Protein AF-A0AAX2H8S7-F1 (afdb_monomer_lite)

Sequence (474 aa):
MVSADFVQNLIKINKVDAIPNLSKQLLFVTAYKLLAALYNGSPENNKPAGAFAMKRKNIKGISCADDEKLSMCTARYLSIGALNIIALALLSSSAVAGVGEDVAAEMKRYYMATVDSCDGGKLPAYYCSGLMIRGTSTNPKYYTWNPSPDSKISGGVSFEYLRADTKFKDPGVSKIKGFVFQPYSYLKPGMKRTPQVLCSFPIDSWTNNRNDLGCGDHSETVSLETACELKNVHTAEQWVADYLQVGANHKEQCGFRHVSARNGADGVAQFYASVRARSLLMNESTQLKKDTFETQNELRLATWPDDSTSLPIMAFFYVEDPHFGSGLKFAQHDQQDWVVKTGHSYVPIIKIIYPPTINDHAAFVFNPADQVVCPKYFDASTWSEKDGKWSLVVIPSACGRTIGTFDSQAASKELMDLHGQDSQFKALPSGDSLPVQISCLASNYRGKSRWYLEPWRSARGLTEAQVLAAGCNP

pLDDT: mean 81.54, std 22.14, range [25.16, 98.69]

Radius of gyration: 30.26 Å; chains: 1; bounding box: 73×72×84 Å

Secondary structure (DSSP, 8-state):
---HHHHHHHHHHHT-TTS-HHHHHHHHHHHHHHHHHHHTT------------------------TTS-HHHHHHHHHHHHHHHHHHHHHH-------HHHHHHHHHHHHHH---SEEGGGTEEGGGTSSEEEEE----TTS-TTSPPHHHHHHTEEEEEEE-TTS--SSSSTT--EEEEEPPGGGPPTT------EEEEESS---GGGBSGGGTS-BTT-SS----GGGGT--SHHHHHHHHHHTTT-TTTPPPB---SGGGHHHHHHHHHHHHHHHHHHHHH-HHHHHHHHHS--EEEEEP--TT-TT--EEEEEE-EETTTEE-HHHHHHHHHHHHHHH------EEEEE--SSTTS--EEEE-GGG-SS-S-SEEEEEEEEETTEEEEEEEE-HHHHH-SS--HHHHHHHHHHHHTTSHHHHTS---S-HHHHHHHHHHH-TT-S-EEE-TT---TT--HHHHHHTTT--

Foldseek 3Di:
DPDPVVVVVLVVVLVDPPDPPVRNVVVVVVVVVVVVVVVVPDPDDDDDDDDPDDDDDDPPDDDDDPDDDPVVVVVVVVVVVVVVVVVVVVVPPPPVQDLLSVLQVLQVVQQADPDLAPPVLFGASLQRHWKWWDFFDDDPPAAQPAQDPLLVVLQWDKTFTHHLLQAAQDRPPPGFWHFIFHRNNPFDPLQPDDFWFQWWASFQQPLSQAHDSSQWAGVPDPDTLHACVVVVNQALVSQLVQCVVVVVDSRNRHIHGLLGSVNTNSVSRSSSRSRVNLSVLLVPDPVSVVNSRHTTIIIITGHDDGLRLNHRTQAIEGEADPVPGTCLVVSQVSQVCNCVRNVDAGRFYWYWRGANDSVGHIGTDGDLASHQDDSAQFPDWDWDDDPNAIWIKTFGDPSNLDHPHHQLVVNLVRCCVVPVPPPNCVVAPFAPQRSVLSVLCSVPPSVDRIDIGRRNDYCPPPDNVRCVVVVSHD

Structure (mmCIF, N/CA/C/O backbone):
data_AF-A0AAX2H8S7-F1
#
_entry.id   AF-A0AAX2H8S7-F1
#
loop_
_atom_site.group_PDB
_atom_site.id
_atom_site.type_symbol
_atom_site.label_atom_id
_atom_site.label_alt_id
_atom_site.label_comp_id
_atom_site.label_asym_id
_atom_site.label_entity_id
_atom_site.label_seq_id
_atom_site.pdbx_PDB_ins_code
_atom_site.Cartn_x
_atom_site.Cartn_y
_atom_site.Cartn_z
_atom_site.occupancy
_atom_site.B_iso_or_equiv
_atom_site.auth_seq_id
_atom_site.auth_comp_id
_atom_site.auth_asym_id
_atom_site.auth_atom_id
_atom_site.pdbx_PDB_model_num
ATOM 1 N N . MET A 1 1 ? -12.285 -36.562 -10.697 1.00 32.44 1 MET A N 1
ATOM 2 C CA . MET A 1 1 ? -13.617 -36.266 -10.124 1.00 32.44 1 MET A CA 1
ATOM 3 C C . MET A 1 1 ? -14.147 -35.004 -10.785 1.00 32.44 1 MET A C 1
ATOM 5 O O . MET A 1 1 ? -13.516 -33.967 -10.650 1.00 32.44 1 MET A O 1
ATOM 9 N N . VAL A 1 2 ? -15.239 -35.086 -11.547 1.00 33.47 2 VAL A N 1
ATOM 10 C CA . VAL A 1 2 ? -15.944 -33.891 -12.047 1.00 33.47 2 VAL A CA 1
ATOM 11 C C . VAL A 1 2 ? -16.702 -33.301 -10.855 1.00 33.47 2 VAL A C 1
ATOM 13 O O . VAL A 1 2 ? -17.464 -34.030 -10.220 1.00 33.47 2 VAL A O 1
ATOM 16 N N . SER A 1 3 ? -16.441 -32.043 -10.485 1.00 33.28 3 SER A N 1
ATOM 17 C CA . SER A 1 3 ? -17.069 -31.436 -9.304 1.00 33.28 3 SER A CA 1
ATOM 18 C C . SER A 1 3 ? -18.576 -31.247 -9.518 1.00 33.28 3 SER A C 1
ATOM 20 O O . SER A 1 3 ? -19.043 -31.043 -10.643 1.00 33.28 3 SER A O 1
ATOM 22 N N . ALA A 1 4 ? -19.350 -31.306 -8.431 1.00 34.34 4 ALA A N 1
ATOM 23 C CA . ALA A 1 4 ? -20.800 -31.097 -8.446 1.00 34.34 4 ALA A CA 1
ATOM 24 C C . ALA A 1 4 ? -21.208 -29.738 -9.064 1.00 34.34 4 ALA A C 1
ATOM 26 O O . ALA A 1 4 ? -22.307 -29.607 -9.609 1.00 34.34 4 ALA A O 1
ATOM 27 N N . ASP A 1 5 ? -20.294 -28.763 -9.070 1.00 37.22 5 ASP A N 1
ATOM 28 C CA . ASP A 1 5 ? -20.486 -27.435 -9.660 1.00 37.22 5 ASP A CA 1
ATOM 29 C C . ASP A 1 5 ? -20.621 -27.472 -11.186 1.00 37.22 5 ASP A C 1
ATOM 31 O O . ASP A 1 5 ? -21.383 -26.698 -11.766 1.00 37.22 5 ASP A O 1
ATOM 35 N N . PHE A 1 6 ? -19.948 -28.412 -11.857 1.00 41.34 6 PHE A N 1
ATOM 36 C CA . PHE A 1 6 ? -20.039 -28.561 -13.311 1.00 41.34 6 PHE A CA 1
ATOM 37 C C . PHE A 1 6 ? -21.441 -29.015 -13.746 1.00 41.34 6 PHE A C 1
ATOM 39 O O . PHE A 1 6 ? -22.014 -28.494 -14.706 1.00 41.34 6 PHE A O 1
ATOM 46 N N . VAL A 1 7 ? -22.038 -29.940 -12.990 1.00 41.50 7 VAL A N 1
ATOM 47 C CA . VAL A 1 7 ? -23.394 -30.450 -13.244 1.00 41.50 7 VAL A CA 1
ATOM 48 C C . VAL A 1 7 ? -24.448 -29.384 -12.924 1.00 41.50 7 VAL A C 1
ATOM 50 O O . VAL A 1 7 ? -25.393 -29.199 -13.693 1.00 41.50 7 VAL A O 1
ATOM 53 N N . GLN A 1 8 ? -24.263 -28.621 -11.843 1.00 39.53 8 GLN A N 1
ATOM 54 C CA . GLN A 1 8 ? -25.138 -27.497 -11.483 1.00 39.53 8 GLN A CA 1
ATOM 55 C C . GLN A 1 8 ? -25.123 -26.381 -12.543 1.00 39.53 8 GLN A C 1
ATOM 57 O O . GLN A 1 8 ? -26.172 -25.821 -12.873 1.00 39.53 8 GLN A O 1
ATOM 62 N N . ASN A 1 9 ? -23.965 -26.097 -13.143 1.00 42.72 9 ASN A N 1
ATOM 63 C CA . ASN A 1 9 ? -23.844 -25.088 -14.197 1.00 42.72 9 ASN A CA 1
ATOM 64 C C . ASN A 1 9 ? -24.504 -25.519 -15.520 1.00 42.72 9 ASN A C 1
ATOM 66 O O . ASN A 1 9 ? -25.156 -24.699 -16.168 1.00 42.72 9 ASN A O 1
ATOM 70 N N . LEU A 1 10 ? -24.456 -26.807 -15.879 1.00 42.12 10 LEU A N 1
ATOM 71 C CA . LEU A 1 10 ? -25.194 -27.348 -17.032 1.00 42.12 10 LEU A CA 1
ATOM 72 C C . LEU A 1 10 ? -26.721 -27.253 -16.859 1.00 42.12 10 LEU A C 1
ATOM 74 O O . LEU A 1 10 ? -27.444 -26.969 -17.817 1.00 42.12 10 LEU A O 1
ATOM 78 N N . ILE A 1 11 ? -27.222 -27.429 -15.632 1.00 41.59 11 ILE A N 1
ATOM 79 C CA . ILE A 1 11 ? -28.651 -27.274 -15.313 1.00 41.59 11 ILE A CA 1
ATOM 80 C C . ILE A 1 11 ? -29.086 -25.803 -15.420 1.00 41.59 11 ILE A C 1
ATOM 82 O O . ILE A 1 11 ? -30.191 -25.527 -15.895 1.00 41.59 11 ILE A O 1
ATOM 86 N N . LYS A 1 12 ? -28.221 -24.850 -15.042 1.00 43.38 12 LYS A N 1
ATOM 87 C CA . LYS A 1 12 ? -28.498 -23.407 -15.166 1.00 43.38 12 LYS A CA 1
ATOM 88 C C . LYS A 1 12 ? -28.590 -22.948 -16.622 1.00 43.38 12 LYS A C 1
ATOM 90 O O . LYS A 1 12 ? -29.508 -22.202 -16.948 1.00 43.38 12 LYS A O 1
ATOM 95 N N . ILE A 1 13 ? -27.730 -23.449 -17.511 1.00 44.44 13 ILE A N 1
ATOM 96 C CA . ILE A 1 13 ? -27.747 -23.110 -18.950 1.00 44.44 13 ILE A CA 1
ATOM 97 C C . ILE A 1 13 ? -29.071 -23.523 -19.616 1.00 44.44 13 ILE A C 1
ATOM 99 O O . ILE A 1 13 ? -29.587 -22.817 -20.484 1.00 44.44 13 ILE A O 1
ATOM 103 N N . ASN A 1 14 ? -29.684 -24.622 -19.166 1.00 40.91 14 ASN A N 1
ATOM 104 C CA . ASN A 1 14 ? -30.961 -25.084 -19.712 1.00 40.91 14 ASN A CA 1
ATOM 105 C C . ASN A 1 14 ? -32.131 -24.118 -19.408 1.00 40.91 14 ASN A C 1
ATOM 107 O O . ASN A 1 14 ? -33.106 -24.069 -20.160 1.00 40.91 14 ASN A O 1
ATOM 111 N N . LYS A 1 15 ? -32.004 -23.296 -18.354 1.00 39.84 15 LYS A N 1
ATOM 112 C CA . LYS A 1 15 ? -33.011 -22.320 -17.899 1.00 39.84 15 LYS A CA 1
ATOM 113 C C . LYS A 1 15 ? -32.826 -20.897 -18.452 1.00 39.84 15 LYS A C 1
ATOM 115 O O . LYS A 1 15 ? -33.596 -20.019 -18.093 1.00 39.84 15 LYS A O 1
ATOM 120 N N . VAL A 1 16 ? -31.827 -20.649 -19.305 1.00 40.06 16 VAL A N 1
ATOM 121 C CA . VAL A 1 16 ? -31.599 -19.319 -19.901 1.00 40.06 16 VAL A CA 1
ATOM 122 C C . VAL A 1 16 ? -32.420 -19.179 -21.184 1.00 40.06 16 VAL A C 1
ATOM 124 O O . VAL A 1 16 ? -32.114 -19.829 -22.181 1.00 40.06 16 VAL A O 1
ATOM 127 N N . ASP A 1 17 ? -33.464 -18.353 -21.188 1.00 38.88 17 ASP A N 1
ATOM 128 C CA . ASP A 1 17 ? -34.387 -18.201 -22.333 1.00 38.88 17 ASP A CA 1
ATOM 129 C C . ASP A 1 17 ? -33.769 -17.512 -23.565 1.00 38.88 17 ASP A C 1
ATOM 131 O O . ASP A 1 17 ? -34.304 -17.609 -24.665 1.00 38.88 17 ASP A O 1
ATOM 135 N N . ALA A 1 18 ? -32.592 -16.896 -23.417 1.00 37.94 18 ALA A N 1
ATOM 136 C CA . ALA A 1 18 ? -31.875 -16.202 -24.492 1.00 37.94 18 ALA A CA 1
ATOM 137 C C . ALA A 1 18 ? -31.113 -17.126 -25.471 1.00 37.94 18 ALA A C 1
ATOM 139 O O . ALA A 1 18 ? -30.487 -16.638 -26.411 1.00 37.94 18 ALA A O 1
ATOM 140 N N . ILE A 1 19 ? -31.130 -18.450 -25.269 1.00 40.59 19 ILE A N 1
ATOM 141 C CA . ILE A 1 19 ? -30.415 -19.415 -26.122 1.00 40.59 19 ILE A CA 1
ATOM 142 C C . ILE A 1 19 ? -31.428 -20.193 -26.981 1.00 40.59 19 ILE A C 1
ATOM 144 O O . ILE A 1 19 ? -32.300 -20.859 -26.411 1.00 40.59 19 ILE A O 1
ATOM 148 N N . PRO A 1 20 ? -31.305 -20.192 -28.326 1.00 46.38 20 PRO A N 1
ATOM 149 C CA . PRO A 1 20 ? -32.177 -20.967 -29.208 1.00 46.38 20 PRO A CA 1
ATOM 150 C C . PRO A 1 20 ? -32.220 -22.452 -28.820 1.00 46.38 20 PRO A C 1
ATOM 152 O O . PRO A 1 20 ? -31.191 -23.057 -28.511 1.00 46.38 20 PRO A O 1
ATOM 155 N N . ASN A 1 21 ? -33.406 -23.068 -28.872 1.00 44.88 21 ASN A N 1
ATOM 156 C CA . ASN A 1 21 ? -33.634 -24.452 -28.420 1.00 44.88 21 ASN A CA 1
ATOM 157 C C . ASN A 1 21 ? -32.704 -25.486 -29.086 1.00 44.88 21 ASN A C 1
ATOM 159 O O . ASN A 1 21 ? -32.293 -26.452 -28.442 1.00 44.88 21 ASN A O 1
ATOM 163 N N . LEU A 1 22 ? -32.325 -25.259 -30.349 1.00 40.12 22 LEU A N 1
ATOM 164 C CA . LEU A 1 22 ? -31.394 -26.120 -31.083 1.00 40.12 22 LEU A CA 1
ATOM 165 C C . LEU A 1 22 ? -29.982 -26.096 -30.465 1.00 40.12 22 LEU A C 1
ATOM 167 O O . LEU A 1 22 ? -29.337 -27.134 -30.334 1.00 40.12 22 LEU A O 1
ATOM 171 N N . SER A 1 23 ? -29.534 -24.924 -30.010 1.00 44.56 23 SER A N 1
ATOM 172 C CA . SER A 1 23 ? -28.227 -24.720 -29.378 1.00 44.56 23 SER A CA 1
ATOM 173 C C . SER A 1 23 ? -28.170 -25.336 -27.978 1.00 44.56 23 SER A C 1
ATOM 175 O O . SER A 1 23 ? -27.158 -25.932 -27.614 1.00 44.56 23 SER A O 1
ATOM 177 N N . LYS A 1 24 ? -29.276 -25.287 -27.217 1.00 47.12 24 LYS A N 1
ATOM 178 C CA . LYS A 1 24 ? -29.392 -25.977 -25.917 1.00 47.12 24 LYS A CA 1
ATOM 179 C C . LYS A 1 24 ? -29.294 -27.497 -26.070 1.00 47.12 24 LYS A C 1
ATOM 181 O O . LYS A 1 24 ? -28.568 -28.145 -25.317 1.00 47.12 24 LYS A O 1
ATOM 186 N N . GLN A 1 25 ? -29.981 -28.063 -27.064 1.00 44.84 25 GLN A N 1
ATOM 187 C CA . GLN A 1 25 ? -29.943 -29.503 -27.338 1.00 44.84 25 GLN A CA 1
ATOM 188 C C . GLN A 1 25 ? -28.556 -29.966 -27.802 1.00 44.84 25 GLN A C 1
ATOM 190 O O . GLN A 1 25 ? -28.077 -31.009 -27.355 1.00 44.84 25 GLN A O 1
ATOM 195 N N . LEU A 1 26 ? -27.878 -29.173 -28.636 1.00 45.28 26 LEU A N 1
ATOM 196 C CA . LEU A 1 26 ? -26.537 -29.492 -29.124 1.00 45.28 26 LEU A CA 1
ATOM 197 C C . LEU A 1 26 ? -25.481 -29.427 -28.005 1.00 45.28 26 LEU A C 1
ATOM 199 O O . LEU A 1 26 ? -24.635 -30.318 -27.911 1.00 45.28 26 LEU A O 1
ATOM 203 N N . LEU A 1 27 ? -25.571 -28.438 -27.107 1.00 48.22 27 LEU A N 1
ATOM 204 C CA . LEU A 1 27 ? -24.722 -28.334 -25.912 1.00 48.22 27 LEU A CA 1
ATOM 205 C C . LEU A 1 27 ? -24.898 -29.540 -24.980 1.00 48.22 27 LEU A C 1
ATOM 207 O O . LEU A 1 27 ? -23.909 -30.102 -24.510 1.00 48.22 27 LEU A O 1
ATOM 211 N N . PHE A 1 28 ? -26.138 -29.991 -24.769 1.00 47.69 28 PHE A N 1
ATOM 212 C CA . PHE A 1 28 ? -26.433 -31.143 -23.912 1.00 47.69 28 PHE A CA 1
ATOM 213 C C . PHE A 1 28 ? -25.878 -32.459 -24.477 1.00 47.69 28 PHE A C 1
ATOM 215 O O . PHE A 1 28 ? -25.258 -33.236 -23.750 1.00 47.69 28 PHE A O 1
ATOM 222 N N . VAL A 1 29 ? -26.048 -32.702 -25.782 1.00 47.25 29 VAL A N 1
ATOM 223 C CA . VAL A 1 29 ? -25.515 -33.908 -26.443 1.00 47.25 29 VAL A CA 1
ATOM 224 C C . VAL A 1 29 ? -23.983 -33.889 -26.477 1.00 47.25 29 VAL A C 1
ATOM 226 O O . VAL A 1 29 ? -23.351 -34.934 -26.306 1.00 47.25 29 VAL A O 1
ATOM 229 N N . THR A 1 30 ? -23.373 -32.713 -26.643 1.00 47.06 30 THR A N 1
ATOM 230 C CA . THR A 1 30 ? -21.909 -32.560 -26.664 1.00 47.06 30 THR A CA 1
ATOM 231 C C . THR A 1 30 ? -21.303 -32.770 -25.276 1.00 47.06 30 THR A C 1
ATOM 233 O O . THR A 1 30 ? -20.340 -33.523 -25.149 1.00 47.06 30 THR A O 1
ATOM 236 N N . ALA A 1 31 ? -21.910 -32.213 -24.222 1.00 48.59 31 ALA A N 1
ATOM 237 C CA . ALA A 1 31 ? -21.487 -32.437 -22.837 1.00 48.59 31 ALA A CA 1
ATOM 238 C C . ALA A 1 31 ? -21.599 -33.916 -22.426 1.00 48.59 31 ALA A C 1
ATOM 240 O O . ALA A 1 31 ? -20.693 -34.453 -21.790 1.00 48.59 31 ALA A O 1
ATOM 241 N N . TYR A 1 32 ? -22.668 -34.602 -22.850 1.00 46.78 32 TYR A N 1
ATOM 242 C CA . TYR A 1 32 ? -22.843 -36.036 -22.603 1.00 46.78 32 TYR A CA 1
ATOM 243 C C . TYR A 1 32 ? -21.770 -36.886 -23.304 1.00 46.78 32 TYR A C 1
ATOM 245 O O . TYR A 1 32 ? -21.204 -37.792 -22.694 1.00 46.78 32 TYR A O 1
ATOM 253 N N . LYS A 1 33 ? -21.434 -36.572 -24.564 1.00 45.38 33 LYS A N 1
ATOM 254 C CA . LYS A 1 33 ? -20.366 -37.273 -25.298 1.00 45.38 33 LYS A CA 1
ATOM 255 C C . LYS A 1 33 ? -18.975 -37.002 -24.721 1.00 45.38 33 LYS A C 1
ATOM 257 O O . LYS A 1 33 ? -18.165 -37.923 -24.686 1.00 45.38 33 LYS A O 1
ATOM 262 N N . LEU A 1 34 ? -18.712 -35.788 -24.226 1.00 42.16 34 LEU A N 1
ATOM 263 C CA . LEU A 1 34 ? -17.456 -35.461 -23.543 1.00 42.16 34 LEU A CA 1
ATOM 264 C C . LEU A 1 34 ? -17.310 -36.244 -22.230 1.00 42.16 34 LEU A C 1
ATOM 266 O O . LEU A 1 34 ? -16.251 -36.801 -21.962 1.00 42.16 34 LEU A O 1
ATOM 270 N N . LEU A 1 35 ? -18.387 -36.344 -21.445 1.00 44.66 35 LEU A N 1
ATOM 271 C CA . LEU A 1 35 ? -18.417 -37.146 -20.217 1.00 44.66 35 LEU A CA 1
ATOM 272 C C . LEU A 1 35 ? -18.214 -38.641 -20.503 1.00 44.66 35 LEU A C 1
ATOM 274 O O . LEU A 1 35 ? -17.462 -39.294 -19.786 1.00 44.66 35 LEU A O 1
ATOM 278 N N . ALA A 1 36 ? -18.814 -39.172 -21.573 1.00 40.78 36 ALA A N 1
ATOM 279 C CA . ALA A 1 36 ? -18.613 -40.560 -21.993 1.00 40.78 36 ALA A CA 1
ATOM 280 C C . ALA A 1 36 ? -17.174 -40.835 -22.481 1.00 40.78 36 ALA A C 1
ATOM 282 O O . ALA A 1 36 ? -16.619 -41.893 -22.195 1.00 40.78 36 ALA A O 1
ATOM 283 N N . ALA A 1 37 ? -16.543 -39.879 -23.172 1.00 41.09 37 ALA A N 1
ATOM 284 C CA . ALA A 1 37 ? -15.152 -39.993 -23.616 1.00 41.09 37 ALA A CA 1
ATOM 285 C C . ALA A 1 37 ? -14.152 -39.914 -22.448 1.00 41.09 37 ALA A C 1
ATOM 287 O O . ALA A 1 37 ? -13.184 -40.668 -22.422 1.00 41.09 37 ALA A O 1
ATOM 288 N N . LEU A 1 38 ? -14.414 -39.059 -21.453 1.00 39.69 38 LEU A N 1
ATOM 289 C CA . LEU A 1 38 ? -13.602 -38.957 -20.235 1.00 39.69 38 LEU A CA 1
ATOM 290 C C . LEU A 1 38 ? -13.724 -40.200 -19.337 1.00 39.69 38 LEU A C 1
ATOM 292 O O . LEU A 1 38 ? -12.786 -40.517 -18.611 1.00 39.69 38 LEU A O 1
ATOM 296 N N . TYR A 1 39 ? -14.849 -40.918 -19.399 1.00 38.38 39 TYR A N 1
ATOM 297 C CA . TYR A 1 39 ? -15.057 -42.157 -18.641 1.00 38.38 39 TYR A CA 1
ATOM 298 C C . TYR A 1 39 ? -14.404 -43.382 -19.305 1.00 38.38 39 TYR A C 1
ATOM 300 O O . TYR A 1 39 ? -13.922 -44.273 -18.615 1.00 38.38 39 TYR A O 1
ATOM 308 N N . ASN A 1 40 ? -14.315 -43.402 -20.638 1.00 38.81 40 ASN A N 1
ATOM 309 C CA . ASN A 1 40 ? -13.680 -44.487 -21.397 1.00 38.81 40 ASN A CA 1
ATOM 310 C C . ASN A 1 40 ? -12.140 -44.386 -21.475 1.00 38.81 40 ASN A C 1
ATOM 312 O O . ASN A 1 40 ? -11.509 -45.218 -22.121 1.00 38.81 40 ASN A O 1
ATOM 316 N N . GLY A 1 41 ? -11.530 -43.379 -20.840 1.00 37.19 41 GLY A N 1
ATOM 317 C CA . GLY A 1 41 ? -10.083 -43.134 -20.852 1.00 37.19 41 GLY A CA 1
ATOM 318 C C . GLY A 1 41 ? -9.291 -43.712 -19.673 1.00 37.19 41 GLY A C 1
ATOM 319 O O . GLY A 1 41 ? -8.116 -43.384 -19.540 1.00 37.19 41 GLY A O 1
ATOM 320 N N . SER A 1 42 ? -9.888 -44.533 -18.802 1.00 30.52 42 SER A N 1
ATOM 321 C CA . SER A 1 42 ? -9.175 -45.149 -17.672 1.00 30.52 42 SER A CA 1
ATOM 322 C C . SER A 1 42 ? -8.967 -46.648 -17.913 1.00 30.52 42 SER A C 1
ATOM 324 O O . SER A 1 42 ? -9.947 -47.396 -17.940 1.00 30.52 42 SER A O 1
ATOM 326 N N . PRO A 1 43 ? -7.722 -47.117 -18.105 1.00 35.53 43 PRO A N 1
ATOM 327 C CA . PRO A 1 43 ? -7.435 -48.535 -18.176 1.00 35.53 43 PRO A CA 1
ATOM 328 C C . PRO A 1 43 ? -7.187 -49.043 -16.756 1.00 35.53 43 PRO A C 1
ATOM 330 O O . PRO A 1 43 ? -6.040 -49.118 -16.350 1.00 35.53 43 PRO A O 1
ATOM 333 N N . GLU A 1 44 ? -8.239 -49.345 -15.989 1.00 32.47 44 GLU A N 1
ATOM 334 C CA . GLU A 1 44 ? -8.181 -50.343 -14.908 1.00 32.47 44 GLU A CA 1
ATOM 335 C C . GLU A 1 44 ? -9.564 -50.606 -14.280 1.00 32.47 44 GLU A C 1
ATOM 337 O O . GLU A 1 44 ? -10.288 -49.694 -13.892 1.00 32.47 44 GLU A O 1
ATOM 342 N N . ASN A 1 45 ? -9.864 -51.901 -14.127 1.00 31.53 45 ASN A N 1
ATOM 343 C CA . ASN A 1 45 ? -10.940 -52.533 -13.349 1.00 31.53 45 ASN A CA 1
ATOM 344 C C . ASN A 1 45 ? -12.324 -52.744 -14.001 1.00 31.53 45 ASN A C 1
ATOM 346 O O . ASN A 1 45 ? -13.271 -51.974 -13.874 1.00 31.53 45 ASN A O 1
ATOM 350 N N . ASN A 1 46 ? -12.455 -53.944 -14.579 1.00 38.31 46 ASN A N 1
ATOM 351 C CA . ASN A 1 46 ? -13.700 -54.677 -14.816 1.00 38.31 46 ASN A CA 1
ATOM 352 C C . ASN A 1 46 ? -14.531 -54.862 -13.524 1.00 38.31 46 ASN A C 1
ATOM 354 O O . ASN A 1 46 ? -14.144 -55.659 -12.669 1.00 38.31 46 ASN A O 1
ATOM 358 N N . LYS A 1 47 ? -15.711 -54.225 -13.431 1.00 27.45 47 LYS A N 1
ATOM 359 C CA . LYS A 1 47 ? -16.968 -54.781 -12.863 1.00 27.45 47 LYS A CA 1
ATOM 360 C C . LYS A 1 47 ? -18.162 -53.828 -13.115 1.00 27.45 47 LYS A C 1
ATOM 362 O O . LYS A 1 47 ? -17.963 -52.617 -13.117 1.00 27.45 47 LYS A O 1
ATOM 367 N N . PRO A 1 48 ? -19.395 -54.333 -13.337 1.00 37.00 48 PRO A N 1
ATOM 368 C CA . PRO A 1 48 ? -20.512 -53.526 -13.828 1.00 37.00 48 PRO A CA 1
ATOM 369 C C . PRO A 1 48 ? -21.340 -52.924 -12.682 1.00 37.00 48 PRO A C 1
ATOM 371 O O . PRO A 1 48 ? -21.678 -53.627 -11.731 1.00 37.00 48 PRO A O 1
ATOM 374 N N . ALA A 1 49 ? -21.746 -51.657 -12.795 1.00 29.08 49 ALA A N 1
ATOM 375 C CA . ALA A 1 49 ? -22.780 -51.086 -11.932 1.00 29.08 49 ALA A CA 1
ATOM 376 C C . ALA A 1 49 ? -23.600 -49.993 -12.645 1.00 29.08 49 ALA A C 1
ATOM 378 O O . ALA A 1 49 ? -23.069 -48.963 -13.042 1.00 29.08 49 ALA A O 1
ATOM 379 N N . GLY A 1 50 ? -24.917 -50.223 -12.739 1.00 27.34 50 GLY A N 1
ATOM 380 C CA . GLY A 1 50 ? -25.944 -49.174 -12.771 1.00 27.34 50 GLY A CA 1
ATOM 381 C C . GLY A 1 50 ? -26.295 -48.560 -14.128 1.00 27.34 50 GLY A C 1
ATOM 382 O O . GLY A 1 50 ? -25.837 -47.476 -14.471 1.00 27.34 50 GLY A O 1
ATOM 383 N N . ALA A 1 51 ? -27.207 -49.197 -14.862 1.00 28.33 51 ALA A N 1
ATOM 384 C CA . ALA A 1 51 ? -27.846 -48.626 -16.044 1.00 28.33 51 ALA A CA 1
ATOM 385 C C . ALA A 1 51 ? -28.658 -47.353 -15.709 1.00 28.33 51 ALA A C 1
ATOM 387 O O . ALA A 1 51 ? -29.708 -47.427 -15.072 1.00 28.33 51 ALA A O 1
ATOM 388 N N . PHE A 1 52 ? -28.228 -46.191 -16.209 1.00 27.89 52 PHE A N 1
ATOM 389 C CA . PHE A 1 52 ? -29.087 -45.007 -16.328 1.00 27.89 52 PHE A CA 1
ATOM 390 C C . PHE A 1 52 ? -29.968 -45.150 -17.579 1.00 27.89 52 PHE A C 1
ATOM 392 O O . PHE A 1 52 ? -29.615 -44.722 -18.677 1.00 27.89 52 PHE A O 1
ATOM 399 N N . ALA A 1 53 ? -31.131 -45.782 -17.427 1.00 26.03 53 ALA A N 1
ATOM 400 C CA . ALA A 1 53 ? -32.156 -45.820 -18.464 1.00 26.03 53 ALA A CA 1
ATOM 401 C C . ALA A 1 53 ? -32.977 -44.515 -18.445 1.00 26.03 53 ALA A C 1
ATOM 403 O O . ALA A 1 53 ? -33.934 -44.385 -17.683 1.00 26.03 53 ALA A O 1
ATOM 404 N N . MET A 1 54 ? -32.641 -43.542 -19.301 1.00 27.16 54 MET A N 1
ATOM 405 C CA . MET A 1 54 ? -33.560 -42.442 -19.628 1.00 27.16 54 MET A CA 1
ATOM 406 C C . MET A 1 54 ? -34.427 -42.826 -20.834 1.00 27.16 54 MET A C 1
ATOM 408 O O . MET A 1 54 ? -33.925 -43.106 -21.923 1.00 27.16 54 MET A O 1
ATOM 412 N N . LYS A 1 55 ? -35.752 -42.834 -20.633 1.00 25.16 55 LYS A N 1
ATOM 413 C CA . LYS A 1 55 ? -36.772 -43.046 -21.673 1.00 25.16 55 LYS A CA 1
ATOM 414 C C . LYS A 1 55 ? -36.561 -42.068 -22.837 1.00 25.16 55 LYS A C 1
ATOM 416 O O . LYS A 1 55 ? -36.545 -40.857 -22.622 1.00 25.16 55 LYS A O 1
ATOM 421 N N . ARG A 1 56 ? -36.491 -42.589 -24.070 1.00 27.53 56 ARG A N 1
ATOM 422 C CA . ARG A 1 56 ? -36.570 -41.799 -25.312 1.00 27.53 56 ARG A CA 1
ATOM 423 C C . ARG A 1 56 ? -37.878 -40.997 -25.308 1.00 27.53 56 ARG A C 1
ATOM 425 O O . ARG A 1 56 ? -38.937 -41.548 -25.589 1.00 27.53 56 ARG A O 1
ATOM 432 N N . LYS A 1 57 ? -37.823 -39.705 -24.980 1.00 27.23 57 LYS A N 1
ATOM 433 C CA . LYS A 1 57 ? -38.877 -38.755 -25.351 1.00 27.23 57 LYS A CA 1
ATOM 434 C C . LYS A 1 57 ? -38.481 -38.107 -26.674 1.00 27.23 57 LYS A C 1
ATOM 436 O O . LYS A 1 57 ? -37.370 -37.614 -26.823 1.00 27.23 57 LYS A O 1
ATOM 441 N N . ASN A 1 58 ? -39.408 -38.187 -27.624 1.00 30.17 58 ASN A N 1
ATOM 442 C CA . ASN A 1 58 ? -39.307 -37.753 -29.012 1.00 30.17 58 ASN A CA 1
ATOM 443 C C . ASN A 1 58 ? -38.663 -36.366 -29.177 1.00 30.17 58 ASN A C 1
ATOM 445 O O . ASN A 1 58 ? -39.265 -35.356 -28.816 1.00 30.17 58 ASN A O 1
ATOM 449 N N . ILE A 1 59 ? -37.484 -36.324 -29.801 1.00 32.16 59 ILE A N 1
ATOM 450 C CA . ILE A 1 59 ? -36.925 -35.111 -30.404 1.00 32.16 59 ILE A CA 1
ATOM 451 C C . ILE A 1 59 ? -37.663 -34.923 -31.737 1.00 32.16 59 ILE A C 1
ATOM 453 O O . ILE A 1 59 ? -37.333 -35.562 -32.732 1.00 32.16 59 ILE A O 1
ATOM 457 N N . LYS A 1 60 ? -38.720 -34.104 -31.753 1.00 31.42 60 LYS A N 1
ATOM 458 C CA . LYS A 1 60 ? -39.339 -33.629 -33.001 1.00 31.42 60 LYS A CA 1
ATOM 459 C C . LYS A 1 60 ? -38.508 -32.454 -33.522 1.00 31.42 60 LYS A C 1
ATOM 461 O O . LYS A 1 60 ? -38.394 -31.462 -32.808 1.00 31.42 60 LYS A O 1
ATOM 466 N N . GLY A 1 61 ? -37.962 -32.553 -34.738 1.00 32.53 61 GLY A N 1
ATOM 467 C CA . GLY A 1 61 ? -37.390 -31.386 -35.428 1.00 32.53 61 GLY A CA 1
ATOM 468 C C . GLY A 1 61 ? -36.166 -31.585 -36.328 1.00 32.53 61 GLY A C 1
ATOM 469 O O . GLY A 1 61 ? -35.554 -30.585 -36.678 1.00 32.53 61 GLY 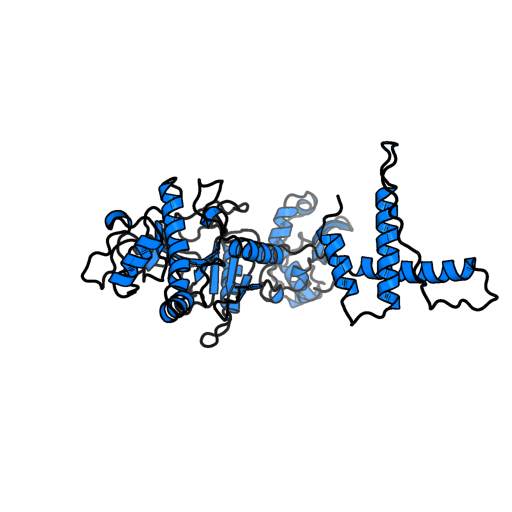A O 1
ATOM 470 N N . ILE A 1 62 ? -35.783 -32.807 -36.714 1.00 34.22 62 ILE A N 1
ATOM 471 C CA . ILE A 1 62 ? -34.717 -33.007 -37.713 1.00 34.22 62 ILE A CA 1
ATOM 472 C C . ILE A 1 62 ? -35.303 -33.794 -38.887 1.00 34.22 62 ILE A C 1
ATOM 474 O O . ILE A 1 62 ? -35.454 -35.008 -38.796 1.00 34.22 62 ILE A O 1
ATOM 478 N N . SER A 1 63 ? -35.668 -33.100 -39.967 1.00 34.78 63 SER A N 1
ATOM 479 C CA . SER A 1 63 ? -35.933 -33.719 -41.269 1.00 34.78 63 SER A CA 1
ATOM 480 C C . SER A 1 63 ? -34.690 -33.556 -42.140 1.00 34.78 63 SER A C 1
ATOM 482 O O . SER A 1 63 ? -34.404 -32.454 -42.610 1.00 34.78 63 SER A O 1
ATOM 484 N N . CYS A 1 64 ? -33.939 -34.635 -42.346 1.00 35.47 64 CYS A N 1
ATOM 485 C CA . CYS A 1 64 ? -33.040 -34.718 -43.492 1.00 35.47 64 CYS A CA 1
ATOM 486 C C . CYS A 1 64 ? -33.913 -35.104 -44.688 1.00 35.47 64 CYS A C 1
ATOM 488 O O . CYS A 1 64 ? -34.651 -36.079 -44.587 1.00 35.47 64 CYS A O 1
ATOM 490 N N . ALA A 1 65 ? -33.894 -34.317 -45.764 1.00 36.59 65 ALA A N 1
ATOM 491 C CA . ALA A 1 65 ? -34.597 -34.685 -46.986 1.00 36.59 65 ALA A CA 1
ATOM 492 C C . ALA A 1 65 ? -33.999 -35.985 -47.548 1.00 36.59 65 ALA A C 1
ATOM 494 O O . ALA A 1 65 ? -32.776 -36.156 -47.558 1.00 36.59 65 ALA A O 1
ATOM 495 N N . ASP A 1 66 ? -34.879 -36.892 -47.960 1.00 40.59 66 ASP A N 1
ATOM 496 C CA . ASP A 1 66 ? -34.547 -38.179 -48.560 1.00 40.59 66 ASP A CA 1
ATOM 497 C C . ASP A 1 66 ? -33.825 -37.946 -49.897 1.00 40.59 66 ASP A C 1
ATOM 499 O O . ASP A 1 66 ? -34.461 -37.528 -50.856 1.00 40.59 66 ASP A O 1
ATOM 503 N N . ASP A 1 67 ? -32.491 -38.100 -49.897 1.00 42.94 67 ASP A N 1
ATOM 504 C CA . ASP A 1 67 ? -31.622 -38.525 -51.024 1.00 42.94 67 ASP A CA 1
ATOM 505 C C . ASP A 1 67 ? -30.144 -38.083 -50.910 1.00 42.94 67 ASP A C 1
ATOM 507 O O . ASP A 1 67 ? -29.349 -38.302 -51.824 1.00 42.94 67 ASP A O 1
ATOM 511 N N . GLU A 1 68 ? -29.686 -37.566 -49.763 1.00 40.69 68 GLU A N 1
ATOM 512 C CA . GLU A 1 68 ? -28.244 -37.489 -49.474 1.00 40.69 68 GLU A CA 1
ATOM 513 C C . GLU A 1 68 ? -27.822 -38.544 -48.444 1.00 40.69 68 GLU A C 1
ATOM 515 O O . GLU A 1 68 ? -28.331 -38.611 -47.324 1.00 40.69 68 GLU A O 1
ATOM 520 N N . LYS A 1 69 ? -26.853 -39.390 -48.829 1.00 41.75 69 LYS A N 1
ATOM 521 C CA . LYS A 1 69 ? -26.264 -40.433 -47.974 1.00 41.75 69 LYS A CA 1
ATOM 522 C C . LYS A 1 69 ? -25.923 -39.851 -46.597 1.00 41.75 69 LYS A C 1
ATOM 524 O O . LYS A 1 69 ? -25.150 -38.903 -46.497 1.00 41.75 69 LYS A O 1
ATOM 529 N N . LEU A 1 70 ? -26.413 -40.495 -45.535 1.00 40.16 70 LEU A N 1
ATOM 530 C CA . LEU A 1 70 ? -26.212 -40.173 -44.108 1.00 40.16 70 LEU A CA 1
ATOM 531 C C . LEU A 1 70 ? -24.750 -39.822 -43.720 1.00 40.16 70 LEU A C 1
ATOM 533 O O . LEU A 1 70 ? -24.505 -39.082 -42.764 1.00 40.16 70 LEU A O 1
ATOM 537 N N . SER A 1 71 ? -23.782 -40.328 -44.492 1.00 39.88 71 SER A N 1
ATOM 538 C CA . SER A 1 71 ? -22.342 -40.049 -44.402 1.00 39.88 71 SER A CA 1
ATOM 539 C C . SER A 1 71 ? -21.948 -38.603 -44.771 1.00 39.88 71 SER A C 1
ATOM 541 O O . SER A 1 71 ? -21.000 -38.075 -44.191 1.00 39.88 71 SER A O 1
ATOM 543 N N . MET A 1 72 ? -22.664 -37.933 -45.680 1.00 41.94 72 MET A N 1
ATOM 544 C CA . MET A 1 72 ? -22.397 -36.537 -46.063 1.00 41.94 72 MET A CA 1
ATOM 545 C C . MET A 1 72 ? -22.986 -35.536 -45.061 1.00 41.94 72 MET A C 1
ATOM 547 O O . MET A 1 72 ? -22.335 -34.537 -44.744 1.00 41.94 72 MET A O 1
ATOM 551 N N . CYS A 1 73 ? -24.152 -35.830 -44.471 1.00 37.41 73 CYS A N 1
ATOM 552 C CA . CYS A 1 73 ? -24.706 -35.016 -43.382 1.00 37.41 73 CYS A CA 1
ATOM 553 C C . CYS A 1 73 ? -23.792 -35.022 -42.148 1.00 37.41 73 CYS A C 1
ATOM 555 O O . CYS A 1 73 ? -23.516 -33.969 -41.578 1.00 37.41 73 CYS A O 1
ATOM 557 N N . THR A 1 74 ? -23.256 -36.179 -41.751 1.00 42.84 74 THR A N 1
ATOM 558 C CA . THR A 1 74 ? -22.347 -36.263 -40.593 1.00 42.84 74 THR A CA 1
ATOM 559 C C . THR A 1 74 ? -21.043 -35.489 -40.816 1.00 42.84 74 THR A C 1
ATOM 561 O O . THR A 1 74 ? -20.588 -34.807 -39.898 1.00 42.84 74 THR A O 1
ATOM 564 N N . ALA A 1 75 ? -20.492 -35.495 -42.035 1.00 40.53 75 ALA A N 1
ATOM 565 C CA . ALA A 1 75 ? -19.270 -34.760 -42.372 1.00 40.53 75 ALA A CA 1
ATOM 566 C C . ALA A 1 75 ? -19.439 -33.225 -42.340 1.00 40.53 75 ALA A C 1
ATOM 568 O O . ALA A 1 75 ? -18.538 -32.524 -41.871 1.00 40.53 75 ALA A O 1
ATOM 569 N N . ARG A 1 76 ? -20.596 -32.687 -42.766 1.00 41.44 76 ARG A N 1
ATOM 570 C CA . ARG A 1 76 ? -20.895 -31.237 -42.717 1.00 41.44 76 ARG A CA 1
ATOM 571 C C . ARG A 1 76 ? -21.143 -30.709 -41.298 1.00 41.44 76 ARG A C 1
ATOM 573 O O . ARG A 1 76 ? -20.726 -29.600 -40.978 1.00 41.44 76 ARG A O 1
ATOM 580 N N . TYR A 1 77 ? -21.759 -31.494 -40.412 1.00 45.38 77 TYR A N 1
ATOM 581 C CA . TYR A 1 77 ? -21.975 -31.064 -39.021 1.00 45.38 77 TYR A CA 1
ATOM 582 C C . TYR A 1 77 ? -20.734 -31.245 -38.130 1.00 45.38 77 TYR A C 1
ATOM 584 O O . TYR A 1 77 ? -20.527 -30.449 -37.214 1.00 45.38 77 TYR A O 1
ATOM 592 N N . LEU A 1 78 ? -19.863 -32.220 -38.427 1.00 42.31 78 LEU A N 1
ATOM 593 C CA . LEU A 1 78 ? -18.551 -32.355 -37.774 1.00 42.31 78 LEU A CA 1
ATOM 594 C C . LEU A 1 78 ? -17.604 -31.198 -38.124 1.00 42.31 78 LEU A C 1
ATOM 596 O O . LEU A 1 78 ? -16.857 -30.752 -37.260 1.00 42.31 78 LEU A O 1
ATOM 600 N N . SER A 1 79 ? -17.673 -30.662 -39.345 1.00 42.06 79 SER A N 1
ATOM 601 C CA . SER A 1 79 ? -16.857 -29.514 -39.768 1.00 42.06 79 SER A CA 1
ATOM 602 C C . SER A 1 79 ? -17.334 -28.189 -39.157 1.00 42.06 79 SER A C 1
ATOM 604 O O . SER A 1 79 ? -16.503 -27.398 -38.720 1.00 42.06 79 SER A O 1
ATOM 606 N N . ILE A 1 80 ? -18.646 -27.976 -38.996 1.00 42.66 80 ILE A N 1
ATOM 607 C CA . ILE A 1 80 ? -19.187 -26.799 -38.283 1.00 42.66 80 ILE A CA 1
ATOM 608 C C . ILE A 1 80 ? -18.935 -26.900 -36.766 1.00 42.66 80 ILE A C 1
ATOM 610 O O . ILE A 1 80 ? -18.624 -25.899 -36.121 1.00 42.66 80 ILE A O 1
ATOM 614 N N . GLY A 1 81 ? -19.016 -28.102 -36.184 1.00 42.09 81 GLY A N 1
ATOM 615 C CA . GLY A 1 81 ? -18.660 -28.342 -34.782 1.00 42.09 81 GLY A CA 1
ATOM 616 C C . GLY A 1 81 ? -17.168 -28.137 -34.503 1.00 42.09 81 GLY A C 1
ATOM 617 O O . GLY A 1 81 ? -16.814 -27.494 -33.519 1.00 42.09 81 GLY A O 1
ATOM 618 N N . ALA A 1 82 ? -16.292 -28.604 -35.397 1.00 45.88 82 ALA A N 1
ATOM 619 C CA . ALA A 1 82 ? -14.848 -28.406 -35.289 1.00 45.88 82 ALA A CA 1
ATOM 620 C C . ALA A 1 82 ? -14.444 -26.931 -35.458 1.00 45.88 82 ALA A C 1
ATOM 622 O O . ALA A 1 82 ? -13.621 -26.447 -34.685 1.00 45.88 82 ALA A O 1
ATOM 623 N N . LEU A 1 83 ? -15.065 -26.185 -36.386 1.00 40.38 83 LEU A N 1
ATOM 624 C CA . LEU A 1 83 ? -14.817 -24.743 -36.524 1.00 40.38 83 LEU A CA 1
ATOM 625 C C . LEU A 1 83 ? -15.243 -23.948 -35.279 1.00 40.38 83 LEU A C 1
ATOM 627 O O . LEU A 1 83 ? -14.541 -23.022 -34.885 1.00 40.38 83 LEU A O 1
ATOM 631 N N . ASN A 1 84 ? -16.348 -24.320 -34.624 1.00 47.53 84 ASN A N 1
ATOM 632 C CA . ASN A 1 84 ? -16.794 -23.646 -33.400 1.00 47.53 84 ASN A CA 1
ATOM 633 C C . ASN A 1 84 ? -15.951 -24.019 -32.169 1.00 47.53 84 ASN A C 1
ATOM 635 O O . ASN A 1 84 ? -15.740 -23.169 -31.311 1.00 47.53 84 ASN A O 1
ATOM 639 N N . ILE A 1 85 ? -15.422 -25.245 -32.086 1.00 50.00 85 ILE A N 1
ATOM 640 C CA . ILE A 1 85 ? -14.489 -25.649 -31.018 1.00 50.00 85 ILE A CA 1
ATOM 641 C C . ILE A 1 85 ? -13.128 -24.962 -31.196 1.00 50.00 85 ILE A C 1
ATOM 643 O O . ILE A 1 85 ? -12.543 -24.526 -30.210 1.00 50.00 85 ILE A O 1
ATOM 647 N N . ILE A 1 86 ? -12.653 -24.787 -32.434 1.00 49.34 86 ILE A N 1
ATOM 648 C CA . ILE A 1 86 ? -11.442 -24.005 -32.726 1.00 49.34 86 ILE A CA 1
ATOM 649 C C . ILE A 1 86 ? -11.677 -22.517 -32.423 1.00 49.34 86 ILE A C 1
ATOM 651 O O . ILE A 1 86 ? -10.813 -21.887 -31.824 1.00 49.34 86 ILE A O 1
ATOM 655 N N . ALA A 1 87 ? -12.855 -21.961 -32.730 1.00 47.59 87 ALA A N 1
ATOM 656 C CA . ALA A 1 87 ? -13.203 -20.583 -32.366 1.00 47.59 87 ALA A CA 1
ATOM 657 C C . ALA A 1 87 ? -13.315 -20.374 -30.841 1.00 47.59 87 ALA A C 1
ATOM 659 O O . ALA A 1 87 ? -12.880 -19.342 -30.338 1.00 47.59 87 ALA A O 1
ATOM 660 N N . LEU A 1 88 ? -13.831 -21.356 -30.090 1.00 45.75 88 LEU A N 1
ATOM 661 C CA . LEU A 1 88 ? -13.867 -21.301 -28.623 1.00 45.75 88 LEU A CA 1
ATOM 662 C C . LEU A 1 88 ? -12.472 -21.484 -28.002 1.00 45.75 88 LEU A C 1
ATOM 664 O O . LEU A 1 88 ? -12.158 -20.813 -27.024 1.00 45.75 88 LEU A O 1
ATOM 668 N N . ALA A 1 89 ? -11.619 -22.328 -28.594 1.00 45.81 89 ALA A N 1
ATOM 669 C CA . ALA A 1 89 ? -10.229 -22.508 -28.171 1.00 45.81 89 ALA A CA 1
ATOM 670 C C . ALA A 1 89 ? -9.343 -21.288 -28.499 1.00 45.81 89 ALA A C 1
ATOM 672 O O . ALA A 1 89 ? -8.424 -20.986 -27.741 1.00 45.81 89 ALA A O 1
ATOM 673 N N . LEU A 1 90 ? -9.648 -20.554 -29.577 1.00 41.59 90 LEU A N 1
ATOM 674 C CA . LEU A 1 90 ? -8.992 -19.292 -29.951 1.00 41.59 90 LEU A CA 1
ATOM 675 C C . LEU A 1 90 ? -9.476 -18.080 -29.130 1.00 41.59 90 LEU A C 1
ATOM 677 O O . LEU A 1 90 ? -8.824 -17.040 -29.154 1.00 41.59 90 LEU A O 1
ATOM 681 N N . LEU A 1 91 ? -10.591 -18.197 -28.398 1.00 39.62 91 LEU A N 1
ATOM 682 C CA . LEU A 1 91 ? -11.083 -17.166 -27.469 1.00 39.62 91 LEU A CA 1
ATOM 683 C C . LEU A 1 91 ? -10.608 -17.381 -26.028 1.00 39.62 91 LEU A C 1
ATOM 685 O O . LEU A 1 91 ? -10.614 -16.445 -25.233 1.00 39.62 91 LEU A O 1
ATOM 689 N N . SER A 1 92 ? -10.128 -18.577 -25.696 1.00 39.22 92 SER A N 1
ATOM 690 C CA . SER A 1 92 ? -9.341 -18.829 -24.491 1.00 39.22 92 SER A CA 1
ATOM 691 C C . SER A 1 92 ? -7.868 -18.511 -24.741 1.00 39.22 92 SER A C 1
ATOM 693 O O . SER A 1 92 ? -6.990 -19.355 -24.575 1.00 39.22 92 SER A O 1
ATOM 695 N N . SER A 1 93 ? -7.581 -17.261 -25.109 1.00 37.31 93 SER A N 1
ATOM 696 C CA . SER A 1 93 ? -6.313 -16.676 -24.693 1.00 37.31 93 SER A CA 1
ATOM 697 C C . SER A 1 93 ? -6.352 -16.693 -23.174 1.00 37.31 93 SER A C 1
ATOM 699 O O . SER A 1 93 ? -7.036 -15.874 -22.560 1.00 37.31 93 SER A O 1
ATOM 701 N N . SER A 1 94 ? -5.669 -17.653 -22.558 1.00 37.25 94 SER A N 1
ATOM 702 C CA . SER A 1 94 ? -5.224 -17.497 -21.184 1.00 37.25 94 SER A CA 1
ATOM 703 C C . SER A 1 94 ? -4.340 -16.256 -21.183 1.00 37.25 94 SER A C 1
ATOM 705 O O . SER A 1 94 ? -3.133 -16.347 -21.396 1.00 37.25 94 SER A O 1
ATOM 707 N N . ALA A 1 95 ? -4.943 -15.076 -21.034 1.00 44.03 95 ALA A N 1
ATOM 708 C CA . ALA A 1 95 ? -4.230 -13.934 -20.518 1.00 44.03 95 ALA A CA 1
ATOM 709 C C . ALA A 1 95 ? -3.738 -14.421 -19.160 1.00 44.03 95 ALA A C 1
ATOM 711 O O . ALA A 1 95 ? -4.523 -14.565 -18.223 1.00 44.03 95 ALA A O 1
ATOM 712 N N . VAL A 1 96 ? -2.470 -14.827 -19.102 1.00 48.84 96 VAL A N 1
ATOM 713 C CA . VAL A 1 96 ? -1.783 -14.992 -17.831 1.00 48.84 96 VAL A CA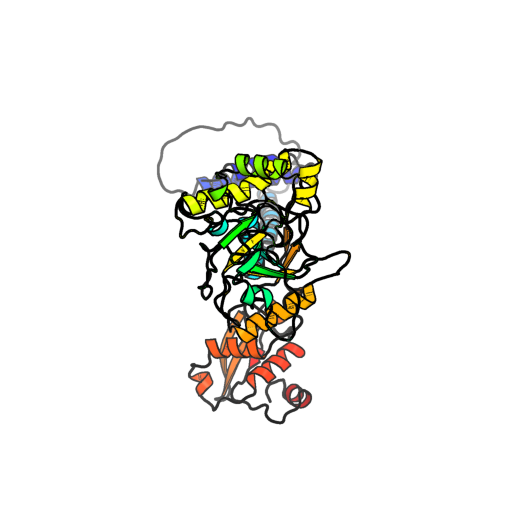 1
ATOM 714 C C . VAL A 1 96 ? -1.987 -13.650 -17.146 1.00 48.84 96 VAL A C 1
ATOM 716 O O . VAL A 1 96 ? -1.578 -12.626 -17.696 1.00 48.84 96 VAL A O 1
ATOM 719 N N . ALA A 1 97 ? -2.747 -13.649 -16.051 1.00 61.72 97 ALA A N 1
ATOM 720 C CA . ALA A 1 97 ? -2.980 -12.444 -15.278 1.00 61.72 97 ALA A CA 1
ATOM 721 C C . ALA A 1 97 ? -1.610 -11.822 -14.980 1.00 61.72 97 ALA A C 1
ATOM 723 O O . ALA A 1 97 ? -0.663 -12.525 -14.620 1.00 61.72 97 ALA A O 1
ATOM 724 N N . GLY A 1 98 ? -1.466 -10.530 -15.264 1.00 80.94 98 GLY A N 1
ATOM 725 C CA . GLY A 1 98 ? -0.237 -9.825 -14.954 1.00 80.94 98 GLY A CA 1
ATOM 726 C C . GLY A 1 98 ? -0.083 -9.674 -13.443 1.00 80.94 98 GLY A C 1
ATOM 727 O O . GLY A 1 98 ? -1.020 -9.856 -12.666 1.00 80.94 98 GLY A O 1
ATOM 728 N N . VAL A 1 99 ? 1.118 -9.282 -13.014 1.00 87.81 99 VAL A N 1
ATOM 729 C CA . VAL A 1 99 ? 1.437 -9.063 -11.591 1.00 87.81 99 VAL A CA 1
ATOM 730 C C . VAL A 1 99 ? 0.445 -8.096 -10.923 1.00 87.81 99 VAL A C 1
ATOM 732 O O . VAL A 1 99 ? 0.130 -8.248 -9.746 1.00 87.81 99 VAL A O 1
ATOM 735 N N . GLY A 1 100 ? -0.059 -7.103 -11.663 1.00 92.38 100 GLY A N 1
ATOM 736 C CA . GLY A 1 100 ? -1.043 -6.144 -11.162 1.00 92.38 100 GLY A CA 1
ATOM 737 C C . GLY A 1 100 ? -2.435 -6.745 -10.956 1.00 92.38 100 GLY A C 1
ATOM 738 O O . GLY A 1 100 ? -3.047 -6.529 -9.909 1.00 92.38 100 GLY A O 1
ATOM 739 N N . GLU A 1 101 ? -2.919 -7.537 -11.914 1.00 94.50 101 GLU A N 1
ATOM 740 C CA . GLU A 1 101 ? -4.176 -8.279 -11.804 1.00 94.50 101 GLU A CA 1
ATOM 741 C C . GLU A 1 101 ? -4.143 -9.281 -10.641 1.00 94.50 101 GLU A C 1
ATOM 743 O O . GLU A 1 101 ? -5.112 -9.369 -9.882 1.00 94.50 101 GLU A O 1
ATOM 748 N N . ASP A 1 102 ? -3.016 -9.973 -10.453 1.00 94.88 102 ASP A N 1
ATOM 749 C CA . ASP A 1 102 ? -2.809 -10.892 -9.331 1.00 94.88 102 ASP A CA 1
ATOM 750 C C . ASP A 1 102 ? -2.881 -10.159 -7.987 1.00 94.88 102 ASP A C 1
ATOM 752 O O . ASP A 1 102 ? -3.571 -10.610 -7.073 1.00 94.88 102 ASP A O 1
ATOM 756 N N . VAL A 1 103 ? -2.241 -8.990 -7.866 1.00 96.50 103 VAL A N 1
ATOM 757 C CA . VAL A 1 103 ? -2.313 -8.171 -6.645 1.00 96.50 103 VAL A CA 1
ATOM 758 C C . VAL A 1 103 ? -3.742 -7.697 -6.371 1.00 96.50 103 VAL A C 1
ATOM 760 O O . VAL A 1 103 ? -4.191 -7.769 -5.228 1.00 96.50 103 VAL A O 1
ATOM 763 N N . ALA A 1 104 ? -4.498 -7.268 -7.386 1.00 98.31 104 ALA A N 1
ATOM 764 C CA . ALA A 1 104 ? -5.906 -6.898 -7.210 1.00 98.31 104 ALA A CA 1
ATOM 765 C C . ALA A 1 104 ? -6.754 -8.082 -6.705 1.00 98.31 104 ALA A C 1
ATOM 767 O O . ALA A 1 104 ? -7.586 -7.931 -5.802 1.00 98.31 104 ALA A O 1
ATOM 768 N N . ALA A 1 105 ? -6.520 -9.279 -7.254 1.00 98.19 105 ALA A N 1
ATOM 769 C CA . ALA A 1 105 ? -7.181 -10.507 -6.824 1.00 98.19 105 ALA A CA 1
ATOM 770 C C . ALA A 1 105 ? -6.778 -10.916 -5.394 1.00 98.19 105 ALA A C 1
ATOM 772 O O . ALA A 1 105 ? -7.642 -11.298 -4.599 1.00 98.19 105 ALA A O 1
ATOM 773 N N . GLU A 1 106 ? -5.497 -10.784 -5.035 1.00 97.81 106 GLU A N 1
ATOM 774 C CA . GLU A 1 106 ? -4.988 -10.984 -3.675 1.00 97.81 106 GLU A CA 1
ATOM 775 C C . GLU A 1 106 ? -5.647 -10.015 -2.691 1.00 97.81 106 GLU A C 1
ATOM 777 O O . GLU A 1 106 ? -6.162 -10.457 -1.664 1.00 97.81 106 GLU A O 1
ATOM 782 N N . MET A 1 107 ? -5.716 -8.719 -3.020 1.00 98.56 107 MET A N 1
ATOM 783 C CA . MET A 1 107 ? -6.376 -7.714 -2.181 1.00 98.56 107 MET A CA 1
ATOM 784 C C . MET A 1 107 ? -7.842 -8.065 -1.934 1.00 98.56 107 MET A C 1
ATOM 786 O O . MET A 1 107 ? -8.296 -8.055 -0.789 1.00 98.56 107 MET A O 1
ATOM 790 N N . LYS A 1 108 ? -8.569 -8.468 -2.985 1.00 98.56 108 LYS A N 1
ATOM 791 C CA . LYS A 1 108 ? -9.950 -8.947 -2.857 1.00 98.56 108 LYS A CA 1
ATOM 792 C C . LYS A 1 108 ? -10.044 -10.174 -1.952 1.00 98.56 108 LYS A C 1
ATOM 794 O O . LYS A 1 108 ? -10.942 -10.240 -1.114 1.00 98.56 108 LYS A O 1
ATOM 799 N N . ARG A 1 109 ? -9.135 -11.143 -2.097 1.00 98.50 109 ARG A N 1
ATOM 800 C CA . ARG A 1 109 ? -9.104 -12.349 -1.258 1.00 98.50 109 ARG A CA 1
ATOM 801 C C . ARG A 1 109 ? -8.858 -12.003 0.210 1.00 98.50 109 ARG A C 1
ATOM 803 O O . ARG A 1 109 ? -9.566 -12.523 1.065 1.00 98.50 109 ARG A O 1
ATOM 810 N N . TYR A 1 110 ? -7.898 -11.126 0.501 1.00 98.38 110 TYR A N 1
ATOM 811 C CA . TYR A 1 110 ? -7.608 -10.682 1.866 1.00 98.38 110 TYR A CA 1
ATOM 812 C C . TYR A 1 110 ? -8.780 -9.917 2.474 1.00 98.38 110 TYR A C 1
ATOM 814 O O . TYR A 1 110 ? -9.163 -10.202 3.604 1.00 98.38 110 TYR A O 1
ATOM 822 N N . TYR A 1 111 ? -9.396 -9.016 1.710 1.00 98.25 111 TYR A N 1
ATOM 823 C CA . TYR A 1 111 ? -10.589 -8.283 2.125 1.00 98.25 111 TYR A CA 1
ATOM 824 C C . TYR A 1 111 ? -11.767 -9.208 2.469 1.00 98.25 111 TYR A C 1
ATOM 826 O O . TYR A 1 111 ? -12.427 -9.004 3.486 1.00 98.25 111 TYR A O 1
ATOM 834 N N . MET A 1 112 ? -12.024 -10.234 1.650 1.00 98.25 112 MET A N 1
ATOM 835 C CA . MET A 1 112 ? -13.137 -11.174 1.851 1.00 98.25 112 MET A CA 1
ATOM 836 C C . MET A 1 112 ? -12.882 -12.214 2.951 1.00 98.25 112 MET A C 1
ATOM 838 O O . MET A 1 112 ? -13.822 -12.864 3.401 1.00 98.25 112 MET A O 1
ATOM 842 N N . ALA A 1 113 ? -11.634 -12.407 3.381 1.00 97.56 113 ALA A N 1
ATOM 843 C CA . ALA A 1 113 ? -11.293 -13.378 4.413 1.00 97.56 113 ALA A CA 1
ATOM 844 C C . ALA A 1 113 ? -11.644 -12.841 5.811 1.00 97.56 113 ALA A C 1
ATOM 846 O O . ALA A 1 113 ? -10.858 -12.136 6.428 1.00 97.56 113 ALA A O 1
ATOM 847 N N . THR A 1 114 ? -12.809 -13.191 6.348 1.00 96.56 114 THR A N 1
ATOM 848 C CA . THR A 1 114 ? -13.262 -12.757 7.682 1.00 96.56 114 THR A CA 1
ATOM 849 C C . THR A 1 114 ? -12.903 -13.792 8.751 1.00 96.56 114 THR A C 1
ATOM 851 O O . THR A 1 114 ? -13.777 -14.370 9.392 1.00 96.56 114 THR A O 1
ATOM 854 N N . VAL A 1 115 ? -11.614 -14.106 8.887 1.00 97.19 115 VAL A N 1
ATOM 855 C CA . VAL A 1 115 ? -11.143 -15.072 9.893 1.00 97.19 115 VAL A CA 1
ATOM 856 C C . VAL A 1 115 ? -11.006 -14.413 11.265 1.00 97.19 115 VAL A C 1
ATOM 858 O O . VAL A 1 115 ? -10.641 -13.238 11.369 1.00 97.19 115 VAL A O 1
ATOM 861 N N . ASP A 1 116 ? -11.238 -15.183 12.324 1.00 96.81 116 ASP A N 1
ATOM 862 C CA . ASP A 1 116 ? -11.020 -14.716 13.698 1.00 96.81 116 ASP A CA 1
ATOM 863 C C . ASP A 1 116 ? -9.520 -14.577 14.002 1.00 96.81 116 ASP A C 1
ATOM 865 O O . ASP A 1 116 ? -9.081 -13.669 14.705 1.00 96.81 116 ASP A O 1
ATOM 869 N N . SER A 1 117 ? -8.717 -15.481 13.436 1.00 97.56 117 SER A N 1
ATOM 870 C CA . SER A 1 117 ? -7.278 -15.600 13.666 1.00 97.56 117 SER A CA 1
ATOM 871 C C . SER A 1 117 ? -6.576 -16.335 12.519 1.00 97.56 117 SER A C 1
ATOM 873 O O . SER A 1 117 ? -7.213 -16.909 11.635 1.00 97.56 117 SER A O 1
ATOM 875 N N . CYS A 1 118 ? -5.247 -16.321 12.542 1.00 97.69 118 CYS A N 1
ATOM 876 C CA . CYS A 1 118 ? -4.366 -16.962 11.573 1.00 97.69 118 CYS A CA 1
ATOM 877 C C . CYS A 1 118 ? -3.531 -18.074 12.229 1.00 97.69 118 CYS A C 1
ATOM 879 O O . CYS A 1 118 ? -3.400 -18.130 13.454 1.00 97.69 118 CYS A O 1
ATOM 881 N N . ASP A 1 119 ? -2.970 -18.965 11.404 1.00 95.19 119 ASP A N 1
ATOM 882 C CA . ASP A 1 119 ? -2.145 -20.111 11.835 1.00 95.19 119 ASP A CA 1
ATOM 883 C C . ASP A 1 119 ? -2.800 -20.958 12.949 1.00 95.19 119 ASP A C 1
ATOM 885 O O . ASP A 1 119 ? -2.200 -21.278 13.975 1.00 95.19 119 ASP A O 1
ATOM 889 N N . GLY A 1 120 ? -4.092 -21.263 12.775 1.00 91.75 120 GLY A N 1
ATOM 890 C CA . GLY A 1 120 ? -4.856 -22.077 13.724 1.00 91.75 120 GLY A CA 1
ATOM 891 C C . GLY A 1 120 ? -5.020 -21.446 15.110 1.00 91.75 120 GLY A C 1
ATOM 892 O O . GLY A 1 120 ? -5.014 -22.173 16.099 1.00 91.75 120 GLY A O 1
ATOM 893 N N . GLY A 1 121 ? -5.132 -20.116 15.200 1.00 94.44 121 GLY A N 1
ATOM 894 C CA . GLY A 1 121 ? -5.336 -19.412 16.473 1.00 94.44 121 GLY A CA 1
ATOM 895 C C . GLY A 1 121 ? -4.077 -18.834 17.107 1.00 94.44 121 GLY A C 1
ATOM 896 O O . GLY A 1 121 ? -4.145 -18.342 18.228 1.00 94.44 121 GLY A O 1
ATOM 897 N N . LYS A 1 122 ? -2.930 -18.884 16.424 1.00 96.06 122 LYS A N 1
ATOM 898 C CA . LYS A 1 122 ? -1.638 -18.442 16.977 1.00 96.06 122 LYS A CA 1
ATOM 899 C C . LYS A 1 122 ? -1.255 -17.021 16.589 1.00 96.06 122 LYS A C 1
ATOM 901 O O . LYS A 1 122 ? -0.398 -16.426 17.235 1.00 96.06 122 LYS A O 1
ATOM 906 N N . LEU A 1 123 ? -1.851 -16.493 15.523 1.00 97.62 123 LEU A N 1
ATOM 907 C CA . LEU A 1 123 ? -1.526 -15.178 14.985 1.00 97.62 123 LEU A CA 1
ATOM 908 C C . LEU A 1 123 ? -2.790 -14.316 14.846 1.00 97.62 123 LEU A C 1
ATOM 910 O O . LEU A 1 123 ? -3.837 -14.835 14.450 1.00 97.62 123 LEU A O 1
ATOM 914 N N . PRO A 1 124 ? -2.719 -13.004 15.139 1.00 98.12 124 PRO A N 1
ATOM 915 C CA . PRO A 1 124 ? -3.818 -12.080 14.878 1.00 98.12 124 PRO A CA 1
ATOM 916 C C . PRO A 1 124 ? -4.256 -12.098 13.409 1.00 98.12 124 PRO A C 1
ATOM 918 O O . PRO A 1 124 ? -3.442 -12.325 12.512 1.00 98.12 124 PRO A O 1
ATOM 921 N N . ALA A 1 125 ? -5.528 -11.794 13.142 1.00 97.69 125 ALA A N 1
ATOM 922 C CA . ALA A 1 125 ? -6.106 -11.903 11.800 1.00 97.69 125 ALA A CA 1
ATOM 923 C C . ALA A 1 125 ? -5.390 -11.059 10.717 1.00 97.69 125 ALA A C 1
ATOM 925 O O . ALA A 1 125 ? -5.392 -11.457 9.549 1.00 97.69 125 ALA A O 1
ATOM 926 N N . TYR A 1 126 ? -4.707 -9.961 11.078 1.00 97.38 126 TYR A N 1
ATOM 927 C CA . TYR A 1 126 ? -3.913 -9.147 10.139 1.00 97.38 126 TYR A CA 1
ATOM 928 C C . TYR A 1 126 ? -2.694 -9.878 9.542 1.00 97.38 126 TYR A C 1
ATOM 930 O O . TYR A 1 126 ? -2.074 -9.388 8.600 1.00 97.38 126 TYR A O 1
ATOM 938 N N . TYR A 1 127 ? -2.336 -11.062 10.051 1.00 98.12 127 TYR A N 1
ATOM 939 C CA . TYR A 1 127 ? -1.283 -11.888 9.460 1.00 98.12 127 TYR A CA 1
ATOM 940 C C . TYR A 1 127 ? -1.709 -12.569 8.158 1.00 98.12 127 TYR A C 1
ATOM 942 O O . TYR A 1 127 ? -0.866 -12.783 7.294 1.00 98.12 127 TYR A O 1
ATOM 950 N N . CYS A 1 128 ? -2.992 -12.880 7.971 1.00 97.88 128 CYS A N 1
ATOM 951 C CA . CYS A 1 128 ? -3.468 -13.637 6.807 1.00 97.88 128 CYS A CA 1
ATOM 952 C C . CYS A 1 128 ? -4.746 -13.079 6.161 1.00 97.88 128 CYS A C 1
ATOM 954 O O . CYS A 1 128 ? -5.214 -13.620 5.157 1.00 97.88 128 CYS A O 1
ATOM 956 N N . SER A 1 129 ? -5.313 -12.005 6.708 1.00 97.81 129 SER A N 1
ATOM 957 C CA . SER A 1 129 ? -6.558 -11.416 6.224 1.00 97.81 129 SER A CA 1
ATOM 958 C C . SER A 1 129 ? -6.627 -9.911 6.439 1.00 97.81 129 SER A C 1
ATOM 960 O O . SER A 1 129 ? -5.876 -9.350 7.240 1.00 97.81 129 SER A O 1
ATOM 962 N N . GLY A 1 130 ? -7.580 -9.280 5.755 1.00 97.38 130 GLY A N 1
ATOM 963 C CA . GLY A 1 130 ? -7.764 -7.838 5.729 1.00 97.38 130 GLY A CA 1
ATOM 964 C C . GLY A 1 130 ? -6.595 -7.100 5.081 1.00 97.38 130 GLY A C 1
ATOM 965 O O . GLY A 1 130 ? -5.572 -7.681 4.717 1.00 97.38 130 GLY A O 1
ATOM 966 N N . LEU A 1 131 ? -6.777 -5.800 4.902 1.00 97.75 131 LEU A N 1
ATOM 967 C CA . LEU A 1 131 ? -5.793 -4.916 4.293 1.00 97.75 131 LEU A CA 1
ATOM 968 C C . LEU A 1 131 ? -5.446 -3.819 5.286 1.00 97.75 131 LEU A C 1
ATOM 970 O O . LEU A 1 131 ? -6.338 -3.098 5.726 1.00 97.75 131 LEU A O 1
ATOM 974 N N . MET A 1 132 ? -4.163 -3.690 5.623 1.00 97.75 132 MET A N 1
ATOM 975 C CA . MET A 1 132 ? -3.667 -2.548 6.388 1.00 97.75 132 MET A CA 1
ATOM 976 C C . MET A 1 132 ? -3.385 -1.414 5.405 1.00 97.75 132 MET A C 1
ATOM 978 O O . MET A 1 132 ? -2.421 -1.467 4.641 1.00 97.75 132 MET A O 1
ATOM 982 N N . ILE A 1 133 ? -4.262 -0.422 5.391 1.00 97.00 133 ILE A N 1
ATOM 983 C CA . ILE A 1 133 ? -4.252 0.703 4.461 1.00 97.00 133 ILE A CA 1
ATOM 984 C C . ILE A 1 133 ? -3.713 1.923 5.195 1.00 97.00 133 ILE A C 1
ATOM 986 O O . ILE A 1 133 ? -3.962 2.094 6.381 1.00 97.00 133 ILE A O 1
ATOM 990 N N . ARG A 1 134 ? -2.920 2.746 4.515 1.00 96.06 134 ARG A N 1
ATOM 991 C CA . ARG A 1 134 ? -2.533 4.053 5.036 1.00 96.06 134 ARG A CA 1
ATOM 992 C C . ARG A 1 134 ? -2.753 5.104 3.977 1.00 96.06 134 ARG A C 1
ATOM 994 O O . ARG A 1 134 ? -2.015 5.150 2.990 1.00 96.06 134 ARG A O 1
ATOM 1001 N N . GLY A 1 135 ? -3.728 5.971 4.218 1.00 94.88 135 GLY A N 1
ATOM 1002 C CA . GLY A 1 135 ? -3.876 7.209 3.471 1.00 94.88 135 GLY A CA 1
ATOM 1003 C C . GLY A 1 135 ? -2.709 8.165 3.739 1.00 94.88 135 GLY A C 1
ATOM 1004 O O . GLY A 1 135 ? -2.266 8.349 4.874 1.00 94.88 135 GLY A O 1
ATOM 1005 N N . THR A 1 136 ? -2.182 8.795 2.691 1.00 93.69 136 THR A N 1
ATOM 1006 C CA . THR A 1 136 ? -1.036 9.706 2.798 1.00 93.69 136 THR A CA 1
ATOM 1007 C C . THR A 1 136 ? -1.283 11.016 2.066 1.00 93.69 136 THR A C 1
ATOM 1009 O O . THR A 1 136 ? -2.098 11.119 1.152 1.00 93.69 136 THR A O 1
ATOM 1012 N N . SER A 1 137 ? -0.552 12.048 2.477 1.00 87.19 137 SER A N 1
ATOM 1013 C CA . SER A 1 137 ? -0.463 13.311 1.745 1.00 87.19 137 SER A CA 1
ATOM 1014 C C . SER A 1 137 ? 0.851 13.359 0.965 1.00 87.19 137 SER A C 1
ATOM 1016 O O . SER A 1 137 ? 1.835 12.722 1.341 1.00 87.19 137 SER A O 1
ATOM 1018 N N . THR A 1 138 ? 0.883 14.125 -0.121 1.00 83.25 138 THR A N 1
ATOM 1019 C CA . THR A 1 138 ? 2.119 14.384 -0.870 1.00 83.25 138 THR A CA 1
ATOM 1020 C C . THR A 1 138 ? 3.009 15.351 -0.092 1.00 83.25 138 THR A C 1
ATOM 1022 O O . THR A 1 138 ? 2.525 16.361 0.420 1.00 83.25 138 THR A O 1
ATOM 1025 N N . ASN A 1 139 ? 4.309 15.066 -0.007 1.00 81.38 139 ASN A N 1
ATOM 1026 C CA . ASN A 1 139 ? 5.284 15.955 0.616 1.00 81.38 139 ASN A CA 1
ATOM 1027 C C . ASN A 1 139 ? 6.591 15.959 -0.193 1.00 81.38 139 ASN A C 1
ATOM 1029 O O . ASN A 1 139 ? 7.131 14.889 -0.445 1.00 81.38 139 ASN A O 1
ATOM 1033 N N . PRO A 1 140 ? 7.143 17.125 -0.571 1.00 81.81 140 PRO A N 1
ATOM 1034 C CA . PRO A 1 140 ? 8.390 17.175 -1.335 1.00 81.81 140 PRO A CA 1
ATOM 1035 C C . PRO A 1 140 ? 9.643 16.828 -0.509 1.00 81.81 140 PRO A C 1
ATOM 1037 O O . PRO A 1 140 ? 10.723 16.705 -1.076 1.00 81.81 140 PRO A O 1
ATOM 1040 N N . LYS A 1 141 ? 9.543 16.723 0.826 1.00 85.44 141 LYS A N 1
ATOM 1041 C CA . LYS A 1 141 ? 10.695 16.524 1.725 1.00 85.44 141 LYS A CA 1
ATOM 1042 C C . LYS A 1 141 ? 10.941 15.068 2.122 1.00 85.44 141 LYS A C 1
ATOM 1044 O O . LYS A 1 141 ? 12.000 14.781 2.670 1.00 85.44 141 LYS A O 1
ATOM 1049 N N . TYR A 1 142 ? 9.975 14.175 1.925 1.00 88.19 142 TYR A N 1
ATOM 1050 C CA . TYR A 1 142 ? 10.090 12.763 2.295 1.00 88.19 142 TYR A CA 1
ATOM 1051 C C . TYR A 1 142 ? 9.158 11.901 1.445 1.00 88.19 142 TYR A C 1
ATOM 1053 O O . TYR A 1 142 ? 8.090 12.359 1.040 1.00 88.19 142 TYR A O 1
ATOM 1061 N N . TYR A 1 143 ? 9.540 10.645 1.203 1.00 93.50 143 TYR A N 1
ATOM 1062 C CA . TYR A 1 143 ? 8.712 9.725 0.422 1.00 93.50 143 TYR A CA 1
ATOM 1063 C C . TYR A 1 143 ? 7.445 9.331 1.168 1.00 93.50 143 TYR A C 1
ATOM 1065 O O . TYR A 1 143 ? 7.403 9.314 2.398 1.00 93.50 143 TYR A O 1
ATOM 1073 N N . THR A 1 144 ? 6.413 8.937 0.421 1.00 94.25 144 THR A N 1
ATOM 1074 C CA . THR A 1 144 ? 5.095 8.656 1.000 1.00 94.25 144 THR A CA 1
ATOM 1075 C C . THR A 1 144 ? 5.093 7.559 2.070 1.00 94.25 144 THR A C 1
ATOM 1077 O O . THR A 1 144 ? 4.181 7.532 2.895 1.00 94.25 144 THR A O 1
ATOM 1080 N N . TRP A 1 145 ? 6.062 6.640 2.044 1.00 94.88 145 TRP A N 1
ATOM 1081 C CA . TRP A 1 145 ? 6.175 5.537 3.000 1.00 94.88 145 TRP A CA 1
ATOM 1082 C C . TRP A 1 145 ? 7.077 5.864 4.192 1.00 94.88 145 TRP A C 1
ATOM 1084 O O . TRP A 1 145 ? 7.226 5.027 5.078 1.00 94.88 145 TRP A O 1
ATOM 1094 N N . ASN A 1 146 ? 7.673 7.055 4.255 1.00 95.81 146 ASN A N 1
ATOM 1095 C CA . ASN A 1 146 ? 8.409 7.493 5.436 1.00 95.81 146 ASN A CA 1
ATOM 1096 C C . ASN A 1 146 ? 7.415 7.901 6.533 1.00 95.81 146 ASN A C 1
ATOM 1098 O O . ASN A 1 146 ? 6.395 8.537 6.235 1.00 95.81 146 ASN A O 1
ATOM 1102 N N . PRO A 1 147 ? 7.672 7.574 7.814 1.00 95.75 147 PRO A N 1
ATOM 1103 C CA . PRO A 1 147 ? 6.860 8.114 8.894 1.00 95.75 147 PRO A CA 1
ATOM 1104 C C . PRO A 1 147 ? 6.863 9.648 8.855 1.00 95.75 147 PRO A C 1
ATOM 1106 O O . PRO A 1 147 ? 7.909 10.276 8.673 1.00 95.75 147 PRO A O 1
ATOM 1109 N N . SER A 1 148 ? 5.692 10.268 9.034 1.00 93.12 148 SER A N 1
ATOM 1110 C CA . SER A 1 148 ? 5.598 11.732 9.104 1.00 93.12 148 SER A CA 1
ATOM 1111 C C . SER A 1 148 ? 6.373 12.265 10.320 1.00 93.12 148 SER A C 1
ATOM 1113 O O . SER A 1 148 ? 6.605 11.503 11.260 1.00 93.12 148 SER A O 1
ATOM 1115 N N . PRO A 1 149 ? 6.743 13.559 10.364 1.00 92.44 149 PRO A N 1
ATOM 1116 C CA . PRO A 1 149 ? 7.352 14.158 11.554 1.00 92.44 149 PRO A CA 1
ATOM 1117 C C . PRO A 1 149 ? 6.585 13.846 12.850 1.00 92.44 149 PRO A C 1
ATOM 1119 O O . PRO A 1 149 ? 7.185 13.356 13.803 1.00 92.44 149 PRO A O 1
ATOM 1122 N N . ASP A 1 150 ? 5.257 13.981 12.847 1.00 91.62 150 ASP A N 1
ATOM 1123 C CA . ASP A 1 150 ? 4.415 13.658 14.012 1.00 91.62 150 ASP A CA 1
ATOM 1124 C C . ASP A 1 150 ? 4.418 12.158 14.341 1.00 91.62 150 ASP A C 1
ATOM 1126 O O . ASP A 1 150 ? 4.420 11.757 15.507 1.00 91.62 150 ASP A O 1
ATOM 1130 N N . SER A 1 151 ? 4.480 11.301 13.315 1.00 95.12 151 SER A N 1
ATOM 1131 C CA . SER A 1 151 ? 4.625 9.857 13.520 1.00 95.12 151 SER A CA 1
ATOM 1132 C C . SER A 1 151 ? 5.972 9.528 14.167 1.00 95.12 151 SER A C 1
ATOM 1134 O O . SER A 1 151 ? 6.033 8.673 15.040 1.00 95.12 151 SER A O 1
ATOM 1136 N N . LYS A 1 152 ? 7.054 10.219 13.783 1.00 95.56 152 LYS A N 1
ATOM 1137 C CA . LYS A 1 152 ? 8.390 10.047 14.382 1.00 95.56 152 LYS A CA 1
ATOM 1138 C C . LYS A 1 152 ? 8.427 10.507 15.835 1.00 95.56 152 LYS A C 1
ATOM 1140 O O . LYS A 1 152 ? 9.025 9.817 16.650 1.00 95.56 152 LYS A O 1
ATOM 1145 N N . ILE A 1 153 ? 7.779 11.632 16.144 1.00 94.69 153 ILE A N 1
ATOM 1146 C CA . ILE A 1 153 ? 7.678 12.168 17.509 1.00 94.69 153 ILE A CA 1
ATOM 1147 C C . ILE A 1 153 ? 6.876 11.216 18.397 1.00 94.69 153 ILE A C 1
ATOM 1149 O O . ILE A 1 153 ? 7.332 10.858 19.477 1.00 94.69 153 ILE A O 1
ATOM 1153 N N . SER A 1 154 ? 5.700 10.784 17.933 1.00 95.19 154 SER A N 1
ATOM 1154 C CA . SER A 1 154 ? 4.861 9.858 18.698 1.00 95.19 154 SER A CA 1
ATOM 1155 C C . SER A 1 154 ? 5.439 8.445 18.737 1.00 95.19 154 SER A C 1
ATOM 1157 O O . SER A 1 154 ? 5.191 7.733 19.690 1.00 95.19 154 SER A O 1
ATOM 1159 N N . GLY A 1 155 ? 6.204 8.010 17.736 1.00 96.38 155 GLY A N 1
ATOM 1160 C CA . GLY A 1 155 ? 6.708 6.636 17.633 1.00 96.38 155 GLY A CA 1
ATOM 1161 C C . GLY A 1 155 ? 5.703 5.641 17.042 1.00 96.38 155 GLY A C 1
ATOM 1162 O O . GLY A 1 155 ? 5.992 4.444 16.978 1.00 96.38 155 GLY A O 1
ATOM 1163 N N . GLY A 1 156 ? 4.563 6.122 16.536 1.00 96.75 156 GLY A N 1
ATOM 1164 C CA . GLY A 1 156 ? 3.597 5.289 15.826 1.00 96.75 156 GLY A CA 1
ATOM 1165 C C . GLY A 1 156 ? 3.071 5.917 14.536 1.00 96.75 156 GLY A C 1
ATOM 1166 O O . GLY A 1 156 ? 3.142 7.124 14.304 1.00 96.75 156 GLY A O 1
ATOM 1167 N N . VAL A 1 157 ? 2.509 5.063 13.693 1.00 96.94 157 VAL A N 1
ATOM 1168 C CA . VAL A 1 157 ? 2.064 5.335 12.333 1.00 96.94 157 VAL A CA 1
ATOM 1169 C C . VAL A 1 157 ? 0.642 4.792 12.191 1.00 96.94 157 VAL A C 1
ATOM 1171 O O . VAL A 1 157 ? 0.433 3.594 12.365 1.00 96.94 157 VAL A O 1
ATOM 1174 N N . SER A 1 158 ? -0.336 5.652 11.904 1.00 95.88 158 SER A N 1
ATOM 1175 C CA . SER A 1 158 ? -1.744 5.237 11.794 1.00 95.88 158 SER A CA 1
ATOM 1176 C C . SER A 1 158 ? -2.044 4.542 10.465 1.00 95.88 158 SER A C 1
ATOM 1178 O O . SER A 1 158 ? -1.504 4.945 9.424 1.00 95.88 158 SER A O 1
ATOM 1180 N N . PHE A 1 159 ? -2.863 3.496 10.536 1.00 97.00 159 PHE A N 1
ATOM 1181 C CA . PHE A 1 159 ? -3.376 2.703 9.419 1.00 97.00 159 PHE A CA 1
ATOM 1182 C C . PHE A 1 159 ? -4.848 2.375 9.659 1.00 97.00 159 PHE A C 1
ATOM 1184 O O . PHE A 1 159 ? -5.257 2.174 10.797 1.00 97.00 159 PHE A O 1
ATOM 1191 N N . GLU A 1 160 ? -5.613 2.200 8.595 1.00 96.00 160 GLU A N 1
ATOM 1192 C CA . GLU A 1 160 ? -6.926 1.574 8.635 1.00 96.00 160 GLU A CA 1
ATOM 1193 C C . GLU A 1 160 ? -6.802 0.061 8.359 1.00 96.00 160 GLU A C 1
ATOM 1195 O O . GLU A 1 160 ? -5.882 -0.397 7.679 1.00 96.00 160 GLU A O 1
ATOM 1200 N N . TYR A 1 161 ? -7.742 -0.745 8.849 1.00 97.12 161 TYR A N 1
ATOM 1201 C CA . TYR A 1 161 ? -7.835 -2.185 8.592 1.00 97.12 161 TYR A CA 1
ATOM 1202 C C . TYR A 1 161 ? -9.135 -2.525 7.860 1.00 97.12 161 TYR A C 1
ATOM 1204 O O . TYR A 1 161 ? -10.206 -2.622 8.463 1.00 97.12 161 TYR A O 1
ATOM 1212 N N . LEU A 1 162 ? -9.053 -2.712 6.542 1.00 96.50 162 LEU A N 1
ATOM 1213 C CA . LEU A 1 162 ? -10.215 -2.946 5.687 1.00 96.50 162 LEU A CA 1
ATOM 1214 C C . LEU A 1 162 ? -10.491 -4.446 5.502 1.00 96.50 162 LEU A C 1
ATOM 1216 O O . LEU A 1 162 ? -9.661 -5.185 4.965 1.00 96.50 162 LEU A O 1
ATOM 1220 N N . ARG A 1 163 ? -11.695 -4.881 5.891 1.00 96.06 163 ARG A N 1
ATOM 1221 C CA . ARG A 1 163 ? -12.206 -6.255 5.742 1.00 96.06 163 ARG A CA 1
ATOM 1222 C C . ARG A 1 163 ? -13.711 -6.242 5.453 1.00 96.06 163 ARG A C 1
ATOM 1224 O O . ARG A 1 163 ? -14.381 -5.241 5.700 1.00 96.06 163 ARG A O 1
ATOM 1231 N N . ALA A 1 164 ? -14.254 -7.315 4.882 1.00 95.88 164 ALA A N 1
ATOM 1232 C CA . ALA A 1 164 ? -15.638 -7.352 4.395 1.00 95.88 164 ALA A CA 1
ATOM 1233 C C . ALA A 1 164 ? -16.712 -7.180 5.486 1.00 95.88 164 ALA A C 1
ATOM 1235 O O . ALA A 1 164 ? -17.788 -6.644 5.204 1.00 95.88 164 ALA A O 1
ATOM 1236 N N . ASP A 1 165 ? -16.408 -7.596 6.713 1.00 93.38 165 ASP A N 1
ATOM 1237 C CA . ASP A 1 165 ? -17.249 -7.512 7.912 1.00 93.38 165 ASP A CA 1
ATOM 1238 C C . ASP A 1 165 ? -17.031 -6.229 8.734 1.00 93.38 165 ASP A C 1
ATOM 1240 O O . ASP A 1 165 ? -17.864 -5.884 9.563 1.00 93.38 165 ASP A O 1
ATOM 1244 N N . THR A 1 166 ? -15.965 -5.470 8.468 1.00 91.38 166 THR A N 1
ATOM 1245 C CA . THR A 1 166 ? -15.627 -4.224 9.184 1.00 91.38 166 THR A CA 1
ATOM 1246 C C . THR A 1 166 ? -15.478 -3.006 8.277 1.00 91.38 166 THR A C 1
ATOM 1248 O O . THR A 1 166 ? -14.879 -1.999 8.659 1.00 91.38 166 THR A O 1
ATOM 1251 N N . LYS A 1 167 ? -16.034 -3.086 7.069 1.00 92.44 167 LYS A N 1
ATOM 1252 C CA . LYS A 1 167 ? -15.909 -2.080 6.009 1.00 92.44 167 LYS A CA 1
ATOM 1253 C C . LYS A 1 167 ? -16.392 -0.675 6.402 1.00 92.44 167 LYS A C 1
ATOM 1255 O O . LYS A 1 167 ? -17.192 -0.492 7.316 1.00 92.44 167 LYS A O 1
ATOM 1260 N N . PHE A 1 168 ? -15.902 0.317 5.673 1.00 94.25 168 PHE A N 1
ATOM 1261 C CA . PHE A 1 168 ? -16.204 1.740 5.834 1.00 94.25 168 PHE A CA 1
ATOM 1262 C C . PHE A 1 168 ? -16.249 2.418 4.463 1.00 94.25 168 PHE A C 1
ATOM 1264 O O . PHE A 1 168 ? -15.799 1.825 3.480 1.00 94.25 168 PHE A O 1
ATOM 1271 N N . LYS A 1 169 ? -16.834 3.617 4.386 1.00 91.56 169 LYS A N 1
ATOM 1272 C CA . LYS A 1 169 ? -17.169 4.280 3.114 1.00 91.56 169 LYS A CA 1
ATOM 1273 C C . LYS A 1 169 ? -15.993 4.948 2.384 1.00 91.56 169 LYS A C 1
ATOM 1275 O O . LYS A 1 169 ? -16.103 5.166 1.183 1.00 91.56 169 LYS A O 1
ATOM 1280 N N . ASP A 1 170 ? -14.900 5.282 3.072 1.00 86.88 170 ASP A N 1
ATOM 1281 C CA . ASP A 1 170 ? -13.756 6.016 2.504 1.00 86.88 170 ASP A CA 1
ATOM 1282 C C . ASP A 1 170 ? -12.491 5.864 3.390 1.00 86.88 170 ASP A C 1
ATOM 1284 O O . ASP A 1 170 ? -12.617 5.439 4.538 1.00 86.88 170 ASP A O 1
ATOM 1288 N N . PRO A 1 171 ? -11.265 6.149 2.903 1.00 77.38 171 PRO A N 1
ATOM 1289 C CA . PRO A 1 171 ? -10.021 5.956 3.667 1.00 77.38 171 PRO A CA 1
ATOM 1290 C C . PRO A 1 171 ? -9.814 6.937 4.843 1.00 77.38 171 PRO A C 1
ATOM 1292 O O . PRO A 1 171 ? -8.714 6.990 5.384 1.00 77.38 171 PRO A O 1
ATOM 1295 N N . GLY A 1 172 ? -10.828 7.703 5.256 1.00 75.06 172 GLY A N 1
ATOM 1296 C CA . GLY A 1 172 ? -10.752 8.640 6.369 1.00 75.06 172 GLY A CA 1
ATOM 1297 C C . GLY A 1 172 ? -9.911 9.882 6.064 1.00 75.06 172 GLY A C 1
ATOM 1298 O O . GLY A 1 172 ? -9.077 9.918 5.155 1.00 75.06 172 GLY A O 1
ATOM 1299 N N . VAL A 1 173 ? -10.131 10.945 6.844 1.00 75.88 173 VAL A N 1
ATOM 1300 C CA . VAL A 1 173 ? -9.275 12.154 6.897 1.00 75.88 173 VAL A CA 1
ATOM 1301 C C . VAL A 1 173 ? -8.942 12.752 5.513 1.00 75.88 173 VAL A C 1
ATOM 1303 O O . VAL A 1 173 ? -7.828 13.236 5.266 1.00 75.88 173 VAL A O 1
ATOM 1306 N N . SER A 1 174 ? -9.908 12.706 4.589 1.00 80.81 174 SER A N 1
ATOM 1307 C CA . SER A 1 174 ? -9.815 13.299 3.248 1.00 80.81 174 SER A CA 1
ATOM 1308 C C . SER A 1 174 ? -8.613 12.812 2.425 1.00 80.81 174 SER A C 1
ATOM 1310 O O . SER A 1 174 ? -7.988 13.585 1.691 1.00 80.81 174 SER A O 1
ATOM 1312 N N . LYS A 1 175 ? -8.224 11.540 2.575 1.00 91.06 175 LYS A N 1
ATOM 1313 C CA . LYS A 1 175 ? -7.114 10.954 1.812 1.00 91.06 175 LYS A CA 1
ATOM 1314 C C . LYS A 1 175 ? -7.604 10.400 0.481 1.00 91.06 175 LYS A C 1
ATOM 1316 O O . LYS A 1 175 ? -8.580 9.668 0.427 1.00 91.06 175 LYS A O 1
ATOM 1321 N N . ILE A 1 176 ? -6.879 10.706 -0.595 1.00 95.31 176 ILE A N 1
ATOM 1322 C CA . ILE A 1 176 ? -7.204 10.199 -1.940 1.00 95.31 176 ILE A CA 1
ATOM 1323 C C . ILE A 1 176 ? -6.189 9.200 -2.498 1.00 95.31 176 ILE A C 1
ATOM 1325 O O . ILE A 1 176 ? -6.376 8.667 -3.590 1.00 95.31 176 ILE A O 1
ATOM 1329 N N . LYS A 1 177 ? -5.098 8.958 -1.769 1.00 96.50 177 LYS A N 1
ATOM 1330 C CA . LYS A 1 177 ? -3.998 8.081 -2.170 1.00 96.50 177 LYS A CA 1
ATOM 1331 C C . LYS A 1 177 ? -3.260 7.534 -0.958 1.00 96.50 177 LYS A C 1
ATOM 1333 O O . LYS A 1 177 ? -3.379 8.077 0.143 1.00 96.50 177 LYS A O 1
ATOM 1338 N N . GLY A 1 178 ? -2.455 6.507 -1.179 1.00 97.00 178 GLY A N 1
ATOM 1339 C CA . GLY A 1 178 ? -1.591 5.959 -0.148 1.00 97.00 178 GLY A CA 1
ATOM 1340 C C . GLY A 1 178 ? -1.002 4.620 -0.544 1.00 97.00 178 GLY A C 1
ATOM 1341 O O . GLY A 1 178 ? -0.800 4.339 -1.725 1.00 97.00 178 GLY A O 1
ATOM 1342 N N . PHE A 1 179 ? -0.736 3.780 0.448 1.00 97.56 179 PHE A N 1
ATOM 1343 C CA . PHE A 1 179 ? -0.206 2.442 0.220 1.00 97.56 179 PHE A CA 1
ATOM 1344 C C . PHE A 1 179 ? -0.883 1.401 1.109 1.00 97.56 179 PHE A C 1
ATOM 1346 O O . PHE A 1 179 ? -1.498 1.724 2.126 1.00 97.56 179 PHE A O 1
ATOM 1353 N N . VAL A 1 180 ? -0.773 0.141 0.695 1.00 98.06 180 VAL A N 1
ATOM 1354 C CA . VAL A 1 180 ? -1.392 -1.005 1.362 1.00 98.06 180 VAL A CA 1
ATOM 1355 C C . VAL A 1 180 ? -0.316 -2.004 1.745 1.00 98.06 180 VAL A C 1
ATOM 1357 O O . VAL A 1 180 ? 0.463 -2.447 0.896 1.00 98.06 180 VAL A O 1
ATOM 1360 N N . PHE A 1 181 ? -0.277 -2.377 3.020 1.00 97.88 181 PHE A N 1
ATOM 1361 C CA . PHE A 1 181 ? 0.515 -3.510 3.472 1.00 97.88 181 PHE A CA 1
ATOM 1362 C C . PHE A 1 181 ? -0.244 -4.814 3.241 1.00 97.88 181 PHE A C 1
ATOM 1364 O O . PHE A 1 181 ? -1.423 -4.931 3.584 1.00 97.88 181 PHE A O 1
ATOM 1371 N N . GLN A 1 182 ? 0.452 -5.811 2.696 1.00 94.50 182 GLN A N 1
ATOM 1372 C CA . GLN A 1 182 ? -0.079 -7.172 2.664 1.00 94.50 182 GLN A CA 1
ATOM 1373 C C . GLN A 1 182 ? -0.046 -7.826 4.046 1.00 94.50 182 GLN A C 1
ATOM 1375 O O . GLN A 1 182 ? 0.804 -7.476 4.876 1.00 94.50 182 GLN A O 1
ATOM 1380 N N . PRO A 1 183 ? -0.897 -8.840 4.273 1.00 97.19 183 PRO A N 1
ATOM 1381 C CA . PRO A 1 183 ? -0.819 -9.646 5.478 1.00 97.19 183 PRO A CA 1
ATOM 1382 C C . PRO A 1 183 ? 0.561 -10.301 5.651 1.00 97.19 183 PRO A C 1
ATOM 1384 O O . PRO A 1 183 ? 1.162 -10.818 4.704 1.00 97.19 183 PRO A O 1
ATOM 1387 N N . TYR A 1 184 ? 1.070 -10.284 6.883 1.00 96.75 184 TYR A N 1
ATOM 1388 C CA . TYR A 1 184 ? 2.461 -10.637 7.196 1.00 96.75 184 TYR A CA 1
ATOM 1389 C C . TYR A 1 184 ? 2.830 -12.119 7.001 1.00 96.75 184 TYR A C 1
ATOM 1391 O O . TYR A 1 184 ? 4.012 -12.451 7.005 1.00 96.75 184 TYR A O 1
ATOM 1399 N N . SER A 1 185 ? 1.870 -13.022 6.803 1.00 95.94 185 SER A N 1
ATOM 1400 C CA . SER A 1 185 ? 2.132 -14.427 6.455 1.00 95.94 185 SER A CA 1
ATOM 1401 C C . SER A 1 185 ? 2.395 -14.646 4.962 1.00 95.94 185 SER A C 1
ATOM 1403 O O . SER A 1 185 ? 2.799 -15.741 4.582 1.00 95.94 185 SER A O 1
ATOM 1405 N N . TYR A 1 186 ? 2.187 -13.633 4.115 1.00 95.06 186 TYR A N 1
ATOM 1406 C CA . TYR A 1 186 ? 2.318 -13.740 2.657 1.00 95.06 186 TYR A CA 1
ATOM 1407 C C . TYR A 1 186 ? 3.410 -12.824 2.091 1.00 95.06 186 TYR A C 1
ATOM 1409 O O . TYR A 1 186 ? 3.306 -12.333 0.968 1.00 95.06 186 TYR A O 1
ATOM 1417 N N . LEU A 1 187 ? 4.466 -12.579 2.875 1.00 91.88 187 LEU A N 1
ATOM 1418 C CA . LEU A 1 187 ? 5.558 -11.691 2.482 1.00 91.88 187 LEU A CA 1
ATOM 1419 C C . LEU A 1 187 ? 6.236 -12.150 1.186 1.00 91.88 187 LEU A C 1
ATOM 1421 O O . LEU A 1 187 ? 6.693 -13.287 1.074 1.00 91.88 187 LEU A O 1
ATOM 1425 N N . LYS A 1 188 ? 6.332 -11.236 0.216 1.00 88.06 188 LYS A N 1
ATOM 1426 C CA . LYS A 1 188 ? 7.034 -11.459 -1.053 1.00 88.06 188 LYS A CA 1
ATOM 1427 C C . LYS A 1 188 ? 8.536 -11.201 -0.848 1.00 88.06 188 LYS A C 1
ATOM 1429 O O . LYS A 1 188 ? 8.908 -10.475 0.082 1.00 88.06 188 LYS A O 1
ATOM 1434 N N . PRO A 1 189 ? 9.428 -11.771 -1.679 1.00 86.06 189 PRO A N 1
ATOM 1435 C CA . PRO A 1 189 ? 10.863 -11.509 -1.581 1.00 86.06 189 PRO A CA 1
ATOM 1436 C C . PRO A 1 189 ? 11.183 -10.006 -1.502 1.00 86.06 189 PRO A C 1
ATOM 1438 O O . PRO A 1 189 ? 10.583 -9.195 -2.198 1.00 86.06 189 PRO A O 1
ATOM 1441 N N . GLY A 1 190 ? 12.106 -9.630 -0.612 1.00 83.81 190 GLY A N 1
ATOM 1442 C CA . GLY A 1 190 ? 12.462 -8.228 -0.338 1.00 83.81 190 GLY A CA 1
ATOM 1443 C C . GLY A 1 190 ? 11.625 -7.551 0.759 1.00 83.81 190 GLY A C 1
ATOM 1444 O O . GLY A 1 190 ? 12.134 -6.664 1.441 1.00 83.81 190 GLY A O 1
ATOM 1445 N N . MET A 1 191 ? 10.402 -8.014 1.028 1.00 89.62 191 MET A N 1
ATOM 1446 C CA . MET A 1 191 ? 9.491 -7.430 2.026 1.00 89.62 191 MET A CA 1
ATOM 1447 C C . MET A 1 191 ? 9.719 -8.005 3.430 1.00 89.62 191 MET A C 1
ATOM 1449 O O . MET A 1 191 ? 8.912 -8.771 3.945 1.00 89.62 191 MET A O 1
ATOM 1453 N N . LYS A 1 192 ? 10.862 -7.696 4.046 1.00 90.00 192 LYS A N 1
ATOM 1454 C CA . LYS A 1 192 ? 11.284 -8.309 5.322 1.00 90.00 192 LYS A CA 1
ATOM 1455 C C . LYS A 1 192 ? 10.853 -7.541 6.572 1.00 90.00 192 LYS A C 1
ATOM 1457 O O . LYS A 1 192 ? 10.969 -8.071 7.675 1.00 90.00 192 LYS A O 1
ATOM 1462 N N . ARG A 1 193 ? 10.422 -6.286 6.442 1.00 92.94 193 ARG A N 1
ATOM 1463 C CA . ARG A 1 193 ? 10.056 -5.447 7.586 1.00 92.94 193 ARG A CA 1
ATOM 1464 C C . ARG A 1 193 ? 8.568 -5.592 7.867 1.00 92.94 193 ARG A C 1
ATOM 1466 O O . ARG A 1 193 ? 7.753 -5.201 7.049 1.00 92.94 193 ARG A O 1
ATOM 1473 N N . THR A 1 194 ? 8.221 -6.081 9.051 1.00 94.75 194 THR A N 1
ATOM 1474 C CA . THR A 1 194 ? 6.837 -6.150 9.543 1.00 94.75 194 THR A CA 1
ATOM 1475 C C . THR A 1 194 ? 6.681 -5.202 10.731 1.00 94.75 194 THR A C 1
ATOM 1477 O O . THR A 1 194 ? 6.990 -5.601 11.861 1.00 94.75 194 THR A O 1
ATOM 1480 N N . PRO A 1 195 ? 6.285 -3.933 10.516 1.00 96.56 195 PRO A N 1
ATOM 1481 C CA . PRO A 1 195 ? 6.048 -3.014 11.622 1.00 96.56 195 PRO A CA 1
ATOM 1482 C C . PRO A 1 195 ? 5.051 -3.608 12.624 1.00 96.56 195 PRO A C 1
ATOM 1484 O O . PRO A 1 195 ? 4.034 -4.194 12.245 1.00 96.56 195 PRO A O 1
ATOM 1487 N N . GLN A 1 196 ? 5.368 -3.503 13.912 1.00 96.50 196 GLN A N 1
ATOM 1488 C CA . GLN A 1 196 ? 4.521 -4.049 14.969 1.00 96.50 196 GLN A CA 1
ATOM 1489 C C . GLN A 1 196 ? 3.199 -3.283 15.022 1.00 96.50 196 GLN A C 1
ATOM 1491 O O . GLN A 1 196 ? 3.231 -2.061 15.096 1.00 96.50 196 GLN A O 1
ATOM 1496 N N . VAL A 1 197 ? 2.065 -3.984 15.070 1.00 97.69 197 VAL A N 1
ATOM 1497 C CA . VAL A 1 197 ? 0.783 -3.376 15.458 1.00 97.69 197 VAL A CA 1
ATOM 1498 C C . VAL A 1 197 ? 0.819 -3.161 16.974 1.00 97.69 197 VAL A C 1
ATOM 1500 O O . VAL A 1 197 ? 0.906 -4.122 17.739 1.00 97.69 197 VAL A O 1
ATOM 1503 N N . LEU A 1 198 ? 0.869 -1.898 17.389 1.00 96.88 198 LEU A N 1
ATOM 1504 C CA . LEU A 1 198 ? 0.949 -1.446 18.777 1.00 96.88 198 LEU A CA 1
ATOM 1505 C C . LEU A 1 198 ? -0.421 -1.504 19.448 1.00 96.88 198 LEU A C 1
ATOM 1507 O O . LEU A 1 198 ? -0.533 -2.025 20.548 1.00 96.88 198 LEU A O 1
ATOM 1511 N N . CYS A 1 199 ? -1.458 -1.006 18.776 1.00 96.62 199 CYS A N 1
ATOM 1512 C CA . CYS A 1 199 ? -2.828 -1.050 19.272 1.00 96.62 199 CYS A CA 1
ATOM 1513 C C . CYS A 1 199 ? -3.853 -1.009 18.134 1.00 96.62 199 CYS A C 1
ATOM 1515 O O . CYS A 1 199 ? -3.517 -0.690 16.988 1.00 96.62 199 CYS A O 1
ATOM 1517 N N . SER A 1 200 ? -5.096 -1.357 18.471 1.00 97.31 200 SER A N 1
ATOM 1518 C CA . SER A 1 200 ? -6.244 -1.383 17.563 1.00 97.31 200 SER A CA 1
ATOM 1519 C C . SER A 1 200 ? -7.466 -0.732 18.207 1.00 97.31 200 SER A C 1
ATOM 1521 O O . SER A 1 200 ? -7.834 -1.070 19.336 1.00 97.31 200 SER A O 1
ATOM 1523 N N . PHE A 1 201 ? -8.119 0.153 17.460 1.00 97.06 201 PHE A N 1
ATOM 1524 C CA . PHE A 1 201 ? -9.347 0.849 17.826 1.00 97.06 201 PHE A CA 1
ATOM 1525 C C . PHE A 1 201 ? -10.472 0.479 16.845 1.00 97.06 201 PHE A C 1
ATOM 1527 O O . PHE A 1 201 ? -10.277 0.588 15.630 1.00 97.06 201 PHE A O 1
ATOM 1534 N N . PRO A 1 202 ? -11.653 0.039 17.325 1.00 96.44 202 PRO A N 1
ATOM 1535 C CA . PRO A 1 202 ? -12.790 -0.282 16.453 1.00 96.44 202 PRO A CA 1
ATOM 1536 C C . PRO A 1 202 ? -13.337 0.910 15.645 1.00 96.44 202 PRO A C 1
ATOM 1538 O O . PRO A 1 202 ? -13.899 0.706 14.564 1.00 96.44 202 PRO A O 1
ATOM 1541 N N . ILE A 1 203 ? -13.166 2.139 16.137 1.00 95.69 203 ILE A N 1
ATOM 1542 C CA . ILE A 1 203 ? -13.549 3.401 15.487 1.00 95.69 203 ILE A CA 1
ATOM 1543 C C . ILE A 1 203 ? -12.326 4.333 15.483 1.00 95.69 203 ILE A C 1
ATOM 1545 O O . ILE A 1 203 ? -11.486 4.232 16.374 1.00 95.69 203 ILE A O 1
ATOM 1549 N N . ASP A 1 204 ? -12.220 5.233 14.505 1.00 94.44 204 ASP A N 1
ATOM 1550 C CA . ASP A 1 204 ? -11.225 6.313 14.470 1.00 94.44 204 ASP A CA 1
ATOM 1551 C C . ASP A 1 204 ? -11.074 6.990 15.835 1.00 94.44 204 ASP A C 1
ATOM 1553 O O . ASP A 1 204 ? -12.065 7.380 16.455 1.00 94.44 204 ASP A O 1
ATOM 1557 N N . SER A 1 205 ? -9.839 7.093 16.312 1.00 92.56 205 SER A N 1
ATOM 1558 C CA . SER A 1 205 ? -9.535 7.403 17.707 1.00 92.56 205 SER A CA 1
ATOM 1559 C C . SER A 1 205 ? -8.629 8.625 17.853 1.00 92.56 205 SER A C 1
ATOM 1561 O O . SER A 1 205 ? -8.203 8.945 18.963 1.00 92.56 205 SER A O 1
ATOM 1563 N N . TRP A 1 206 ? -8.334 9.314 16.745 1.00 91.62 206 TRP A N 1
ATOM 1564 C CA . TRP A 1 206 ? -7.517 10.533 16.704 1.00 91.62 206 TRP A CA 1
ATOM 1565 C C . TRP A 1 206 ? -6.159 10.305 17.365 1.00 91.62 206 TRP A C 1
ATOM 1567 O O . TRP A 1 206 ? -5.707 11.043 18.242 1.00 91.62 206 TRP A O 1
ATOM 1577 N N . THR A 1 207 ? -5.497 9.220 16.972 1.00 91.06 207 THR A N 1
ATOM 1578 C CA . THR A 1 207 ? -4.289 8.730 17.653 1.00 91.06 207 THR A CA 1
ATOM 1579 C C . THR A 1 207 ? -3.103 9.696 17.640 1.00 91.06 207 THR A C 1
ATOM 1581 O O . THR A 1 207 ? -2.163 9.521 18.413 1.00 91.06 207 THR A O 1
ATOM 1584 N N . ASN A 1 208 ? -3.122 10.736 16.803 1.00 88.56 208 ASN A N 1
ATOM 1585 C CA . ASN A 1 208 ? -2.147 11.827 16.833 1.00 88.56 208 ASN A CA 1
ATOM 1586 C C . ASN A 1 208 ? -2.265 12.704 18.095 1.00 88.56 208 ASN A C 1
ATOM 1588 O O . ASN A 1 208 ? -1.296 13.365 18.461 1.00 88.56 208 ASN A O 1
ATOM 1592 N N . ASN A 1 209 ? -3.421 12.694 18.759 1.00 90.00 209 ASN A N 1
ATOM 1593 C CA . ASN A 1 209 ? -3.703 13.397 20.009 1.00 90.00 209 ASN A CA 1
ATOM 1594 C C . ASN A 1 209 ? -3.637 12.473 21.235 1.00 90.00 209 ASN A C 1
ATOM 1596 O O . ASN A 1 209 ? -4.062 12.863 22.321 1.00 90.00 209 ASN A O 1
ATOM 1600 N N . ARG A 1 210 ? -3.109 11.253 21.080 1.00 91.88 210 ARG A N 1
ATOM 1601 C CA . ARG A 1 210 ? -2.985 10.277 22.166 1.00 91.88 210 ARG A CA 1
ATOM 1602 C C . ARG A 1 210 ? -1.548 10.125 22.651 1.00 91.88 210 ARG A C 1
ATOM 1604 O O . ARG A 1 210 ? -0.601 10.178 21.862 1.00 91.88 210 ARG A O 1
ATOM 1611 N N . ASN A 1 211 ? -1.385 9.903 23.953 1.00 90.44 211 ASN A N 1
ATOM 1612 C CA . ASN A 1 211 ? -0.096 9.537 24.545 1.00 90.44 211 ASN A CA 1
ATOM 1613 C C . ASN A 1 211 ? 0.271 8.066 24.217 1.00 90.44 211 ASN A C 1
ATOM 1615 O O . ASN A 1 211 ? -0.400 7.408 23.419 1.00 90.44 211 ASN A O 1
ATOM 1619 N N . ASP A 1 212 ? 1.375 7.564 24.784 1.00 91.31 212 ASP A N 1
ATOM 1620 C CA . ASP A 1 212 ? 1.810 6.163 24.637 1.00 91.31 212 ASP A CA 1
ATOM 1621 C C . ASP A 1 212 ? 1.857 5.685 23.175 1.00 91.31 212 ASP A C 1
ATOM 1623 O O . ASP A 1 212 ? 1.143 4.786 22.742 1.00 91.31 212 ASP A O 1
ATOM 1627 N N . LEU A 1 213 ? 2.664 6.354 22.355 1.00 94.12 213 LEU A N 1
ATOM 1628 C CA . LEU A 1 213 ? 2.776 6.040 20.929 1.00 94.12 213 LEU A CA 1
ATOM 1629 C C . LEU A 1 213 ? 1.450 6.121 20.149 1.00 94.12 213 LEU A C 1
ATOM 1631 O O . LEU A 1 213 ? 1.332 5.570 19.051 1.00 94.12 213 LEU A O 1
ATOM 1635 N N . GLY A 1 214 ? 0.470 6.858 20.670 1.00 93.06 214 GLY A N 1
ATOM 1636 C CA . GLY A 1 214 ? -0.876 6.992 20.122 1.00 93.06 214 GLY A CA 1
ATOM 1637 C C . GLY A 1 214 ? -1.855 5.912 20.596 1.00 93.06 214 GLY A C 1
ATOM 1638 O O . GLY A 1 214 ? -2.917 5.772 19.999 1.00 93.06 214 GLY A O 1
ATOM 1639 N N . CYS A 1 215 ? -1.500 5.125 21.614 1.00 93.19 215 CYS A N 1
ATOM 1640 C CA . CYS A 1 215 ? -2.285 3.991 22.104 1.00 93.19 215 CYS A CA 1
ATOM 1641 C C . CYS A 1 215 ? -2.931 4.199 23.479 1.00 93.19 215 CYS A C 1
ATOM 1643 O O . CYS A 1 215 ? -3.695 3.332 23.908 1.00 93.19 215 CYS A O 1
ATOM 1645 N N . GLY A 1 216 ? -2.631 5.304 24.163 1.00 89.56 216 GLY A N 1
ATOM 1646 C CA . GLY A 1 216 ? -3.196 5.620 25.475 1.00 89.56 216 GLY A CA 1
ATOM 1647 C C . GLY A 1 216 ? -4.228 6.748 25.437 1.00 89.56 216 GLY A C 1
ATOM 1648 O O . GLY A 1 216 ? -5.049 6.830 24.516 1.00 89.56 216 GLY A O 1
ATOM 1649 N N . ASP A 1 217 ? -4.182 7.609 26.449 1.00 88.25 217 ASP A N 1
ATOM 1650 C CA . ASP A 1 217 ? -5.192 8.637 26.711 1.00 88.25 217 ASP A CA 1
ATOM 1651 C C . ASP A 1 217 ? -5.166 9.752 25.664 1.00 88.25 217 ASP A C 1
ATOM 1653 O O . ASP A 1 217 ? -4.098 10.154 25.184 1.00 88.25 217 ASP A O 1
ATOM 1657 N N . HIS A 1 218 ? -6.347 10.266 25.329 1.00 89.88 218 HIS A N 1
ATOM 1658 C CA . HIS A 1 218 ? -6.532 11.401 24.440 1.00 89.88 218 HIS A CA 1
ATOM 1659 C C . HIS A 1 218 ? -6.280 12.712 25.199 1.00 89.88 218 HIS A C 1
ATOM 1661 O O . HIS A 1 218 ? -6.733 12.919 26.316 1.00 89.88 218 HIS A O 1
ATOM 1667 N N . SER A 1 219 ? -5.576 13.663 24.589 1.00 88.00 219 SER A N 1
ATOM 1668 C CA . SER A 1 219 ? -5.158 14.901 25.268 1.00 88.00 219 SER A CA 1
ATOM 1669 C C . SER A 1 219 ? -6.297 15.879 25.599 1.00 88.00 219 SER A C 1
ATOM 1671 O O . SER A 1 219 ? -6.063 16.891 26.253 1.00 88.00 219 SER A O 1
ATOM 1673 N N . GLU A 1 220 ? -7.500 15.638 25.077 1.00 86.81 220 GLU A N 1
ATOM 1674 C CA . GLU A 1 220 ? -8.665 16.538 25.188 1.00 86.81 220 GLU A CA 1
ATOM 1675 C C . GLU A 1 220 ? -9.773 16.007 26.105 1.00 86.81 220 GLU A C 1
ATOM 1677 O O . GLU A 1 220 ? -10.827 16.631 26.225 1.00 86.81 220 GLU A O 1
ATOM 1682 N N . THR A 1 221 ? -9.570 14.852 26.725 1.00 81.62 221 THR A N 1
ATOM 1683 C CA . THR A 1 221 ? -10.535 14.227 27.627 1.00 81.62 221 THR A CA 1
ATOM 1684 C C . THR A 1 221 ? -10.087 14.411 29.076 1.00 81.62 221 THR A C 1
ATOM 1686 O O . THR A 1 221 ? -8.906 14.574 29.383 1.00 81.62 221 THR A O 1
ATOM 1689 N N . VAL A 1 222 ? -11.061 14.494 29.986 1.00 70.75 222 VAL A N 1
ATOM 1690 C CA . VAL A 1 222 ? -10.805 14.753 31.416 1.00 70.75 222 VAL A CA 1
ATOM 1691 C C . VAL A 1 222 ? -10.549 13.447 32.175 1.00 70.75 222 VAL A C 1
ATOM 1693 O O . VAL A 1 222 ? -9.828 13.428 33.172 1.00 70.75 222 VAL A O 1
ATOM 1696 N N . SER A 1 223 ? -11.141 12.349 31.707 1.00 65.94 223 SER A N 1
ATOM 1697 C CA . SER A 1 223 ? -10.884 10.989 32.172 1.00 65.94 223 SER A CA 1
ATOM 1698 C C . SER A 1 223 ? -9.660 10.404 31.475 1.00 65.94 223 SER A C 1
ATOM 1700 O O . SER A 1 223 ? -9.486 10.604 30.282 1.00 65.94 223 SER A O 1
ATOM 1702 N N . LEU A 1 224 ? -8.856 9.621 32.196 1.00 68.88 224 LEU A N 1
ATOM 1703 C CA . LEU A 1 224 ? -7.854 8.759 31.569 1.00 68.88 224 LEU A CA 1
ATOM 1704 C C . LEU A 1 224 ? -8.588 7.666 30.774 1.00 68.88 224 LEU A C 1
ATOM 1706 O O . LEU A 1 224 ? -9.244 6.817 31.392 1.00 68.88 224 LEU A O 1
ATOM 1710 N N . GLU A 1 225 ? -8.493 7.664 29.439 1.00 65.06 225 GLU A N 1
ATOM 1711 C CA . GLU A 1 225 ? -8.808 6.488 28.618 1.00 65.06 225 GLU A CA 1
ATOM 1712 C C . GLU A 1 225 ? -7.778 5.402 28.889 1.00 65.06 225 GLU A C 1
ATOM 1714 O O . GLU A 1 225 ? -6.875 5.100 28.104 1.00 65.06 225 GLU A O 1
ATOM 1719 N N . THR A 1 226 ? -7.953 4.769 30.040 1.00 68.94 226 THR A N 1
ATOM 1720 C CA . THR A 1 226 ? -7.164 3.614 30.396 1.00 68.94 226 THR A CA 1
ATOM 1721 C C . THR A 1 226 ? -7.378 2.566 29.312 1.00 68.94 226 THR A C 1
ATOM 1723 O O . THR A 1 226 ? -8.497 2.327 28.847 1.00 68.94 226 THR A O 1
ATOM 1726 N N . ALA A 1 227 ? -6.278 1.968 28.879 1.00 83.50 227 ALA A N 1
ATOM 1727 C CA . ALA A 1 227 ? -6.288 0.891 27.909 1.00 83.50 227 ALA A CA 1
ATOM 1728 C C . ALA A 1 227 ? -7.324 -0.183 28.265 1.00 83.50 227 ALA A C 1
ATOM 1730 O O . ALA A 1 227 ? -7.612 -0.392 29.447 1.00 83.50 227 ALA A O 1
ATOM 1731 N N . CYS A 1 228 ? -7.886 -0.864 27.263 1.00 91.62 228 CYS A N 1
ATOM 1732 C CA . CYS A 1 228 ? -9.039 -1.739 27.489 1.00 91.62 228 CYS A CA 1
ATOM 1733 C C . CYS A 1 228 ? -8.786 -2.788 28.583 1.00 91.62 228 CYS A C 1
ATOM 1735 O O . CYS A 1 228 ? -9.650 -3.020 29.427 1.00 91.62 228 CYS A O 1
ATOM 1737 N N . GLU A 1 229 ? -7.579 -3.346 28.660 1.00 85.31 229 GLU A N 1
ATOM 1738 C CA . GLU A 1 229 ? -7.196 -4.290 29.708 1.00 85.31 229 GLU A CA 1
ATOM 1739 C C . GLU A 1 229 ? -7.251 -3.699 31.126 1.00 85.31 229 GLU A C 1
ATOM 1741 O O . GLU A 1 229 ? -7.652 -4.388 32.061 1.00 85.31 229 GLU A O 1
ATOM 1746 N N . LEU A 1 230 ? -6.924 -2.416 31.295 1.00 85.38 230 LEU A N 1
ATOM 1747 C CA . LEU A 1 230 ? -6.983 -1.723 32.585 1.00 85.38 230 LEU A CA 1
ATOM 1748 C C . LEU A 1 230 ? -8.426 -1.391 32.993 1.00 85.38 230 LEU A C 1
ATOM 1750 O O . LEU A 1 230 ? -8.707 -1.247 34.181 1.00 85.38 230 LEU A O 1
ATOM 1754 N N . LYS A 1 231 ? -9.349 -1.348 32.024 1.00 87.62 231 LYS A N 1
ATOM 1755 C CA . LYS A 1 231 ? -10.801 -1.254 32.243 1.00 87.62 231 LYS A CA 1
ATOM 1756 C C . LYS A 1 231 ? -11.483 -2.626 32.350 1.00 87.62 231 LYS A C 1
ATOM 1758 O O . LYS A 1 231 ? -12.707 -2.687 32.419 1.00 87.62 231 LYS A O 1
ATOM 1763 N N . ASN A 1 232 ? -10.717 -3.724 32.366 1.00 90.50 232 ASN A N 1
ATOM 1764 C CA . ASN A 1 232 ? -11.234 -5.100 32.344 1.00 90.50 232 ASN A CA 1
ATOM 1765 C C . ASN A 1 232 ? -12.136 -5.388 31.118 1.00 90.50 232 ASN A C 1
ATOM 1767 O O . ASN A 1 232 ? -13.077 -6.185 31.175 1.00 90.50 232 ASN A O 1
ATOM 1771 N N . VAL A 1 233 ? -11.849 -4.715 30.000 1.00 93.88 233 VAL A N 1
ATOM 1772 C CA . VAL A 1 233 ? -12.490 -4.888 28.696 1.00 93.88 233 VAL A CA 1
ATOM 1773 C C . VAL A 1 233 ? -11.597 -5.787 27.842 1.00 93.88 233 VAL A C 1
ATOM 1775 O O . VAL A 1 233 ? -10.547 -5.377 27.349 1.00 93.88 233 VAL A O 1
ATOM 1778 N N . HIS A 1 234 ? -12.019 -7.036 27.654 1.00 93.88 234 HIS A N 1
ATOM 1779 C CA . HIS A 1 234 ? -11.254 -8.055 26.923 1.00 93.88 234 HIS A CA 1
ATOM 1780 C C . HIS A 1 234 ? -12.004 -8.632 25.718 1.00 93.88 234 HIS A C 1
ATOM 1782 O O . HIS A 1 234 ? -11.416 -9.334 24.898 1.00 93.88 234 HIS A O 1
ATOM 1788 N N . THR A 1 235 ? -13.299 -8.344 25.599 1.00 97.19 235 THR A N 1
ATOM 1789 C CA . THR A 1 235 ? -14.176 -8.873 24.549 1.00 97.19 235 THR A CA 1
ATOM 1790 C C . THR A 1 235 ? -14.824 -7.753 23.749 1.00 97.19 235 THR A C 1
ATOM 1792 O O . THR A 1 235 ? -14.890 -6.602 24.183 1.00 97.19 235 THR A O 1
ATOM 1795 N N . ALA A 1 236 ? -15.327 -8.109 22.569 1.00 97.62 236 ALA A N 1
ATOM 1796 C CA . ALA A 1 236 ? -16.037 -7.186 21.698 1.00 97.62 236 ALA A CA 1
ATOM 1797 C C . ALA A 1 236 ? -17.299 -6.614 22.367 1.00 97.62 236 ALA A C 1
ATOM 1799 O O . ALA A 1 236 ? -17.551 -5.420 22.277 1.00 97.62 236 ALA A O 1
ATOM 1800 N N . GLU A 1 237 ? -18.063 -7.449 23.073 1.00 97.88 237 GLU A N 1
ATOM 1801 C CA . GLU A 1 237 ? -19.280 -7.062 23.788 1.00 97.88 237 GLU A CA 1
ATOM 1802 C C . GLU A 1 237 ? -18.989 -6.094 24.931 1.00 97.88 237 GLU A C 1
ATOM 1804 O O . GLU A 1 237 ? -19.685 -5.094 25.085 1.00 97.88 237 GLU A O 1
ATOM 1809 N N . GLN A 1 238 ? -17.944 -6.371 25.718 1.00 97.62 238 GLN A N 1
ATOM 1810 C CA . GLN A 1 238 ? -17.516 -5.463 26.783 1.00 97.62 238 GLN A CA 1
ATOM 1811 C C . GLN A 1 238 ? -17.088 -4.114 26.212 1.00 97.62 238 GLN A C 1
ATOM 1813 O O . GLN A 1 238 ? -17.431 -3.083 26.780 1.00 97.62 238 GLN A O 1
ATOM 1818 N N . TRP A 1 239 ? -16.382 -4.119 25.078 1.00 97.25 239 TRP A N 1
ATOM 1819 C CA . TRP A 1 239 ? -15.967 -2.885 24.426 1.00 97.25 239 TRP A CA 1
ATOM 1820 C C . TRP A 1 239 ? -17.168 -2.086 23.919 1.00 97.25 239 TRP A C 1
ATOM 1822 O O . TRP A 1 239 ? -17.232 -0.884 24.149 1.00 97.25 239 TRP A O 1
ATOM 1832 N N . VAL A 1 240 ? -18.155 -2.737 23.289 1.00 97.75 240 VAL A N 1
ATOM 1833 C CA . VAL A 1 240 ? -19.389 -2.062 22.849 1.00 97.75 240 VAL A CA 1
ATOM 1834 C C . VAL A 1 240 ? -20.127 -1.460 24.044 1.00 97.75 240 VAL A C 1
ATOM 1836 O O . VAL A 1 240 ? -20.512 -0.297 23.991 1.00 97.75 240 VAL A O 1
ATOM 1839 N N . ALA A 1 241 ? -20.279 -2.210 25.138 1.00 97.12 241 ALA A N 1
ATOM 1840 C CA . ALA A 1 241 ? -20.928 -1.708 26.345 1.00 97.12 241 ALA A CA 1
ATOM 1841 C C . ALA A 1 241 ? -20.203 -0.482 26.932 1.00 97.12 241 ALA A C 1
ATOM 1843 O O . ALA A 1 241 ? -20.858 0.500 27.274 1.00 97.12 241 ALA A O 1
ATOM 1844 N N . ASP A 1 242 ? -18.870 -0.517 27.007 1.00 95.12 242 ASP A N 1
ATOM 1845 C CA . ASP A 1 242 ? -18.044 0.601 27.480 1.00 95.12 242 ASP A CA 1
ATOM 1846 C C . ASP A 1 242 ? -18.156 1.829 26.563 1.00 95.12 242 ASP A C 1
ATOM 1848 O O . ASP A 1 242 ? -18.412 2.940 27.026 1.00 95.12 242 ASP A O 1
ATOM 1852 N N . TYR A 1 243 ? -18.059 1.627 25.247 1.00 95.44 243 TYR A N 1
ATOM 1853 C CA . TYR A 1 243 ? -18.145 2.700 24.258 1.00 95.44 243 TYR A CA 1
ATOM 1854 C C . TYR A 1 243 ? -19.506 3.411 24.276 1.00 95.44 243 TYR A C 1
ATOM 1856 O O . TYR A 1 243 ? -19.585 4.631 24.131 1.00 95.44 243 TYR A O 1
ATOM 1864 N N . LEU A 1 244 ? -20.593 2.670 24.504 1.00 95.75 244 LEU A N 1
ATOM 1865 C CA . LEU A 1 244 ? -21.927 3.255 24.643 1.00 95.75 244 LEU A CA 1
ATOM 1866 C C . LEU A 1 244 ? -22.099 4.031 25.956 1.00 95.75 244 LEU A C 1
ATOM 1868 O O . LEU A 1 244 ? -22.823 5.026 25.970 1.00 95.75 244 LEU A O 1
ATOM 1872 N N . GLN A 1 245 ? -21.425 3.632 27.042 1.00 94.00 245 GLN A N 1
ATOM 1873 C CA . GLN A 1 245 ? -21.463 4.366 28.316 1.00 94.00 245 GLN A CA 1
ATOM 1874 C C . GLN A 1 245 ? -20.818 5.750 28.212 1.00 94.00 245 GLN A C 1
ATOM 1876 O O . GLN A 1 245 ? -21.321 6.697 28.814 1.00 94.00 245 GLN A O 1
ATOM 1881 N N . VAL A 1 246 ? -19.767 5.886 27.399 1.00 90.81 246 VAL A N 1
ATOM 1882 C CA . VAL A 1 246 ? -19.124 7.176 27.085 1.00 90.81 246 VAL A CA 1
ATOM 1883 C C . VAL A 1 246 ? -19.814 7.919 25.930 1.00 90.81 246 VAL A C 1
ATOM 1885 O O . VAL A 1 246 ? -19.237 8.796 25.291 1.00 90.81 246 VAL A O 1
ATOM 1888 N N . GLY A 1 247 ? -21.062 7.555 25.611 1.00 92.81 247 GLY A N 1
ATOM 1889 C CA . GLY A 1 247 ? -21.877 8.243 24.610 1.00 92.81 247 GLY A CA 1
ATOM 1890 C C . GLY A 1 247 ? -21.392 8.071 23.169 1.00 92.81 247 GLY A C 1
ATOM 1891 O O . GLY A 1 247 ? -21.599 8.971 22.359 1.00 92.81 247 GLY A O 1
ATOM 1892 N N . ALA A 1 248 ? -20.738 6.947 22.851 1.00 93.62 248 ALA A N 1
ATOM 1893 C CA . ALA A 1 248 ? -20.104 6.696 21.555 1.00 93.62 248 ALA A CA 1
ATOM 1894 C C . ALA A 1 248 ? -19.087 7.788 21.158 1.00 93.62 248 ALA A C 1
ATOM 1896 O O . ALA A 1 248 ? -18.903 8.110 19.983 1.00 93.62 248 ALA A O 1
ATOM 1897 N N . ASN A 1 249 ? -18.406 8.380 22.143 1.00 92.06 249 ASN A N 1
ATOM 1898 C CA . ASN A 1 249 ? -17.391 9.393 21.898 1.00 92.06 249 ASN A CA 1
ATOM 1899 C C . ASN A 1 249 ? -16.088 8.746 21.396 1.00 92.06 249 ASN A C 1
ATOM 1901 O O . ASN A 1 249 ? -15.435 7.982 22.105 1.00 92.06 249 ASN A O 1
ATOM 1905 N N . HIS A 1 250 ? -15.674 9.100 20.176 1.00 92.31 250 HIS A N 1
ATOM 1906 C CA . HIS A 1 250 ? -14.453 8.604 19.526 1.00 92.31 250 HIS A CA 1
ATOM 1907 C C . HIS A 1 250 ? -13.190 8.824 20.377 1.00 92.31 250 HIS A C 1
ATOM 1909 O O . HIS A 1 250 ? -12.258 8.022 20.322 1.00 92.31 250 HIS A O 1
ATOM 1915 N N . LYS A 1 251 ? -13.161 9.895 21.179 1.00 91.44 251 LYS A N 1
ATOM 1916 C CA . LYS A 1 251 ? -12.017 10.264 22.022 1.00 91.44 251 LYS A CA 1
ATOM 1917 C C . LYS A 1 251 ? -11.961 9.463 23.321 1.00 91.44 251 LYS A C 1
ATOM 1919 O O . LYS A 1 251 ? -10.868 9.211 23.808 1.00 91.44 251 LYS A O 1
ATOM 1924 N N . GLU A 1 252 ? -13.104 9.009 23.831 1.00 91.00 252 GLU A N 1
ATOM 1925 C CA . GLU A 1 252 ? -13.214 8.323 25.131 1.00 91.00 252 GLU A CA 1
ATOM 1926 C C . GLU A 1 252 ? -13.223 6.787 25.011 1.00 91.00 252 GLU A C 1
ATOM 1928 O O . GLU A 1 252 ? -13.288 6.074 26.013 1.00 91.00 252 GLU A O 1
ATOM 1933 N N . GLN A 1 253 ? -13.143 6.249 23.789 1.00 93.06 253 GLN A N 1
ATOM 1934 C CA . GLN A 1 253 ? -13.024 4.807 23.579 1.00 93.06 253 GLN A CA 1
ATOM 1935 C C . GLN A 1 253 ? -11.684 4.274 24.117 1.00 93.06 253 GLN A C 1
ATOM 1937 O O . GLN A 1 253 ? -10.630 4.880 23.899 1.00 93.06 253 GLN A O 1
ATOM 1942 N N . CYS A 1 254 ? -11.695 3.100 24.752 1.00 92.88 254 CYS A N 1
ATOM 1943 C CA . CYS A 1 254 ? -10.450 2.411 25.088 1.00 92.88 254 CYS A CA 1
ATOM 1944 C C . CYS A 1 254 ? -9.827 1.762 23.838 1.00 92.88 254 CYS A C 1
ATOM 1946 O O . CYS A 1 254 ? -10.535 1.272 22.949 1.00 92.88 254 CYS A O 1
ATOM 1948 N N . GLY A 1 255 ? -8.492 1.729 23.779 1.00 93.56 255 GLY A N 1
ATOM 1949 C CA . GLY A 1 255 ? -7.732 1.002 22.759 1.00 93.56 255 GLY A CA 1
ATOM 1950 C C . GLY A 1 255 ? -7.266 -0.367 23.247 1.00 93.56 255 GLY A C 1
ATOM 1951 O O . GLY A 1 255 ? -6.826 -0.506 24.390 1.00 93.56 255 GLY A O 1
ATOM 1952 N N . PHE A 1 256 ? -7.311 -1.376 22.375 1.00 95.81 256 PHE A N 1
ATOM 1953 C CA . PHE A 1 256 ? -6.700 -2.678 22.653 1.00 95.81 256 PHE A CA 1
ATOM 1954 C C . PHE A 1 256 ? -5.190 -2.592 22.410 1.00 95.81 256 PHE A C 1
ATOM 1956 O O . PHE A 1 256 ? -4.771 -2.420 21.263 1.00 95.81 256 PHE A O 1
ATOM 1963 N N . ARG A 1 257 ? -4.365 -2.713 23.459 1.00 91.31 257 ARG A N 1
ATOM 1964 C CA . ARG A 1 257 ? -2.900 -2.520 23.381 1.00 91.31 257 ARG A CA 1
ATOM 1965 C C . ARG A 1 257 ? -2.098 -3.805 23.248 1.00 91.31 257 ARG A C 1
ATOM 1967 O O . ARG A 1 257 ? -0.954 -3.774 22.803 1.00 91.31 257 ARG A O 1
ATOM 1974 N N . HIS A 1 258 ? -2.662 -4.962 23.585 1.00 89.94 258 HIS A N 1
ATOM 1975 C CA . HIS A 1 258 ? -1.924 -6.219 23.475 1.00 89.94 258 HIS A CA 1
ATOM 1976 C C . HIS A 1 258 ? -2.140 -6.932 22.145 1.00 89.94 258 HIS A C 1
ATOM 1978 O O . HIS A 1 258 ? -1.853 -8.110 22.078 1.00 89.94 258 HIS A O 1
ATOM 1984 N N . VAL A 1 259 ? -2.528 -6.250 21.066 1.00 91.25 259 VAL A N 1
ATOM 1985 C CA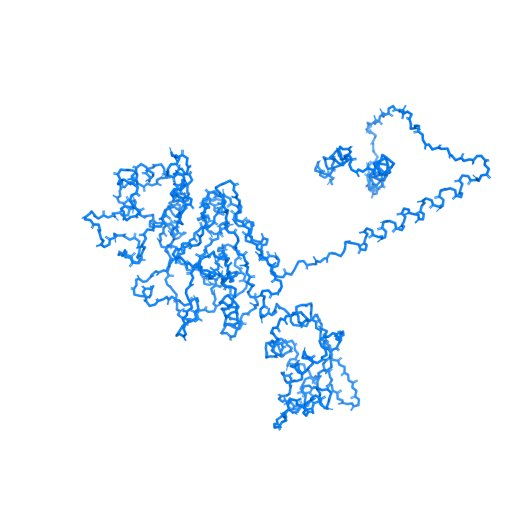 . VAL A 1 259 ? -2.900 -6.865 19.770 1.00 91.25 259 VAL A CA 1
ATOM 1986 C C . VAL A 1 259 ? -1.746 -7.463 18.950 1.00 91.25 259 VAL A C 1
ATOM 1988 O O . VAL A 1 259 ? -1.975 -8.125 17.940 1.00 91.25 259 VAL A O 1
ATOM 1991 N N . SER A 1 260 ? -0.496 -7.231 19.352 1.00 91.81 260 SER A N 1
ATOM 1992 C CA . SER A 1 260 ? 0.688 -7.775 18.678 1.00 91.81 260 SER A CA 1
ATOM 1993 C C . SER A 1 260 ? 0.795 -9.294 18.841 1.00 91.81 260 SER A C 1
ATOM 1995 O O . SER A 1 260 ? 0.611 -9.821 19.937 1.00 91.81 260 SER A O 1
ATOM 1997 N N . ALA A 1 261 ? 1.246 -10.000 17.797 1.00 82.88 261 ALA A N 1
ATOM 1998 C CA . ALA A 1 261 ? 1.574 -11.432 17.879 1.00 82.88 261 ALA A CA 1
ATOM 1999 C C . ALA A 1 261 ? 2.622 -11.774 18.957 1.00 82.88 261 ALA A C 1
ATOM 2001 O O . ALA A 1 261 ? 2.692 -12.912 19.414 1.00 82.88 261 ALA A O 1
ATOM 2002 N N . ARG A 1 262 ? 3.426 -10.795 19.397 1.00 89.69 262 ARG A N 1
ATOM 2003 C CA . ARG A 1 262 ? 4.387 -10.970 20.501 1.00 89.69 262 ARG A CA 1
ATOM 2004 C C . ARG A 1 262 ? 3.712 -11.300 21.835 1.00 89.69 262 ARG A C 1
ATOM 2006 O O . ARG A 1 262 ? 4.366 -11.861 22.704 1.00 89.69 262 ARG A O 1
ATOM 2013 N N . ASN A 1 263 ? 2.423 -10.992 21.966 1.00 87.56 263 ASN A N 1
ATOM 2014 C CA . ASN A 1 263 ? 1.625 -11.261 23.158 1.00 87.56 263 ASN A CA 1
ATOM 2015 C C . ASN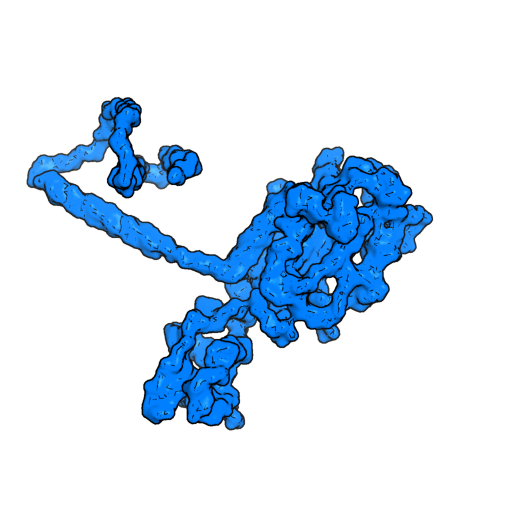 A 1 263 ? 0.897 -12.617 23.090 1.00 87.56 263 ASN A C 1
ATOM 2017 O O . ASN A 1 263 ? 0.029 -12.894 23.912 1.00 87.56 263 ASN A O 1
ATOM 2021 N N . GLY A 1 264 ? 1.214 -13.468 22.105 1.00 92.69 264 GLY A N 1
ATOM 2022 C CA . GLY A 1 264 ? 0.642 -14.808 21.990 1.00 92.69 264 GLY A CA 1
ATOM 2023 C C . GLY A 1 264 ? -0.887 -14.792 21.902 1.00 92.69 264 GLY A C 1
ATOM 2024 O O . GLY A 1 264 ? -1.458 -14.061 21.092 1.00 92.69 264 GLY A O 1
ATOM 2025 N N . ALA A 1 265 ? -1.543 -15.601 22.739 1.00 93.75 265 ALA A N 1
ATOM 2026 C CA . ALA A 1 265 ? -2.999 -15.754 22.746 1.00 93.75 265 ALA A CA 1
ATOM 2027 C C . ALA A 1 265 ? -3.746 -14.440 23.042 1.00 93.75 265 ALA A C 1
ATOM 2029 O O . ALA A 1 265 ? -4.772 -14.187 22.413 1.00 93.75 265 ALA A O 1
ATOM 2030 N N . ASP A 1 266 ? -3.206 -13.576 23.908 1.00 92.62 266 ASP A N 1
ATOM 2031 C CA . ASP A 1 266 ? -3.799 -12.262 24.199 1.00 92.62 266 ASP A CA 1
ATOM 2032 C C . ASP A 1 266 ? -3.763 -11.355 22.963 1.00 92.62 266 ASP A C 1
ATOM 2034 O O . ASP A 1 266 ? -4.736 -10.663 22.671 1.00 92.62 266 ASP A O 1
ATOM 2038 N N . GLY A 1 267 ? -2.678 -11.440 22.182 1.00 94.88 267 GLY A N 1
ATOM 2039 C CA . GLY A 1 267 ? -2.545 -10.841 20.848 1.00 94.88 267 GLY A CA 1
ATOM 2040 C C . GLY A 1 267 ? -3.703 -11.160 19.933 1.00 94.88 267 GLY A C 1
ATOM 2041 O O . GLY A 1 267 ? -4.351 -10.273 19.372 1.00 94.88 267 GLY A O 1
ATOM 2042 N N . VAL A 1 268 ? -3.967 -12.453 19.806 1.00 97.31 268 VAL A N 1
ATOM 2043 C CA . VAL A 1 268 ? -5.031 -12.968 18.954 1.00 97.31 268 VAL A CA 1
ATOM 2044 C C . VAL A 1 268 ? -6.397 -12.532 19.474 1.00 97.31 268 VAL A C 1
ATOM 2046 O O . VAL A 1 268 ? -7.187 -11.976 18.711 1.00 97.31 268 VAL A O 1
ATOM 2049 N N . ALA A 1 269 ? -6.656 -12.736 20.766 1.00 96.62 269 ALA A N 1
ATOM 2050 C CA . ALA A 1 269 ? -7.943 -12.450 21.387 1.00 96.62 269 ALA A CA 1
ATOM 2051 C C . ALA A 1 269 ? -8.295 -10.957 21.345 1.00 96.62 269 ALA A C 1
ATOM 2053 O O . ALA A 1 269 ? -9.407 -10.606 20.958 1.00 96.62 269 ALA A O 1
ATOM 2054 N N . GLN A 1 270 ? -7.353 -10.069 21.678 1.00 96.06 270 GLN A N 1
ATOM 2055 C CA . GLN A 1 270 ? -7.609 -8.628 21.691 1.00 96.06 270 GLN A CA 1
ATOM 2056 C C . GLN A 1 270 ? -7.758 -8.044 20.285 1.00 96.06 270 GLN A C 1
ATOM 2058 O O . GLN A 1 270 ? -8.627 -7.200 20.063 1.00 96.06 270 GLN A O 1
ATOM 2063 N N . PHE A 1 271 ? -6.958 -8.497 19.310 1.00 97.56 271 PHE A N 1
ATOM 2064 C CA . PHE A 1 271 ? -7.149 -8.045 17.930 1.00 97.56 271 PHE A CA 1
ATOM 2065 C C . PHE A 1 271 ? -8.507 -8.507 17.396 1.00 97.56 271 PHE A C 1
ATOM 2067 O O . PHE A 1 271 ? -9.241 -7.722 16.798 1.00 97.56 271 PHE A O 1
ATOM 2074 N N . TYR A 1 272 ? -8.881 -9.759 17.674 1.00 97.81 272 TYR A N 1
ATOM 2075 C CA . TYR A 1 272 ? -10.197 -10.277 17.326 1.00 97.81 272 TYR A CA 1
ATOM 2076 C C . TYR A 1 272 ? -11.330 -9.477 17.981 1.00 97.81 272 TYR A C 1
ATOM 2078 O O . TYR A 1 272 ? -12.274 -9.088 17.293 1.00 97.81 272 TYR A O 1
ATOM 2086 N N . ALA A 1 273 ? -11.218 -9.173 19.279 1.00 97.81 273 ALA A N 1
ATOM 2087 C CA . ALA A 1 273 ? -12.187 -8.354 20.002 1.00 97.81 273 ALA A CA 1
ATOM 2088 C C . ALA A 1 273 ? -12.360 -6.975 19.350 1.00 97.81 273 ALA A C 1
ATOM 2090 O O . ALA A 1 273 ? -13.493 -6.552 19.131 1.00 97.81 273 ALA A O 1
ATOM 2091 N N . SER A 1 274 ? -11.263 -6.320 18.955 1.00 97.12 274 SER A N 1
ATOM 2092 C CA . SER A 1 274 ? -11.304 -5.028 18.261 1.00 97.12 274 SER A CA 1
ATOM 2093 C C . SER A 1 274 ? -12.061 -5.102 16.928 1.00 97.12 274 SER A C 1
ATOM 2095 O O . SER A 1 274 ? -12.961 -4.305 16.662 1.00 97.12 274 SER A O 1
ATOM 2097 N N . VAL A 1 275 ? -11.755 -6.103 16.100 1.00 97.06 275 VAL A N 1
ATOM 2098 C CA . VAL A 1 275 ? -12.401 -6.274 14.791 1.00 97.06 275 VAL A CA 1
ATOM 2099 C C . VAL A 1 275 ? -13.886 -6.638 14.947 1.00 97.06 275 VAL A C 1
ATOM 2101 O O . VAL A 1 275 ? -14.748 -6.077 14.266 1.00 97.06 275 VAL A O 1
ATOM 2104 N N . ARG A 1 276 ? -14.216 -7.530 15.887 1.00 97.38 276 ARG A N 1
ATOM 2105 C CA . ARG A 1 276 ? -15.594 -7.960 16.152 1.00 97.38 276 ARG A CA 1
ATOM 2106 C C . ARG A 1 276 ? -16.445 -6.861 16.791 1.00 97.38 276 ARG A C 1
ATOM 2108 O O . ARG A 1 276 ? -17.616 -6.757 16.438 1.00 97.38 276 ARG A O 1
ATOM 2115 N N . ALA A 1 277 ? -15.881 -6.016 17.656 1.00 97.50 277 ALA A N 1
ATOM 2116 C CA . ALA A 1 277 ? -16.597 -4.899 18.285 1.00 97.50 277 ALA A CA 1
ATOM 2117 C C . ALA A 1 277 ? -17.237 -3.979 17.242 1.00 97.50 277 ALA A C 1
ATOM 2119 O O . ALA A 1 277 ? -18.402 -3.605 17.354 1.00 97.50 277 ALA A O 1
ATOM 2120 N N . ARG A 1 278 ? -16.510 -3.706 16.158 1.00 94.56 278 ARG A N 1
ATOM 2121 C CA . ARG A 1 278 ? -17.017 -2.912 15.040 1.00 94.56 278 ARG A CA 1
ATOM 2122 C C . ARG A 1 278 ? -18.192 -3.581 14.317 1.00 94.56 278 ARG A C 1
ATOM 2124 O O . ARG A 1 278 ? -19.158 -2.911 13.967 1.00 94.56 278 ARG A O 1
ATOM 2131 N N . SER A 1 279 ? -18.132 -4.901 14.127 1.00 92.56 279 SER A N 1
ATOM 2132 C CA . SER A 1 279 ? -19.248 -5.670 13.550 1.00 92.56 279 SER A CA 1
ATOM 2133 C C . SER A 1 279 ? -20.478 -5.664 14.464 1.00 92.56 279 SER A C 1
ATOM 2135 O O . SER A 1 279 ? -21.603 -5.600 13.974 1.00 92.56 279 SER A O 1
ATOM 2137 N N . LEU A 1 280 ? -20.277 -5.715 15.787 1.00 95.81 280 LEU A N 1
ATOM 2138 C CA . LEU A 1 280 ? -21.359 -5.603 16.767 1.00 95.81 280 LEU A CA 1
ATOM 2139 C C . LEU A 1 280 ? -22.000 -4.211 16.726 1.00 95.81 280 LEU A C 1
ATOM 2141 O O . LEU A 1 280 ? -23.213 -4.135 16.561 1.00 95.81 280 LEU A O 1
ATOM 2145 N N . LEU A 1 281 ? -21.208 -3.128 16.731 1.00 94.44 281 LEU A N 1
ATOM 2146 C CA . LEU A 1 281 ? -21.719 -1.752 16.613 1.00 94.44 281 LEU A CA 1
ATOM 2147 C C . LEU A 1 281 ? -22.622 -1.546 15.390 1.00 94.44 281 LEU A C 1
ATOM 2149 O O . LEU A 1 281 ? -23.654 -0.881 15.486 1.00 94.44 281 LEU A O 1
ATOM 2153 N N . MET A 1 282 ? -22.279 -2.152 14.248 1.00 91.44 282 MET A N 1
ATOM 2154 C CA . MET A 1 282 ? -23.104 -2.078 13.035 1.00 91.44 282 MET A CA 1
ATOM 2155 C C . MET A 1 282 ? -24.483 -2.745 13.168 1.00 91.44 282 MET A C 1
ATOM 2157 O O . MET A 1 282 ? -25.350 -2.519 12.321 1.00 91.44 282 MET A O 1
ATOM 2161 N N . ASN A 1 283 ? -24.692 -3.557 14.205 1.00 91.81 283 ASN A N 1
ATOM 2162 C CA . ASN A 1 283 ? -25.942 -4.255 14.493 1.00 91.81 283 ASN A CA 1
ATOM 2163 C C . ASN A 1 283 ? -26.689 -3.690 15.716 1.00 91.81 283 ASN A C 1
ATOM 2165 O O . ASN A 1 283 ? -27.829 -4.091 15.935 1.00 91.81 283 ASN A O 1
ATOM 2169 N N . GLU A 1 284 ? -26.098 -2.758 16.474 1.00 92.94 284 GLU A N 1
ATOM 2170 C CA . GLU A 1 284 ? -26.700 -2.197 17.697 1.00 92.94 284 GLU A CA 1
ATOM 2171 C C . GLU A 1 284 ? -27.898 -1.277 17.411 1.00 92.94 284 GLU A C 1
ATOM 2173 O O . GLU A 1 284 ? -28.965 -1.404 18.007 1.00 92.94 284 GLU A O 1
ATOM 2178 N N . SER A 1 285 ? -27.753 -0.323 16.486 1.00 94.62 285 SER A N 1
ATOM 2179 C CA . SER A 1 285 ? -28.838 0.592 16.106 1.00 94.62 285 SER A CA 1
ATOM 2180 C C . SER A 1 285 ? -28.651 1.144 14.695 1.00 94.62 285 SER A C 1
ATOM 2182 O O . SER A 1 285 ? -27.562 1.084 14.127 1.00 94.62 285 SER A O 1
ATOM 2184 N N . THR A 1 286 ? -29.705 1.735 14.120 1.00 94.50 286 THR A N 1
ATOM 2185 C CA . THR A 1 286 ? -29.615 2.369 12.788 1.00 94.50 286 THR A CA 1
ATOM 2186 C C . THR A 1 286 ? -28.603 3.520 12.769 1.00 94.50 286 THR A C 1
ATOM 2188 O O . THR A 1 286 ? -27.878 3.674 11.787 1.00 94.50 286 THR A O 1
ATOM 2191 N N . GLN A 1 287 ? -28.524 4.297 13.854 1.00 94.12 287 GLN A N 1
ATOM 2192 C CA . GLN A 1 287 ? -27.599 5.424 13.967 1.00 94.12 287 GLN A CA 1
ATOM 2193 C C . GLN A 1 287 ? -26.149 4.937 14.081 1.00 94.12 287 GLN A C 1
ATOM 2195 O O . GLN A 1 287 ? -25.321 5.315 13.262 1.00 94.12 287 GLN A O 1
ATOM 2200 N N . LEU A 1 288 ? -25.865 4.005 14.997 1.00 94.12 288 LEU A N 1
ATOM 2201 C CA . LEU A 1 288 ? -24.516 3.444 15.162 1.00 94.12 288 LEU A CA 1
ATOM 2202 C C . LEU A 1 288 ? -24.043 2.703 13.913 1.00 94.12 288 LEU A C 1
ATOM 2204 O O . LEU A 1 288 ? -22.872 2.783 13.554 1.00 94.12 288 LEU A O 1
ATOM 2208 N N . LYS A 1 289 ? -24.954 2.024 13.209 1.00 94.25 289 LYS A N 1
ATOM 2209 C CA . LYS A 1 289 ? -24.667 1.402 11.916 1.00 94.25 289 LYS A CA 1
ATOM 2210 C C . LYS A 1 289 ? -24.190 2.416 10.885 1.00 94.25 289 LYS A C 1
ATOM 2212 O O . LYS A 1 289 ? -23.228 2.141 10.169 1.00 94.25 289 LYS A O 1
ATOM 2217 N N . LYS A 1 290 ? -24.856 3.570 10.813 1.00 93.94 290 LYS A N 1
ATOM 2218 C CA . LYS A 1 290 ? -24.459 4.674 9.943 1.00 93.94 290 LYS A CA 1
ATOM 2219 C C . LYS A 1 290 ? -23.105 5.231 10.383 1.00 93.94 290 LYS A C 1
ATOM 2221 O O . LYS A 1 290 ? -22.170 5.177 9.597 1.00 93.94 290 LYS A O 1
ATOM 2226 N N . ASP A 1 291 ? -22.970 5.655 11.634 1.00 93.19 291 ASP A N 1
ATOM 2227 C CA . ASP A 1 291 ? -21.753 6.303 12.144 1.00 93.19 291 ASP A CA 1
ATOM 2228 C C . ASP A 1 291 ? -20.520 5.398 12.023 1.00 93.19 291 ASP A C 1
ATOM 2230 O O . ASP A 1 291 ? -19.459 5.832 11.572 1.00 93.19 291 ASP A O 1
ATOM 2234 N N . THR A 1 292 ? -20.682 4.104 12.318 1.00 94.50 292 THR A N 1
ATOM 2235 C CA . THR A 1 292 ? -19.622 3.103 12.154 1.00 94.50 292 THR A CA 1
ATOM 2236 C C . THR A 1 292 ? -19.245 2.929 10.687 1.00 94.50 292 THR A C 1
ATOM 2238 O O . THR A 1 292 ? -18.067 2.848 10.372 1.00 94.50 292 THR A O 1
ATOM 2241 N N . PHE A 1 293 ? -20.203 2.872 9.758 1.00 94.81 293 PHE A N 1
ATOM 2242 C CA . PHE A 1 293 ? -19.888 2.766 8.329 1.00 94.81 293 PHE A CA 1
ATOM 2243 C C . PHE A 1 293 ? -19.228 4.037 7.774 1.00 94.81 293 PHE A C 1
ATOM 2245 O O . PHE A 1 293 ? -18.377 3.961 6.886 1.00 94.81 293 PHE A O 1
ATOM 2252 N N . GLU A 1 294 ? -19.610 5.195 8.306 1.00 92.88 294 GLU A N 1
ATOM 2253 C CA . GLU A 1 294 ? -19.078 6.494 7.907 1.00 92.88 294 GLU A CA 1
ATOM 2254 C C . GLU A 1 294 ? -17.701 6.812 8.495 1.00 92.88 294 GLU A C 1
ATOM 2256 O O . GLU A 1 294 ? -17.052 7.734 8.008 1.00 92.88 294 GLU A O 1
ATOM 2261 N N . THR A 1 295 ? -17.245 6.040 9.482 1.00 93.00 295 THR A N 1
ATOM 2262 C CA . THR A 1 295 ? -15.971 6.261 10.169 1.00 93.00 295 THR A CA 1
ATOM 2263 C C . THR A 1 295 ? -15.075 5.039 10.042 1.00 93.00 295 THR A C 1
ATOM 2265 O O . THR A 1 295 ? -15.476 3.932 10.399 1.00 93.00 295 THR A O 1
ATOM 2268 N N . GLN A 1 296 ? -13.839 5.214 9.586 1.00 94.31 296 GLN A N 1
ATOM 2269 C CA . GLN A 1 296 ? -12.818 4.167 9.568 1.00 94.31 296 GLN A CA 1
ATOM 2270 C C . GLN A 1 296 ? -12.518 3.609 10.975 1.00 94.31 296 GLN A C 1
ATOM 2272 O O . GLN A 1 296 ? -12.904 4.182 11.992 1.00 94.31 296 GLN A O 1
ATOM 2277 N N . ASN A 1 297 ? -11.857 2.455 11.038 1.00 95.75 297 ASN A N 1
ATOM 2278 C CA . ASN A 1 297 ? -11.183 2.003 12.259 1.00 95.75 297 ASN A CA 1
ATOM 2279 C C . ASN A 1 297 ? -9.744 2.536 12.275 1.00 95.75 297 ASN A C 1
ATOM 2281 O O . ASN A 1 297 ? -9.297 3.124 11.289 1.00 95.75 297 ASN A O 1
ATOM 2285 N N . GLU A 1 298 ? -9.012 2.316 13.364 1.00 95.75 298 GLU A N 1
ATOM 2286 C CA . GLU A 1 298 ? -7.643 2.815 13.453 1.00 95.75 298 GLU A CA 1
ATOM 2287 C C . GLU A 1 298 ? -6.702 1.812 14.123 1.00 95.75 298 GLU A C 1
ATOM 2289 O O . GLU A 1 298 ? -6.906 1.364 15.250 1.00 95.75 298 GLU A O 1
ATOM 2294 N N . LEU A 1 299 ? -5.633 1.465 13.417 1.00 97.00 299 LEU A N 1
ATOM 2295 C CA . LEU A 1 299 ? -4.476 0.750 13.929 1.00 97.00 299 LEU A CA 1
ATOM 2296 C C . LEU A 1 299 ? -3.326 1.726 14.138 1.00 97.00 299 LEU A C 1
ATOM 2298 O O . LEU A 1 299 ? -3.082 2.604 13.309 1.00 97.00 299 LEU A O 1
ATOM 2302 N N . ARG A 1 300 ? -2.528 1.492 15.180 1.00 97.38 300 ARG A N 1
ATOM 2303 C CA . ARG A 1 300 ? -1.215 2.129 15.329 1.00 97.38 300 ARG A CA 1
ATOM 2304 C C . ARG A 1 300 ? -0.120 1.123 15.107 1.00 97.38 300 ARG A C 1
ATOM 2306 O O . ARG A 1 300 ? -0.036 0.132 15.823 1.00 97.38 300 ARG A O 1
ATOM 2313 N N . LEU A 1 301 ? 0.739 1.383 14.132 1.00 97.94 301 LEU A N 1
ATOM 2314 C CA . LEU A 1 301 ? 1.921 0.577 13.860 1.00 97.94 301 LEU A CA 1
ATOM 2315 C C . LEU A 1 301 ? 3.170 1.298 14.368 1.00 97.94 301 LEU A C 1
ATOM 2317 O O . LEU A 1 301 ? 3.255 2.516 14.283 1.00 97.94 301 LEU A O 1
ATOM 2321 N N . ALA A 1 302 ? 4.160 0.564 14.866 1.00 97.50 302 ALA A N 1
ATOM 2322 C CA . ALA A 1 302 ? 5.449 1.131 15.250 1.00 97.50 302 ALA A CA 1
ATOM 2323 C C . ALA A 1 302 ? 6.125 1.813 14.052 1.00 97.50 302 ALA A C 1
ATOM 2325 O O . ALA A 1 302 ? 6.039 1.326 12.921 1.00 97.50 302 ALA A O 1
ATOM 2326 N N . THR A 1 303 ? 6.828 2.918 14.297 1.00 97.69 303 THR A N 1
ATOM 2327 C CA . THR A 1 303 ? 7.619 3.589 13.259 1.00 97.69 303 THR A CA 1
ATOM 2328 C C . THR A 1 303 ? 8.748 2.709 12.723 1.00 97.69 303 THR A C 1
ATOM 2330 O O . THR A 1 303 ? 9.177 1.718 13.319 1.00 97.69 303 THR A O 1
ATOM 2333 N N . TRP A 1 304 ? 9.251 3.092 11.555 1.00 97.44 304 TRP A N 1
ATOM 2334 C CA . TRP A 1 304 ? 10.410 2.489 10.910 1.00 97.44 304 TRP A CA 1
ATOM 2335 C C . TRP A 1 304 ? 11.377 3.580 10.430 1.00 97.44 304 TRP A C 1
ATOM 2337 O O . TRP A 1 304 ? 10.986 4.745 10.355 1.00 97.44 304 TRP A O 1
ATOM 2347 N N . PRO A 1 305 ? 12.640 3.239 10.118 1.00 95.69 305 PRO A N 1
ATOM 2348 C CA . PRO A 1 305 ? 13.583 4.202 9.560 1.00 95.69 305 PRO A CA 1
ATOM 2349 C C . PRO A 1 305 ? 13.081 4.777 8.234 1.00 95.69 305 PRO A C 1
ATOM 2351 O O . PRO A 1 305 ? 12.461 4.056 7.448 1.00 95.69 305 PRO A O 1
ATOM 2354 N N . ASP A 1 306 ? 13.398 6.042 7.974 1.00 94.00 306 ASP A N 1
ATOM 2355 C CA . ASP A 1 306 ? 13.184 6.643 6.658 1.00 94.00 306 ASP A CA 1
ATOM 2356 C C . ASP A 1 306 ? 13.835 5.806 5.555 1.00 94.00 306 ASP A C 1
ATOM 2358 O O . ASP A 1 306 ? 14.821 5.098 5.773 1.00 94.00 306 ASP A O 1
ATOM 2362 N N . ASP A 1 307 ? 13.246 5.889 4.367 1.00 91.62 307 ASP A N 1
ATOM 2363 C CA . ASP A 1 307 ? 13.733 5.281 3.133 1.00 91.62 307 ASP A CA 1
ATOM 2364 C C . ASP A 1 307 ? 13.846 3.751 3.226 1.00 91.62 307 ASP A C 1
ATOM 2366 O O . ASP A 1 307 ? 14.563 3.104 2.463 1.00 91.62 307 ASP A O 1
ATOM 2370 N N . SER A 1 308 ? 13.097 3.142 4.155 1.00 92.56 308 SER A N 1
ATOM 2371 C CA . SER A 1 308 ? 13.048 1.693 4.318 1.00 92.56 308 SER A CA 1
ATOM 2372 C C . SER A 1 308 ? 12.552 1.024 3.038 1.00 92.56 308 SER A C 1
ATOM 2374 O O . SER A 1 308 ? 11.377 1.111 2.692 1.00 92.56 308 SER A O 1
ATOM 2376 N N . THR A 1 309 ? 13.431 0.258 2.401 1.00 90.56 309 THR A N 1
ATOM 2377 C CA . THR A 1 309 ? 13.137 -0.461 1.156 1.00 90.56 309 THR A CA 1
ATOM 2378 C C . THR A 1 309 ? 12.367 -1.762 1.383 1.00 90.56 309 THR A C 1
ATOM 2380 O O . THR A 1 309 ? 11.650 -2.224 0.511 1.00 90.56 309 THR A O 1
ATOM 2383 N N . SER A 1 310 ? 12.430 -2.342 2.583 1.00 91.25 310 SER A N 1
ATOM 2384 C CA . SER A 1 310 ? 11.912 -3.689 2.865 1.00 91.25 310 SER A CA 1
ATOM 2385 C C . SER A 1 310 ? 10.490 -3.746 3.431 1.00 91.25 310 SER A C 1
ATOM 2387 O O . SER A 1 310 ? 10.112 -4.758 4.029 1.00 91.25 310 SER A O 1
ATOM 2389 N N . LEU A 1 311 ? 9.706 -2.673 3.288 1.00 95.25 311 LEU A N 1
ATOM 2390 C CA . LEU A 1 311 ? 8.320 -2.628 3.768 1.00 95.25 311 LEU A CA 1
ATOM 2391 C C . LEU A 1 311 ? 7.418 -3.598 2.986 1.00 95.25 311 LEU A C 1
ATOM 2393 O O . LEU A 1 311 ? 7.678 -3.858 1.811 1.00 95.25 311 LEU A O 1
ATOM 2397 N N . PRO A 1 312 ? 6.329 -4.105 3.590 1.00 95.25 312 PRO A N 1
ATOM 2398 C CA . PRO A 1 312 ? 5.452 -5.087 2.972 1.00 95.25 312 PRO A CA 1
ATOM 2399 C C . PRO A 1 312 ? 4.376 -4.420 2.110 1.00 95.25 312 PRO A C 1
ATOM 2401 O O . PRO A 1 312 ? 3.209 -4.796 2.173 1.00 95.25 312 PRO A O 1
ATOM 2404 N N . ILE A 1 313 ? 4.759 -3.408 1.327 1.00 96.25 313 ILE A N 1
ATOM 2405 C CA . ILE A 1 313 ? 3.842 -2.678 0.449 1.00 96.25 313 ILE A CA 1
ATOM 2406 C C . ILE A 1 313 ? 3.486 -3.570 -0.738 1.00 96.25 313 ILE A C 1
ATOM 2408 O O . ILE A 1 313 ? 4.341 -3.866 -1.569 1.00 96.25 313 ILE A O 1
ATOM 2412 N N . MET A 1 314 ? 2.223 -3.985 -0.828 1.00 95.88 314 MET A N 1
ATOM 2413 C CA . MET A 1 314 ? 1.732 -4.781 -1.958 1.00 95.88 314 MET A CA 1
ATOM 2414 C C . MET A 1 314 ? 1.155 -3.932 -3.085 1.00 95.88 314 MET A C 1
ATOM 2416 O O . MET A 1 314 ? 1.150 -4.377 -4.227 1.00 95.88 314 MET A O 1
ATOM 2420 N N . ALA A 1 315 ? 0.677 -2.728 -2.767 1.00 97.38 315 ALA A N 1
ATOM 2421 C CA . ALA A 1 315 ? 0.127 -1.792 -3.733 1.00 97.38 315 ALA A CA 1
ATOM 2422 C C . ALA A 1 315 ? 0.266 -0.351 -3.234 1.00 97.38 315 ALA A C 1
ATOM 2424 O O . ALA A 1 315 ? 0.092 -0.078 -2.041 1.00 97.38 315 ALA A O 1
ATOM 2425 N N . PHE A 1 316 ? 0.496 0.569 -4.166 1.00 97.88 316 PHE A N 1
ATOM 2426 C CA . PHE A 1 316 ? 0.043 1.947 -4.000 1.00 97.88 316 PHE A CA 1
ATOM 2427 C C . PHE A 1 316 ? -1.425 2.014 -4.397 1.00 97.88 316 PHE A C 1
ATOM 2429 O O . PHE A 1 316 ? -1.882 1.240 -5.240 1.00 97.88 316 PHE A O 1
ATOM 2436 N N . PHE A 1 317 ? -2.184 2.918 -3.795 1.00 98.38 317 PHE A N 1
ATOM 2437 C CA . PHE A 1 317 ? -3.588 3.070 -4.134 1.00 98.38 317 PHE A CA 1
ATOM 2438 C C . PHE A 1 317 ? -3.968 4.516 -4.383 1.00 98.38 317 PHE A C 1
ATOM 2440 O O . PHE A 1 317 ? -3.333 5.446 -3.885 1.00 98.38 317 PHE A O 1
ATOM 2447 N N . TYR A 1 318 ? -5.059 4.670 -5.121 1.00 98.19 318 TYR A N 1
ATOM 2448 C CA . TYR A 1 318 ? -5.830 5.898 -5.174 1.00 98.19 318 TYR A CA 1
ATOM 2449 C C . TYR A 1 318 ? -7.325 5.590 -5.098 1.00 98.19 318 TYR A C 1
ATOM 2451 O O . TYR A 1 318 ? -7.757 4.453 -5.316 1.00 98.19 318 TYR A O 1
ATOM 2459 N N . VAL A 1 319 ? -8.104 6.623 -4.805 1.00 97.19 319 VAL A N 1
ATOM 2460 C CA . VAL A 1 319 ? -9.566 6.628 -4.902 1.00 97.19 319 VAL A CA 1
ATOM 2461 C C . VAL A 1 319 ? -10.008 7.808 -5.772 1.00 97.19 319 VAL A C 1
ATOM 2463 O O . VAL A 1 319 ? -9.230 8.730 -6.038 1.00 97.19 319 VAL A O 1
ATOM 2466 N N . GLU A 1 320 ? -11.259 7.764 -6.223 1.00 95.00 320 GLU A N 1
ATOM 2467 C CA . GLU A 1 320 ? -11.943 8.920 -6.806 1.00 95.00 320 GLU A CA 1
ATOM 2468 C C . GLU A 1 320 ? -12.819 9.544 -5.729 1.00 95.00 320 GLU A C 1
ATOM 2470 O O . GLU A 1 320 ? -13.723 8.875 -5.227 1.00 95.00 320 GLU A O 1
ATOM 2475 N N . ASP A 1 321 ? -12.563 10.804 -5.388 1.00 91.25 321 ASP A N 1
ATOM 2476 C CA . ASP A 1 321 ? -13.362 11.534 -4.411 1.00 91.25 321 ASP A CA 1
ATOM 2477 C C . ASP A 1 321 ? -14.126 12.698 -5.076 1.00 91.25 321 ASP A C 1
ATOM 2479 O O . ASP A 1 321 ? -13.532 13.452 -5.853 1.00 91.25 321 ASP A O 1
ATOM 2483 N N . PRO A 1 322 ? -15.427 12.895 -4.784 1.00 87.50 322 PRO A N 1
ATOM 2484 C CA . PRO A 1 322 ? -16.214 13.983 -5.371 1.00 87.50 322 PRO A CA 1
ATOM 2485 C C . PRO A 1 322 ? -15.717 15.401 -5.046 1.00 87.50 322 PRO A C 1
ATOM 2487 O O . PRO A 1 322 ? -15.981 16.323 -5.815 1.00 87.50 322 PRO A O 1
ATOM 2490 N N . HIS A 1 323 ? -15.026 15.591 -3.921 1.00 89.31 323 HIS A N 1
ATOM 2491 C CA . HIS A 1 323 ? -14.550 16.891 -3.444 1.00 89.31 323 HIS A CA 1
ATOM 2492 C C . HIS A 1 323 ? -13.063 17.105 -3.745 1.00 89.31 323 HIS A C 1
ATOM 2494 O O . HIS A 1 323 ? -12.662 18.210 -4.109 1.00 89.31 323 HIS A O 1
ATOM 2500 N N . PHE A 1 324 ? -12.245 16.059 -3.612 1.00 89.50 324 PHE A N 1
ATOM 2501 C CA . PHE A 1 324 ? -10.788 16.132 -3.776 1.00 89.50 324 PHE A CA 1
ATOM 2502 C C . PHE A 1 324 ? -10.293 15.660 -5.154 1.00 89.50 324 PHE A C 1
ATOM 2504 O O . PHE A 1 324 ? -9.126 15.868 -5.492 1.00 89.50 324 PHE A O 1
ATOM 2511 N N . GLY A 1 325 ? -11.170 15.071 -5.971 1.00 93.69 325 GLY A N 1
ATOM 2512 C CA . GLY A 1 325 ? -10.844 14.535 -7.289 1.00 93.69 325 GLY A CA 1
ATOM 2513 C C . GLY A 1 325 ? -10.091 13.204 -7.229 1.00 93.69 325 GLY A C 1
ATOM 2514 O O . GLY A 1 325 ? -10.151 12.463 -6.247 1.00 93.69 325 GLY A O 1
ATOM 2515 N N . SER A 1 326 ? -9.380 12.891 -8.313 1.00 95.75 326 SER A N 1
ATOM 2516 C CA . SER A 1 326 ? -8.633 11.637 -8.452 1.00 95.75 326 SER A CA 1
ATOM 2517 C C . SER A 1 326 ? -7.264 11.704 -7.777 1.00 95.75 326 SER A C 1
ATOM 2519 O O . SER A 1 326 ? -6.452 12.584 -8.081 1.00 95.75 326 SER A O 1
ATOM 2521 N N . GLY A 1 327 ? -6.948 10.713 -6.940 1.00 96.62 327 GLY A N 1
ATOM 2522 C CA . GLY A 1 327 ? -5.603 10.544 -6.377 1.00 96.62 327 GLY A CA 1
ATOM 2523 C C . GLY A 1 327 ? -4.562 9.960 -7.340 1.00 96.62 327 GLY A C 1
ATOM 2524 O O . GLY A 1 327 ? -3.393 9.845 -6.965 1.00 96.62 327 GLY A O 1
ATOM 2525 N N . LEU A 1 328 ? -4.949 9.596 -8.571 1.00 97.06 328 LEU A N 1
ATOM 2526 C CA . LEU A 1 328 ? -4.127 8.810 -9.498 1.00 97.06 328 LEU A CA 1
ATOM 2527 C C . LEU A 1 328 ? -2.737 9.414 -9.742 1.00 97.06 328 LEU A C 1
ATOM 2529 O O . LEU A 1 328 ? -1.737 8.714 -9.612 1.00 97.06 328 LEU A O 1
ATOM 2533 N N . LYS A 1 329 ? -2.646 10.719 -10.029 1.00 95.00 329 LYS A N 1
ATOM 2534 C CA . LYS A 1 329 ? -1.350 11.376 -10.295 1.00 95.00 329 LYS A CA 1
ATOM 2535 C C . LYS A 1 329 ? -0.383 11.276 -9.111 1.00 95.00 329 LYS A C 1
ATOM 2537 O O . LYS A 1 329 ? 0.823 11.162 -9.308 1.00 95.00 329 LYS A O 1
ATOM 2542 N N . PHE A 1 330 ? -0.902 11.311 -7.885 1.00 95.75 330 PHE A N 1
ATOM 2543 C CA . PHE A 1 330 ? -0.084 11.178 -6.682 1.00 95.75 330 PHE A CA 1
ATOM 2544 C C . PHE A 1 330 ? 0.354 9.729 -6.458 1.00 95.75 330 PHE A C 1
ATOM 2546 O O . PHE A 1 330 ? 1.507 9.501 -6.110 1.00 95.75 330 PHE A O 1
ATOM 2553 N N . ALA A 1 331 ? -0.520 8.753 -6.721 1.00 96.69 331 ALA A N 1
ATOM 2554 C CA . ALA A 1 331 ? -0.150 7.338 -6.674 1.00 96.69 331 ALA A CA 1
ATOM 2555 C C . ALA A 1 331 ? 0.890 6.971 -7.751 1.00 96.69 331 ALA A C 1
ATOM 2557 O O . ALA A 1 331 ? 1.794 6.185 -7.486 1.00 96.69 331 ALA A O 1
ATOM 2558 N N . GLN A 1 332 ? 0.810 7.581 -8.938 1.00 94.69 332 GLN A N 1
ATOM 2559 C CA . GLN A 1 332 ? 1.820 7.464 -9.998 1.00 94.69 332 GLN A CA 1
ATOM 2560 C C . GLN A 1 332 ? 3.181 7.994 -9.554 1.00 94.69 332 GLN A C 1
ATOM 2562 O O . GLN A 1 332 ? 4.194 7.320 -9.731 1.00 94.69 332 GLN A O 1
ATOM 2567 N N . HIS A 1 333 ? 3.203 9.169 -8.925 1.00 93.12 333 HIS A N 1
ATOM 2568 C CA . HIS A 1 333 ? 4.426 9.716 -8.348 1.00 93.12 333 HIS A CA 1
ATOM 2569 C C . HIS A 1 333 ? 5.017 8.780 -7.281 1.00 93.12 333 HIS A C 1
ATOM 2571 O O . HIS A 1 333 ? 6.199 8.454 -7.337 1.00 93.12 333 HIS A O 1
ATOM 2577 N N . ASP A 1 334 ? 4.189 8.288 -6.354 1.00 94.56 334 ASP A N 1
ATOM 2578 C CA . ASP A 1 334 ? 4.629 7.370 -5.299 1.00 94.56 334 ASP A CA 1
ATOM 2579 C C . ASP A 1 334 ? 5.171 6.040 -5.861 1.00 94.56 334 ASP A C 1
ATOM 2581 O O . ASP A 1 334 ? 6.191 5.538 -5.386 1.00 94.56 334 ASP A O 1
ATOM 2585 N N . GLN A 1 335 ? 4.521 5.483 -6.892 1.00 93.75 335 GLN A N 1
ATOM 2586 C CA . GLN A 1 335 ? 4.980 4.276 -7.583 1.00 93.75 335 GLN A CA 1
ATOM 2587 C C . GLN A 1 335 ? 6.358 4.487 -8.224 1.00 93.75 335 GLN A C 1
ATOM 2589 O O . GLN A 1 335 ? 7.234 3.629 -8.085 1.00 93.75 335 GLN A O 1
ATOM 2594 N N . GLN A 1 336 ? 6.557 5.615 -8.912 1.00 88.88 336 GLN A N 1
ATOM 2595 C CA . GLN A 1 336 ? 7.841 5.942 -9.531 1.00 88.88 336 GLN A CA 1
ATOM 2596 C C . GLN A 1 336 ? 8.935 6.101 -8.468 1.00 88.88 336 GLN A C 1
ATOM 2598 O O . GLN A 1 336 ?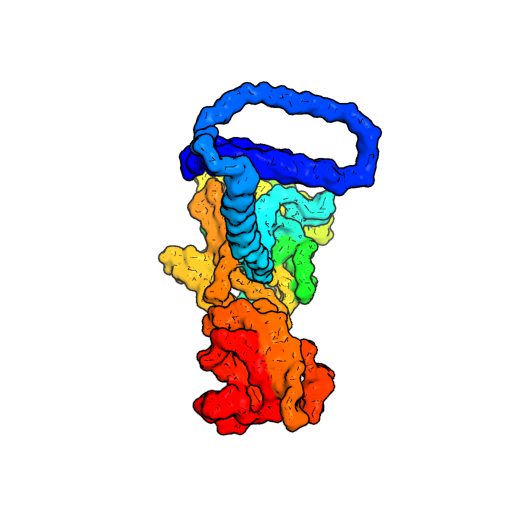 10.000 5.494 -8.590 1.00 88.88 336 GLN A O 1
ATOM 2603 N N . ASP A 1 337 ? 8.663 6.865 -7.406 1.00 90.00 337 ASP A N 1
ATOM 2604 C CA . ASP A 1 337 ? 9.598 7.063 -6.296 1.00 90.00 337 ASP A CA 1
ATOM 2605 C C . ASP A 1 337 ? 10.011 5.731 -5.671 1.00 90.00 337 ASP A C 1
ATOM 2607 O O . ASP A 1 337 ? 11.197 5.497 -5.432 1.00 90.00 337 ASP A O 1
ATOM 2611 N N . TRP A 1 338 ? 9.055 4.830 -5.436 1.00 90.00 338 TRP A N 1
ATOM 2612 C CA . TRP A 1 338 ? 9.336 3.524 -4.849 1.00 90.00 338 TRP A CA 1
ATOM 2613 C C . TRP A 1 338 ? 10.317 2.714 -5.690 1.00 90.00 338 TRP A C 1
ATOM 2615 O O . TRP A 1 338 ? 11.319 2.228 -5.163 1.00 90.00 338 TRP A O 1
ATOM 2625 N N . VAL A 1 339 ? 10.071 2.597 -6.997 1.00 82.94 339 VAL A N 1
ATOM 2626 C CA . VAL A 1 339 ? 10.949 1.839 -7.899 1.00 82.94 339 VAL A CA 1
ATOM 2627 C C . VAL A 1 339 ? 12.338 2.471 -7.964 1.00 82.94 339 VAL A C 1
ATOM 2629 O O . VAL A 1 339 ? 13.338 1.768 -7.804 1.00 82.94 339 VAL A O 1
ATOM 2632 N N . VAL A 1 340 ? 12.414 3.798 -8.110 1.00 81.31 340 VAL A N 1
ATOM 2633 C CA . VAL A 1 340 ? 13.690 4.527 -8.194 1.00 81.31 340 VAL A CA 1
ATOM 2634 C C . VAL A 1 340 ? 14.503 4.402 -6.905 1.00 81.31 340 VAL A C 1
ATOM 2636 O O . VAL A 1 340 ? 15.726 4.281 -6.961 1.00 81.31 340 VAL A O 1
ATOM 2639 N N . LYS A 1 341 ? 13.857 4.448 -5.736 1.00 83.06 341 LYS A N 1
ATOM 2640 C CA . LYS A 1 341 ? 14.561 4.523 -4.447 1.00 83.06 341 LYS A CA 1
ATOM 2641 C C . LYS A 1 341 ? 14.895 3.183 -3.842 1.00 83.06 341 LYS A C 1
ATOM 2643 O O . LYS A 1 341 ? 15.944 3.047 -3.220 1.00 83.06 341 LYS A O 1
ATOM 2648 N N . THR A 1 342 ? 14.017 2.206 -3.999 1.00 77.31 342 THR A N 1
ATOM 2649 C CA . THR A 1 342 ? 14.209 0.910 -3.350 1.00 77.31 342 THR A CA 1
ATOM 2650 C C . THR A 1 342 ? 14.975 -0.068 -4.230 1.00 77.31 342 THR A C 1
ATOM 2652 O O . THR A 1 342 ? 15.566 -1.013 -3.712 1.00 77.31 342 THR A O 1
ATOM 2655 N N . GLY A 1 343 ? 14.967 0.133 -5.553 1.00 67.31 343 GLY A N 1
ATOM 2656 C CA . GLY A 1 343 ? 15.439 -0.873 -6.502 1.00 67.31 343 GLY A CA 1
ATOM 2657 C C . GLY A 1 343 ? 14.605 -2.161 -6.467 1.00 67.31 343 GLY A C 1
ATOM 2658 O O . GLY A 1 343 ? 15.044 -3.177 -7.003 1.00 67.31 343 GLY A O 1
ATOM 2659 N N . HIS A 1 344 ? 13.436 -2.145 -5.810 1.00 63.41 344 HIS A N 1
ATOM 2660 C CA . HIS A 1 344 ? 12.521 -3.278 -5.768 1.00 63.41 344 HIS A CA 1
ATOM 2661 C C . HIS A 1 344 ? 11.814 -3.465 -7.108 1.00 63.41 344 HIS A C 1
ATOM 2663 O O . HIS A 1 344 ? 11.563 -2.519 -7.856 1.00 63.41 344 HIS A O 1
ATOM 2669 N N . SER A 1 345 ? 11.425 -4.714 -7.356 1.00 67.06 345 SER A N 1
ATOM 2670 C CA . SER A 1 345 ? 10.466 -5.068 -8.392 1.00 67.06 345 SER A CA 1
ATOM 2671 C C . SER A 1 345 ? 9.153 -4.297 -8.212 1.00 67.06 345 SER A C 1
ATOM 2673 O O . SER A 1 345 ? 8.738 -3.974 -7.099 1.00 67.06 345 SER A O 1
ATOM 2675 N N . TYR A 1 346 ? 8.519 -4.029 -9.346 1.00 85.69 346 TYR A N 1
ATOM 2676 C CA . TYR A 1 346 ? 7.204 -3.424 -9.526 1.00 85.69 346 TYR A CA 1
ATOM 2677 C C . TYR A 1 346 ? 6.194 -3.643 -8.384 1.00 85.69 346 TYR A C 1
ATOM 2679 O O . TYR A 1 346 ? 5.837 -4.774 -8.053 1.00 85.69 346 TYR A O 1
ATOM 2687 N N . VAL A 1 347 ? 5.682 -2.529 -7.853 1.00 92.75 347 VAL A N 1
ATOM 2688 C CA . VAL A 1 347 ? 4.506 -2.461 -6.975 1.00 92.75 347 VAL A CA 1
ATOM 2689 C C . VAL A 1 347 ? 3.388 -1.771 -7.762 1.00 92.75 347 VAL A C 1
ATOM 2691 O O . VAL A 1 347 ? 3.580 -0.622 -8.174 1.00 92.75 347 VAL A O 1
ATOM 2694 N N . PRO A 1 348 ? 2.241 -2.428 -8.014 1.00 95.50 348 PRO A N 1
ATOM 2695 C CA . PRO A 1 348 ? 1.180 -1.852 -8.828 1.00 95.50 348 PRO A CA 1
ATOM 2696 C C . PRO A 1 348 ? 0.447 -0.722 -8.104 1.00 95.50 348 PRO A C 1
ATOM 2698 O O . PRO A 1 348 ? 0.370 -0.677 -6.873 1.00 95.50 348 PRO A O 1
ATOM 2701 N N . ILE A 1 349 ? -0.157 0.153 -8.900 1.00 97.94 349 ILE A N 1
ATOM 2702 C CA . ILE A 1 349 ? -1.211 1.061 -8.461 1.00 97.94 349 ILE A CA 1
ATOM 2703 C C . ILE A 1 349 ? -2.546 0.335 -8.602 1.00 97.94 349 ILE A C 1
ATOM 2705 O O . ILE A 1 349 ? -2.867 -0.166 -9.681 1.00 97.94 349 ILE A O 1
ATOM 2709 N N . ILE A 1 350 ? -3.324 0.301 -7.525 1.00 98.69 350 ILE A N 1
ATOM 2710 C CA . ILE A 1 350 ? -4.664 -0.282 -7.486 1.00 98.69 350 ILE A CA 1
ATOM 2711 C C . ILE A 1 350 ? -5.670 0.810 -7.137 1.00 98.69 350 ILE A C 1
ATOM 2713 O O . ILE A 1 350 ? -5.553 1.473 -6.106 1.00 98.69 350 ILE A O 1
ATOM 2717 N N . LYS A 1 351 ? -6.698 0.979 -7.970 1.00 98.62 351 LYS A N 1
ATOM 2718 C CA . LYS A 1 351 ? -7.847 1.810 -7.617 1.00 98.62 351 LYS A CA 1
ATOM 2719 C C . LYS A 1 351 ? -8.673 1.078 -6.567 1.00 98.62 351 LYS A C 1
ATOM 2721 O O . LYS A 1 351 ? -9.167 -0.022 -6.829 1.00 98.62 351 LYS A O 1
ATOM 2726 N N . ILE A 1 352 ? -8.852 1.696 -5.405 1.00 98.12 352 ILE A N 1
ATOM 2727 C CA . ILE A 1 352 ? -9.783 1.199 -4.392 1.00 98.12 352 ILE A CA 1
ATOM 2728 C C . ILE A 1 352 ? -11.114 1.916 -4.593 1.00 98.12 352 ILE A C 1
ATOM 2730 O O . ILE A 1 352 ? -11.198 3.141 -4.545 1.00 98.12 352 ILE A O 1
ATOM 2734 N N . ILE A 1 353 ? -12.163 1.137 -4.831 1.00 97.31 353 ILE A N 1
ATOM 2735 C CA . ILE A 1 353 ? -13.543 1.613 -4.814 1.00 97.31 353 ILE A CA 1
ATOM 2736 C C . ILE A 1 353 ? -14.116 1.166 -3.477 1.00 97.31 353 ILE A C 1
ATOM 2738 O O . ILE A 1 353 ? -14.381 -0.021 -3.284 1.00 97.31 353 ILE A O 1
ATOM 2742 N N . TYR A 1 354 ? -14.256 2.101 -2.543 1.00 95.25 354 TYR A N 1
ATOM 2743 C CA . TYR A 1 354 ? -14.892 1.825 -1.261 1.00 95.25 354 TYR A CA 1
ATOM 2744 C C . TYR A 1 354 ? -16.394 1.547 -1.450 1.00 95.25 354 TYR A C 1
ATOM 2746 O O . TYR A 1 354 ? -16.989 2.015 -2.426 1.00 95.25 354 TYR A O 1
ATOM 2754 N N . PRO A 1 355 ? -17.012 0.737 -0.571 1.00 94.44 355 PRO A N 1
ATOM 2755 C CA . PRO A 1 355 ? -18.421 0.384 -0.691 1.00 94.44 355 PRO A CA 1
ATOM 2756 C C . PRO A 1 355 ? -19.299 1.649 -0.626 1.00 94.44 355 PRO A C 1
ATOM 2758 O O . PRO A 1 355 ? -19.189 2.397 0.343 1.00 94.44 355 PRO A O 1
ATOM 2761 N N . PRO A 1 356 ? -20.194 1.891 -1.603 1.00 91.75 356 PRO A N 1
ATOM 2762 C CA . PRO A 1 356 ? -21.116 3.031 -1.557 1.00 91.75 356 PRO A CA 1
ATOM 2763 C C . PRO A 1 356 ? -22.131 2.925 -0.414 1.00 91.75 356 PRO A C 1
ATOM 2765 O O . PRO A 1 356 ? -22.533 3.929 0.170 1.00 91.75 356 PRO A O 1
ATOM 2768 N N . THR A 1 357 ? -22.549 1.699 -0.087 1.00 92.06 357 THR A N 1
ATOM 2769 C CA . THR A 1 357 ? -23.435 1.402 1.039 1.00 92.06 357 THR A CA 1
ATOM 2770 C C . THR A 1 357 ? -22.906 0.235 1.866 1.00 92.06 357 THR A C 1
ATOM 2772 O O . THR A 1 357 ? -22.090 -0.569 1.418 1.00 92.06 357 THR A O 1
ATOM 2775 N N . ILE A 1 358 ? -23.437 0.069 3.075 1.00 89.88 358 ILE A N 1
ATOM 2776 C CA . ILE A 1 358 ? -23.102 -1.054 3.963 1.00 89.88 358 ILE A CA 1
ATOM 2777 C C . ILE A 1 358 ? -23.464 -2.442 3.402 1.00 89.88 358 ILE A C 1
ATOM 2779 O O . ILE A 1 358 ? -22.985 -3.454 3.913 1.00 89.88 358 ILE A O 1
ATOM 2783 N N . ASN A 1 359 ? -24.293 -2.525 2.362 1.00 91.56 359 ASN A N 1
ATOM 2784 C CA . ASN A 1 359 ? -24.616 -3.798 1.713 1.00 91.56 359 ASN A CA 1
ATOM 2785 C C . ASN A 1 359 ? -23.666 -4.118 0.550 1.00 91.56 359 ASN A C 1
ATOM 2787 O O . ASN A 1 359 ? -23.654 -5.248 0.070 1.00 91.56 359 ASN A O 1
ATOM 2791 N N . ASP A 1 360 ? -22.849 -3.150 0.137 1.00 95.62 360 ASP A N 1
ATOM 2792 C CA . ASP A 1 360 ? -21.870 -3.316 -0.926 1.00 95.62 360 ASP A CA 1
ATOM 2793 C C . ASP A 1 360 ? -20.524 -3.810 -0.381 1.00 95.62 360 ASP A C 1
ATOM 2795 O O . ASP A 1 360 ? -20.263 -3.858 0.829 1.00 95.62 360 ASP A O 1
ATOM 2799 N N . HIS A 1 361 ? -19.646 -4.177 -1.309 1.00 96.75 361 HIS A N 1
ATOM 2800 C CA . HIS A 1 361 ? -18.269 -4.554 -1.032 1.00 96.75 361 HIS A CA 1
ATOM 2801 C C . HIS A 1 361 ? -17.301 -3.576 -1.684 1.00 96.75 361 HIS A C 1
ATOM 2803 O O . HIS A 1 361 ? -17.585 -3.026 -2.748 1.00 96.75 361 HIS A O 1
ATOM 2809 N N . ALA A 1 362 ? -16.133 -3.418 -1.062 1.00 97.44 362 ALA A N 1
ATOM 2810 C CA . ALA A 1 362 ? -15.021 -2.742 -1.707 1.00 97.44 362 ALA A CA 1
ATOM 2811 C C . ALA A 1 362 ? -14.582 -3.519 -2.961 1.00 97.44 362 ALA A C 1
ATOM 2813 O O . ALA A 1 362 ? -14.604 -4.756 -2.982 1.00 97.44 362 ALA A O 1
ATOM 2814 N N . ALA A 1 363 ? -14.145 -2.794 -3.986 1.00 98.00 363 ALA A N 1
ATOM 2815 C CA . ALA A 1 363 ? -13.521 -3.364 -5.171 1.00 98.00 363 ALA A CA 1
ATOM 2816 C C . ALA A 1 363 ? -12.087 -2.853 -5.330 1.00 98.00 363 ALA A C 1
ATOM 2818 O O . ALA A 1 363 ? -11.769 -1.708 -5.013 1.00 98.00 363 ALA A O 1
ATOM 2819 N N . PHE A 1 364 ? -11.234 -3.729 -5.854 1.00 98.50 364 PHE A N 1
ATOM 2820 C CA . PHE A 1 364 ? -9.817 -3.484 -6.087 1.00 98.50 364 PHE A CA 1
ATOM 2821 C C . PHE A 1 364 ? -9.584 -3.646 -7.580 1.00 98.50 364 PHE A C 1
ATOM 2823 O O . PHE A 1 364 ? -9.727 -4.749 -8.110 1.00 98.50 364 PHE A O 1
ATOM 2830 N N . VAL A 1 365 ? -9.326 -2.539 -8.268 1.00 98.31 365 VAL A N 1
ATOM 2831 C CA . VAL A 1 365 ? -9.267 -2.510 -9.728 1.00 98.31 365 VAL A CA 1
ATOM 2832 C C . VAL A 1 365 ? -7.848 -2.189 -10.159 1.00 98.31 365 VAL A C 1
ATOM 2834 O O . VAL A 1 365 ? -7.321 -1.116 -9.869 1.00 98.31 365 VAL A O 1
ATOM 2837 N N . PHE A 1 366 ? -7.242 -3.134 -10.867 1.00 97.25 366 PHE A N 1
ATOM 2838 C CA . PHE A 1 366 ? -6.019 -2.889 -11.606 1.00 97.25 366 PHE A CA 1
ATOM 2839 C C . PHE A 1 366 ? -6.357 -2.348 -12.996 1.00 97.25 366 PHE A C 1
ATOM 2841 O O . PHE A 1 366 ? -7.224 -2.887 -13.684 1.00 97.25 366 PHE A O 1
ATOM 2848 N N . ASN A 1 367 ? -5.650 -1.301 -13.410 1.00 94.00 367 ASN A N 1
ATOM 2849 C CA . ASN A 1 367 ? -5.707 -0.773 -14.764 1.00 94.00 367 ASN A CA 1
ATOM 2850 C C . ASN A 1 367 ? -4.270 -0.553 -15.269 1.00 94.00 367 ASN A C 1
ATOM 2852 O O . ASN A 1 367 ? -3.527 0.217 -14.648 1.00 94.00 367 ASN A O 1
ATOM 2856 N N . PRO A 1 368 ? -3.865 -1.177 -16.391 1.00 90.06 368 PRO A N 1
ATOM 2857 C CA . PRO A 1 368 ? -2.548 -0.956 -16.984 1.00 90.06 368 PRO A CA 1
ATOM 2858 C C . PRO A 1 368 ? -2.252 0.516 -17.297 1.00 90.06 368 PRO A C 1
ATOM 2860 O O . PRO A 1 368 ? -1.105 0.937 -17.191 1.00 90.06 368 PRO A O 1
ATOM 2863 N N . ALA A 1 369 ? -3.273 1.309 -17.646 1.00 90.69 369 ALA A N 1
ATOM 2864 C CA . ALA A 1 369 ? -3.105 2.729 -17.962 1.00 90.69 369 ALA A CA 1
ATOM 2865 C C . ALA A 1 369 ? -2.814 3.605 -16.730 1.00 90.69 369 ALA A C 1
ATOM 2867 O O . ALA A 1 369 ? -2.332 4.726 -16.881 1.00 90.69 369 ALA A O 1
ATOM 2868 N N . ASP A 1 370 ? -3.074 3.099 -15.522 1.00 94.38 370 ASP A N 1
ATOM 2869 C CA . ASP A 1 370 ? -2.782 3.821 -14.283 1.00 94.38 370 ASP A CA 1
ATOM 2870 C C . ASP A 1 370 ? -1.287 3.741 -13.933 1.00 94.38 370 ASP A C 1
ATOM 2872 O O . ASP A 1 370 ? -0.791 4.575 -13.180 1.00 94.38 370 ASP A O 1
ATOM 2876 N N . GLN A 1 371 ? -0.563 2.764 -14.488 1.00 93.25 371 GLN A N 1
ATOM 2877 C CA . GLN A 1 371 ? 0.825 2.461 -14.139 1.00 93.25 371 GLN A CA 1
ATOM 2878 C C . GLN A 1 371 ? 1.819 3.368 -14.876 1.00 93.25 371 GLN A C 1
ATOM 2880 O O . GLN A 1 371 ? 1.642 3.684 -16.053 1.00 93.25 371 GLN A O 1
ATOM 2885 N N . VAL A 1 372 ? 2.911 3.723 -14.196 1.00 91.12 372 VAL A N 1
ATOM 2886 C CA . VAL A 1 372 ? 4.049 4.481 -14.755 1.00 91.12 372 VAL A CA 1
ATOM 2887 C C . VAL A 1 372 ? 5.374 3.718 -14.715 1.00 91.12 372 VAL A C 1
ATOM 2889 O O . VAL A 1 372 ? 6.363 4.188 -15.263 1.00 91.12 372 VAL A O 1
ATOM 2892 N N . VAL A 1 373 ? 5.375 2.504 -14.157 1.00 89.69 373 VAL A N 1
ATOM 2893 C CA . VAL A 1 373 ? 6.480 1.540 -14.271 1.00 89.69 373 VAL A CA 1
ATOM 2894 C C . VAL A 1 373 ? 5.973 0.175 -14.742 1.00 89.69 373 VAL A C 1
ATOM 2896 O O . VAL A 1 373 ? 4.807 -0.160 -14.533 1.00 89.69 373 VAL A O 1
ATOM 2899 N N . CYS A 1 374 ? 6.836 -0.630 -15.366 1.00 89.00 374 CYS A N 1
ATOM 2900 C CA . CYS A 1 374 ? 6.494 -1.996 -15.774 1.00 89.00 374 CYS A CA 1
ATOM 2901 C C . CYS A 1 374 ? 7.004 -3.063 -14.792 1.00 89.00 374 CYS A C 1
ATOM 2903 O O . CYS A 1 374 ? 8.099 -2.912 -14.252 1.00 89.00 374 CYS A O 1
ATOM 2905 N N . PRO A 1 375 ? 6.278 -4.190 -14.620 1.00 88.19 375 PRO A N 1
ATOM 2906 C CA . PRO A 1 375 ? 6.823 -5.387 -13.971 1.00 88.19 375 PRO A CA 1
ATOM 2907 C C . PRO A 1 375 ? 7.975 -6.001 -14.760 1.00 88.19 375 PRO A C 1
ATOM 2909 O O . PRO A 1 375 ? 8.901 -6.556 -14.177 1.00 88.19 375 PRO A O 1
ATOM 2912 N N . LYS A 1 376 ? 7.895 -5.890 -16.084 1.00 88.94 376 LYS A N 1
ATOM 2913 C CA . LYS A 1 376 ? 8.905 -6.315 -17.041 1.00 88.94 376 LYS A CA 1
ATOM 2914 C C . LYS A 1 376 ? 8.789 -5.434 -18.274 1.00 88.94 376 LYS A C 1
ATOM 2916 O O . LYS A 1 376 ? 7.677 -5.273 -18.785 1.00 88.94 376 LYS A O 1
ATOM 2921 N N . TYR A 1 377 ? 9.885 -4.874 -18.761 1.00 91.94 377 TYR A N 1
ATOM 2922 C CA . TYR A 1 377 ? 9.918 -4.078 -19.987 1.00 91.94 377 TYR A CA 1
ATOM 2923 C C . TYR A 1 377 ? 10.076 -4.953 -21.236 1.00 91.94 377 TYR A C 1
ATOM 2925 O O . TYR A 1 377 ? 9.556 -4.585 -22.292 1.00 91.94 377 TYR A O 1
ATOM 2933 N N . PHE A 1 378 ? 10.714 -6.128 -21.127 1.00 93.69 378 PHE A N 1
ATOM 2934 C CA . PHE A 1 378 ? 10.979 -7.010 -22.271 1.00 93.69 378 PHE A CA 1
ATOM 2935 C C . PHE A 1 378 ? 10.559 -8.465 -22.022 1.00 93.69 378 PHE A C 1
ATOM 2937 O O . PHE A 1 378 ? 11.070 -9.128 -21.131 1.00 93.69 378 PHE A O 1
ATOM 2944 N N . ASP A 1 379 ? 9.681 -9.034 -22.849 1.00 94.25 379 ASP A N 1
ATOM 2945 C CA . ASP A 1 379 ? 9.277 -10.446 -22.746 1.00 94.25 379 ASP A CA 1
ATOM 2946 C C . ASP A 1 379 ? 10.429 -11.409 -23.053 1.00 94.25 379 ASP A C 1
ATOM 2948 O O . ASP A 1 379 ? 10.529 -12.460 -22.419 1.00 94.25 379 ASP A O 1
ATOM 2952 N N . ALA A 1 380 ? 11.339 -11.027 -23.949 1.00 95.75 380 ALA A N 1
ATOM 2953 C CA . ALA A 1 380 ? 12.534 -11.798 -24.269 1.00 95.75 380 ALA A CA 1
ATOM 2954 C C . ALA A 1 380 ? 13.701 -10.890 -24.658 1.00 95.75 380 ALA A C 1
ATOM 2956 O O . ALA A 1 380 ? 13.498 -9.790 -25.178 1.00 95.75 380 ALA A O 1
ATOM 2957 N N . SER A 1 381 ? 14.914 -11.395 -24.466 1.00 96.50 381 SER A N 1
ATOM 2958 C CA . SER A 1 381 ? 16.164 -10.749 -24.849 1.00 96.50 381 SER A CA 1
ATOM 2959 C C . SER A 1 381 ? 17.185 -11.817 -25.254 1.00 96.50 381 SER A C 1
ATOM 2961 O O . SER A 1 381 ? 17.404 -12.790 -24.534 1.00 96.50 381 SER A O 1
ATOM 2963 N N . THR A 1 382 ? 17.765 -11.685 -26.446 1.00 96.94 382 THR A N 1
ATOM 2964 C CA . THR A 1 382 ? 18.707 -12.662 -27.016 1.00 96.94 382 THR A CA 1
ATOM 2965 C C . THR A 1 382 ? 19.797 -11.968 -27.814 1.00 96.94 382 THR A C 1
ATOM 2967 O O . THR A 1 382 ? 19.510 -11.052 -28.584 1.00 96.94 382 THR A O 1
ATOM 2970 N N . TRP A 1 383 ? 21.034 -12.436 -27.692 1.00 96.12 383 TRP A N 1
ATOM 2971 C CA . TRP A 1 383 ? 22.148 -11.942 -28.496 1.00 96.12 383 TRP A CA 1
ATOM 2972 C C . TRP A 1 383 ? 22.056 -12.401 -29.953 1.00 96.12 383 TRP A C 1
ATOM 2974 O O . TRP A 1 383 ? 21.720 -13.548 -30.237 1.00 96.12 383 TRP A O 1
ATOM 2984 N N . SER A 1 384 ? 22.395 -11.501 -30.872 1.00 95.50 384 SER A N 1
ATOM 2985 C CA . SER A 1 384 ? 22.569 -11.771 -32.298 1.00 95.50 384 SER A CA 1
ATOM 2986 C C . SER A 1 384 ? 23.876 -11.143 -32.759 1.00 95.50 384 SER A C 1
ATOM 2988 O O . SER A 1 384 ? 24.156 -9.994 -32.426 1.00 95.50 384 SER A O 1
ATOM 2990 N N . GLU A 1 385 ? 24.657 -11.875 -33.547 1.00 93.06 385 GLU A N 1
ATOM 2991 C CA . GLU A 1 385 ? 25.908 -11.373 -34.115 1.00 93.06 385 GLU A CA 1
ATOM 2992 C C . GLU A 1 385 ? 25.729 -11.025 -35.589 1.00 93.06 385 GLU A C 1
ATOM 2994 O O . GLU A 1 385 ? 25.075 -11.756 -36.340 1.00 93.06 385 GLU A O 1
ATOM 2999 N N . LYS A 1 386 ? 26.339 -9.919 -36.008 1.00 86.44 386 LYS A N 1
ATOM 3000 C CA . LYS A 1 386 ? 26.503 -9.579 -37.415 1.00 86.44 386 LYS A CA 1
ATOM 3001 C C . LYS A 1 386 ? 27.827 -8.849 -37.615 1.00 86.44 386 LYS A C 1
ATOM 3003 O O . LYS A 1 386 ? 28.122 -7.903 -36.891 1.00 86.44 386 LYS A O 1
ATOM 3008 N N . ASP A 1 387 ? 28.617 -9.289 -38.593 1.00 86.50 387 ASP A N 1
ATOM 3009 C CA . ASP A 1 387 ? 29.893 -8.663 -38.974 1.00 86.50 387 ASP A CA 1
ATOM 3010 C C . ASP A 1 387 ? 30.865 -8.464 -37.786 1.00 86.50 387 ASP A C 1
ATOM 3012 O O . ASP A 1 387 ? 31.523 -7.430 -37.664 1.00 86.50 387 ASP A O 1
ATOM 3016 N N . GLY A 1 388 ? 30.924 -9.443 -36.871 1.00 84.19 388 GLY A N 1
ATOM 3017 C CA . GLY A 1 388 ? 31.778 -9.400 -35.677 1.00 84.19 388 GLY A CA 1
ATOM 3018 C C . GLY A 1 388 ? 31.278 -8.480 -34.557 1.00 84.19 388 GLY A C 1
ATOM 3019 O O . GLY A 1 388 ? 32.022 -8.190 -33.621 1.00 84.19 388 GLY A O 1
ATOM 3020 N N . LYS A 1 389 ? 30.042 -7.974 -34.652 1.00 88.00 389 LYS A N 1
ATOM 3021 C CA . LYS A 1 389 ? 29.427 -7.085 -33.660 1.00 88.00 389 LYS A CA 1
ATOM 3022 C C . LYS A 1 389 ? 28.171 -7.715 -33.076 1.00 88.00 389 LYS A C 1
ATOM 3024 O O . LYS A 1 389 ? 27.327 -8.246 -33.798 1.00 88.00 389 LYS A O 1
ATOM 3029 N N . TRP A 1 390 ? 28.047 -7.616 -31.757 1.00 92.12 390 TRP A N 1
ATOM 3030 C CA . TRP A 1 390 ? 26.908 -8.136 -31.011 1.00 92.12 390 TRP A CA 1
ATOM 3031 C C . TRP A 1 390 ? 25.816 -7.078 -30.856 1.00 92.12 390 TRP A C 1
ATOM 3033 O O . TRP A 1 390 ? 26.080 -5.955 -30.419 1.00 92.12 390 TRP A O 1
ATOM 3043 N N . SER A 1 391 ? 24.582 -7.473 -31.157 1.00 93.94 391 SER A N 1
ATOM 3044 C CA . SER A 1 391 ? 23.367 -6.721 -30.853 1.00 93.94 391 SER A CA 1
ATOM 3045 C C . SER A 1 391 ? 22.488 -7.550 -29.917 1.00 93.94 391 SER A C 1
ATOM 3047 O O . SER A 1 391 ? 22.320 -8.758 -30.101 1.00 93.94 391 SER A O 1
ATOM 3049 N N . LEU A 1 392 ? 21.897 -6.907 -28.917 1.00 95.50 392 LEU A N 1
ATOM 3050 C CA . LEU A 1 392 ? 20.887 -7.506 -28.061 1.00 95.50 392 LEU A CA 1
ATOM 3051 C C . LEU A 1 392 ? 19.514 -7.289 -28.702 1.00 95.50 392 LEU A C 1
ATOM 3053 O O . LEU A 1 392 ? 19.029 -6.164 -28.819 1.00 95.50 392 LEU A O 1
ATOM 3057 N N . VAL A 1 393 ? 18.893 -8.376 -29.150 1.00 97.38 393 VAL A N 1
ATOM 3058 C CA . VAL A 1 393 ? 17.547 -8.363 -29.721 1.00 97.38 393 VAL A CA 1
ATOM 3059 C C . VAL A 1 393 ? 16.549 -8.520 -28.590 1.00 97.38 393 VAL A C 1
ATOM 3061 O O . VAL A 1 393 ? 16.553 -9.544 -27.911 1.00 97.38 393 VAL A O 1
ATOM 3064 N N . VAL A 1 394 ? 15.679 -7.534 -28.401 1.00 97.38 394 VAL A N 1
ATOM 3065 C CA . VAL A 1 394 ? 14.674 -7.540 -27.332 1.00 97.38 394 VAL A CA 1
ATOM 3066 C C . VAL A 1 394 ? 13.260 -7.530 -27.898 1.00 97.38 394 VAL A C 1
ATOM 3068 O O . VAL A 1 394 ? 12.991 -6.926 -28.938 1.00 97.38 394 VAL A O 1
ATOM 3071 N N . ILE A 1 395 ? 12.341 -8.202 -27.212 1.00 96.88 395 ILE A N 1
ATOM 3072 C CA . ILE A 1 395 ? 10.906 -8.197 -27.501 1.00 96.88 395 ILE A CA 1
ATOM 3073 C C . ILE A 1 395 ? 10.233 -7.368 -26.409 1.00 96.88 395 ILE A C 1
ATOM 3075 O O . ILE A 1 395 ? 10.157 -7.848 -25.281 1.00 96.88 395 ILE A O 1
ATOM 3079 N N . PRO A 1 396 ? 9.743 -6.148 -26.697 1.00 95.12 396 PRO A N 1
ATOM 3080 C CA . PRO A 1 396 ? 9.006 -5.359 -25.714 1.00 95.12 396 PRO A CA 1
ATOM 3081 C C . PRO A 1 396 ? 7.803 -6.127 -25.167 1.00 95.12 396 PRO A C 1
ATOM 3083 O O . PRO A 1 396 ? 7.055 -6.730 -25.950 1.00 95.12 396 PRO A O 1
ATOM 3086 N N . SER A 1 397 ? 7.623 -6.078 -23.848 1.00 92.62 397 SER A N 1
ATOM 3087 C CA . SER A 1 397 ? 6.483 -6.687 -23.163 1.00 92.62 397 SER A CA 1
ATOM 3088 C C . SER A 1 397 ? 5.175 -5.972 -23.495 1.00 92.62 397 SER A C 1
ATOM 3090 O O . SER A 1 397 ? 5.178 -4.865 -24.043 1.00 92.62 397 SER A O 1
ATOM 3092 N N . ALA A 1 398 ? 4.039 -6.567 -23.124 1.00 89.62 398 ALA A N 1
ATOM 3093 C CA . ALA A 1 398 ? 2.744 -5.891 -23.226 1.00 89.62 398 ALA A CA 1
ATOM 3094 C C . ALA A 1 398 ? 2.765 -4.518 -22.523 1.00 89.62 398 ALA A C 1
ATOM 3096 O O . ALA A 1 398 ? 2.410 -3.517 -23.141 1.00 89.62 398 ALA A O 1
ATOM 3097 N N . CYS A 1 399 ? 3.287 -4.450 -21.291 1.00 89.06 399 CYS A N 1
ATOM 3098 C CA . CYS A 1 399 ? 3.437 -3.190 -20.561 1.00 89.06 399 CYS A CA 1
ATOM 3099 C C . CYS A 1 399 ? 4.392 -2.220 -21.269 1.00 89.06 399 CYS A C 1
ATOM 3101 O O . CYS A 1 399 ? 4.034 -1.067 -21.495 1.00 89.06 399 CYS A O 1
ATOM 3103 N N . GLY A 1 400 ? 5.574 -2.679 -21.697 1.00 90.12 400 GLY A N 1
ATOM 3104 C CA . GLY A 1 400 ? 6.548 -1.830 -22.391 1.00 90.12 400 GLY A CA 1
ATOM 3105 C C . GLY A 1 400 ? 5.999 -1.222 -23.689 1.00 90.12 400 GLY A C 1
ATOM 3106 O O . GLY A 1 400 ? 6.428 -0.149 -24.112 1.00 90.12 400 GLY A O 1
ATOM 3107 N N . ARG A 1 401 ? 5.005 -1.869 -24.311 1.00 89.88 401 ARG A N 1
ATOM 3108 C CA . ARG A 1 401 ? 4.312 -1.358 -25.503 1.00 89.88 401 ARG A CA 1
ATOM 3109 C C . ARG A 1 401 ? 3.237 -0.322 -25.200 1.00 89.88 401 ARG A C 1
ATOM 3111 O O . ARG A 1 401 ? 2.960 0.501 -26.070 1.00 89.88 401 ARG A O 1
ATOM 3118 N N . THR A 1 402 ? 2.621 -0.356 -24.022 1.00 87.44 402 THR A N 1
ATOM 3119 C CA . THR A 1 402 ? 1.429 0.454 -23.724 1.00 87.44 402 THR A CA 1
ATOM 3120 C C . THR A 1 402 ? 1.633 1.493 -22.630 1.00 87.44 402 THR A C 1
ATOM 3122 O O . THR A 1 402 ? 0.797 2.382 -22.508 1.00 87.44 402 THR A O 1
ATOM 3125 N N . ILE A 1 403 ? 2.710 1.413 -21.844 1.00 89.12 403 ILE A N 1
ATOM 3126 C CA . ILE A 1 403 ? 2.926 2.310 -20.706 1.00 89.12 403 ILE A CA 1
ATOM 3127 C C . ILE A 1 403 ? 3.025 3.773 -21.148 1.00 89.12 403 ILE A C 1
ATOM 3129 O O . ILE A 1 403 ? 3.721 4.086 -22.113 1.00 89.12 403 ILE A O 1
ATOM 3133 N N . GLY A 1 404 ? 2.324 4.680 -20.463 1.00 82.62 404 GLY A N 1
ATOM 3134 C CA . GLY A 1 404 ? 2.275 6.093 -20.855 1.00 82.62 404 GLY A CA 1
ATOM 3135 C C . GLY A 1 404 ? 3.660 6.742 -20.847 1.00 82.62 404 GLY A C 1
ATOM 3136 O O . GLY A 1 404 ? 4.133 7.229 -21.875 1.00 82.62 404 GLY A O 1
ATOM 3137 N N . THR A 1 405 ? 4.342 6.663 -19.705 1.00 82.88 405 THR A N 1
ATOM 3138 C CA . THR A 1 405 ? 5.720 7.135 -19.531 1.00 82.88 405 THR A CA 1
ATOM 3139 C C . THR A 1 405 ? 6.660 5.936 -19.546 1.00 82.88 405 THR A C 1
ATOM 3141 O O . THR A 1 405 ? 6.531 5.041 -18.719 1.00 82.88 405 THR A O 1
ATOM 3144 N N . PHE A 1 406 ? 7.592 5.891 -20.500 1.00 87.38 406 PHE A N 1
ATOM 3145 C CA . PHE A 1 406 ? 8.548 4.789 -20.609 1.00 87.38 406 PHE A CA 1
ATOM 3146 C C . PHE A 1 406 ? 9.844 5.141 -19.872 1.00 87.38 406 PHE A C 1
ATOM 3148 O O . PHE A 1 406 ? 10.583 6.023 -20.308 1.00 87.38 406 PHE A O 1
ATOM 3155 N N . ASP A 1 407 ? 10.140 4.437 -18.782 1.00 88.00 407 ASP A N 1
ATOM 3156 C CA . ASP A 1 407 ? 11.392 4.600 -18.041 1.00 88.00 407 ASP A CA 1
ATOM 3157 C C . ASP A 1 407 ? 12.516 3.789 -18.706 1.00 88.00 407 ASP A C 1
ATOM 3159 O O . ASP A 1 407 ? 12.703 2.591 -18.463 1.00 88.00 407 ASP A O 1
ATOM 3163 N N . SER A 1 408 ? 13.275 4.446 -19.588 1.00 90.38 408 SER A N 1
ATOM 3164 C CA . SER A 1 408 ? 14.376 3.796 -20.302 1.00 90.38 408 SER A CA 1
ATOM 3165 C C . SER A 1 408 ? 15.551 3.422 -19.398 1.00 90.38 408 SER A C 1
ATOM 3167 O O . SER A 1 408 ? 16.322 2.532 -19.759 1.00 90.38 408 SER A O 1
ATOM 3169 N N . GLN A 1 409 ? 15.680 4.041 -18.220 1.00 88.00 409 GLN A N 1
ATOM 3170 C CA . GLN A 1 409 ? 16.720 3.700 -17.250 1.00 88.00 409 GLN A CA 1
ATOM 3171 C C . GLN A 1 409 ? 16.378 2.389 -16.547 1.00 88.00 409 GLN A C 1
ATOM 3173 O O . GLN A 1 409 ? 17.217 1.491 -16.487 1.00 88.00 409 GLN A O 1
ATOM 3178 N N . ALA A 1 410 ? 15.132 2.232 -16.095 1.00 85.44 410 ALA A N 1
ATOM 3179 C CA . ALA A 1 410 ? 14.652 0.979 -15.519 1.00 85.44 410 ALA A CA 1
ATOM 3180 C C . ALA A 1 410 ? 14.697 -0.168 -16.542 1.00 85.44 410 ALA A C 1
ATOM 3182 O O . ALA A 1 410 ? 15.203 -1.249 -16.238 1.00 85.44 410 ALA A O 1
ATOM 3183 N N . ALA A 1 411 ? 14.259 0.085 -17.779 1.00 90.31 411 ALA A N 1
ATOM 3184 C CA . ALA A 1 411 ? 14.346 -0.889 -18.865 1.00 90.31 411 ALA A CA 1
ATOM 3185 C C . ALA A 1 411 ? 15.803 -1.273 -19.188 1.00 90.31 411 ALA A C 1
ATOM 3187 O O . ALA A 1 411 ? 16.114 -2.447 -19.382 1.00 90.31 411 ALA A O 1
ATOM 3188 N N . SER A 1 412 ? 16.724 -0.302 -19.206 1.00 90.81 412 SER A N 1
ATOM 3189 C CA . SER A 1 412 ? 18.153 -0.579 -19.381 1.00 90.81 412 SER A CA 1
ATOM 3190 C C . SER A 1 412 ? 18.701 -1.409 -18.223 1.00 90.81 412 SER A C 1
ATOM 3192 O O . SER A 1 412 ? 19.465 -2.341 -18.458 1.00 90.81 412 SER A O 1
ATOM 3194 N N . LYS A 1 413 ? 18.316 -1.097 -16.982 1.00 87.81 413 LYS A N 1
ATOM 3195 C CA . LYS A 1 413 ? 18.728 -1.858 -15.802 1.00 87.81 413 LYS A CA 1
ATOM 3196 C C . LYS A 1 413 ? 18.256 -3.311 -15.870 1.00 87.81 413 LYS A C 1
ATOM 3198 O O . LYS A 1 413 ? 19.062 -4.191 -15.594 1.00 87.81 413 LYS A O 1
ATOM 3203 N N . GLU A 1 414 ? 17.018 -3.568 -16.293 1.00 90.12 414 GLU A N 1
ATOM 3204 C CA . GLU A 1 414 ? 16.503 -4.931 -16.506 1.00 90.12 414 GLU A CA 1
ATOM 3205 C C . GLU A 1 414 ? 17.420 -5.736 -17.438 1.00 90.12 414 GLU A C 1
ATOM 3207 O O . GLU A 1 414 ? 17.823 -6.851 -17.110 1.00 90.12 414 GLU A O 1
ATOM 3212 N N . LEU A 1 415 ? 17.823 -5.152 -18.571 1.00 92.50 415 LEU A N 1
ATOM 3213 C CA . LEU A 1 415 ? 18.731 -5.817 -19.508 1.00 92.50 415 LEU A CA 1
ATOM 3214 C C . LEU A 1 415 ? 20.146 -5.983 -18.944 1.00 92.50 415 LEU A C 1
ATOM 3216 O O . LEU A 1 415 ? 20.782 -7.000 -19.206 1.00 92.50 415 LEU A O 1
ATOM 3220 N N . MET A 1 416 ? 20.641 -5.021 -18.163 1.00 90.12 416 MET A N 1
ATOM 3221 C CA . MET A 1 416 ? 21.954 -5.112 -17.515 1.00 90.12 416 MET A CA 1
ATOM 3222 C C . MET A 1 416 ? 21.996 -6.186 -16.427 1.00 90.12 416 MET A C 1
ATOM 3224 O O . MET A 1 416 ? 23.001 -6.885 -16.310 1.00 90.12 416 MET A O 1
ATOM 3228 N N . ASP A 1 417 ? 20.919 -6.349 -15.664 1.00 89.06 417 ASP A N 1
ATOM 3229 C CA . ASP A 1 417 ? 20.812 -7.400 -14.652 1.00 89.06 417 ASP A CA 1
ATOM 3230 C C . ASP A 1 417 ? 20.774 -8.794 -15.307 1.00 89.06 417 ASP A C 1
ATOM 3232 O O . ASP A 1 417 ? 21.335 -9.744 -14.763 1.00 89.06 417 ASP A O 1
ATOM 3236 N N . LEU A 1 418 ? 20.166 -8.911 -16.496 1.00 91.69 418 LEU A N 1
ATOM 3237 C CA . LEU A 1 418 ? 20.094 -10.161 -17.261 1.00 91.69 418 LEU A CA 1
ATOM 3238 C C . LEU A 1 418 ? 21.382 -10.490 -18.029 1.00 91.69 418 LEU A C 1
ATOM 3240 O O . LEU A 1 418 ? 21.794 -11.645 -18.051 1.00 91.69 418 LEU A O 1
ATOM 3244 N N . HIS A 1 419 ? 21.997 -9.494 -18.672 1.00 93.56 419 HIS A N 1
ATOM 3245 C CA . HIS A 1 419 ? 23.029 -9.701 -19.697 1.00 93.56 419 HIS A CA 1
ATOM 3246 C C . HIS A 1 419 ? 24.339 -8.957 -19.446 1.00 93.56 419 HIS A C 1
ATOM 3248 O O . HIS A 1 419 ? 25.312 -9.174 -20.165 1.00 93.56 419 HIS A O 1
ATOM 3254 N N . GLY A 1 420 ? 24.419 -8.084 -18.440 1.00 89.12 420 GLY A N 1
ATOM 3255 C CA . GLY A 1 420 ? 25.611 -7.261 -18.195 1.00 89.12 420 GLY A CA 1
ATOM 3256 C C . GLY A 1 420 ? 26.869 -8.075 -17.871 1.00 89.12 420 GLY A C 1
ATOM 3257 O O . GLY A 1 420 ? 27.986 -7.563 -17.955 1.00 89.12 420 GLY A O 1
ATOM 3258 N N . GLN A 1 421 ? 26.707 -9.353 -17.512 1.00 91.88 421 GLN A N 1
ATOM 3259 C CA . GLN A 1 421 ? 27.816 -10.272 -17.269 1.00 91.88 421 GLN A CA 1
ATOM 3260 C C . GLN A 1 421 ? 28.181 -11.156 -18.467 1.00 91.88 421 GLN A C 1
ATOM 3262 O O . GLN A 1 421 ? 29.235 -11.798 -18.411 1.00 91.88 421 GLN A O 1
ATOM 3267 N N . ASP A 1 422 ? 27.383 -11.142 -19.535 1.00 94.06 422 ASP A N 1
ATOM 3268 C CA . ASP A 1 422 ? 27.566 -11.981 -20.716 1.00 94.06 422 ASP A CA 1
ATOM 3269 C C . ASP A 1 422 ? 28.851 -11.627 -21.471 1.00 94.06 422 ASP A C 1
ATOM 3271 O O . ASP A 1 422 ? 29.258 -10.465 -21.569 1.00 94.06 422 ASP A O 1
ATOM 3275 N N . SER A 1 423 ? 29.484 -12.641 -22.068 1.00 92.50 423 SER A N 1
ATOM 3276 C CA . SER A 1 423 ? 30.691 -12.451 -22.885 1.00 92.50 423 SER A CA 1
ATOM 3277 C C . SER A 1 423 ? 30.451 -11.529 -24.085 1.00 92.50 423 SER A C 1
ATOM 3279 O O . SER A 1 423 ? 31.321 -10.742 -24.437 1.00 92.50 423 SER A O 1
ATOM 3281 N N . GLN A 1 424 ? 29.247 -11.574 -24.657 1.00 92.31 424 GLN A N 1
ATOM 3282 C CA . GLN A 1 424 ? 28.796 -10.760 -25.780 1.00 92.31 424 GLN A CA 1
ATOM 3283 C C . GLN A 1 424 ? 28.717 -9.281 -25.394 1.00 92.31 424 GLN A C 1
ATOM 3285 O O . GLN A 1 424 ? 29.163 -8.424 -26.154 1.00 92.31 424 GLN A O 1
ATOM 3290 N N . PHE A 1 425 ? 28.219 -8.984 -24.187 1.00 87.06 425 PHE A N 1
ATOM 3291 C CA . PHE A 1 425 ? 28.169 -7.621 -23.656 1.00 87.06 425 PHE A CA 1
ATOM 3292 C C . PHE A 1 425 ? 29.576 -7.056 -23.435 1.00 87.06 425 PHE A C 1
ATOM 3294 O O . PHE A 1 425 ? 29.837 -5.889 -23.707 1.00 87.06 425 PHE A O 1
ATOM 3301 N N . LYS A 1 426 ? 30.496 -7.904 -22.964 1.00 85.12 426 LYS A N 1
ATOM 3302 C CA . LYS A 1 426 ? 31.890 -7.546 -22.659 1.00 85.12 426 LYS A CA 1
ATOM 3303 C C . LYS A 1 426 ? 32.831 -7.617 -23.867 1.00 85.12 426 LYS A C 1
ATOM 3305 O O . LYS A 1 426 ? 33.998 -7.259 -23.731 1.00 85.12 426 LYS A O 1
ATOM 3310 N N . ALA A 1 427 ? 32.354 -8.083 -25.025 1.00 80.56 427 ALA A N 1
ATOM 3311 C CA . ALA A 1 427 ? 33.170 -8.278 -26.225 1.00 80.56 427 ALA A CA 1
ATOM 3312 C C . ALA A 1 427 ? 33.748 -6.960 -26.767 1.00 80.56 427 ALA A C 1
ATOM 3314 O O . ALA A 1 427 ? 34.799 -6.953 -27.403 1.00 80.56 427 ALA A O 1
ATOM 3315 N N . LEU A 1 428 ? 33.071 -5.844 -26.493 1.00 75.81 428 LEU A N 1
ATOM 3316 C CA . LEU A 1 428 ? 33.522 -4.488 -26.776 1.00 75.81 428 LEU A CA 1
ATOM 3317 C C . LEU A 1 428 ? 33.376 -3.639 -25.505 1.00 75.81 428 LEU A C 1
ATOM 3319 O O . LEU A 1 428 ? 32.540 -3.964 -24.658 1.00 75.81 428 LEU A O 1
ATOM 3323 N N . PRO A 1 429 ? 34.147 -2.545 -25.351 1.00 74.69 429 PRO A N 1
ATOM 3324 C CA . PRO A 1 429 ? 33.893 -1.583 -24.288 1.00 74.69 429 PRO A CA 1
ATOM 3325 C C . PRO A 1 429 ? 32.425 -1.150 -24.325 1.00 74.69 429 PRO A C 1
ATOM 3327 O O . PRO A 1 429 ? 31.936 -0.712 -25.368 1.00 74.69 429 PRO A O 1
ATOM 3330 N N . SER A 1 430 ? 31.720 -1.295 -23.199 1.00 70.56 430 SER A 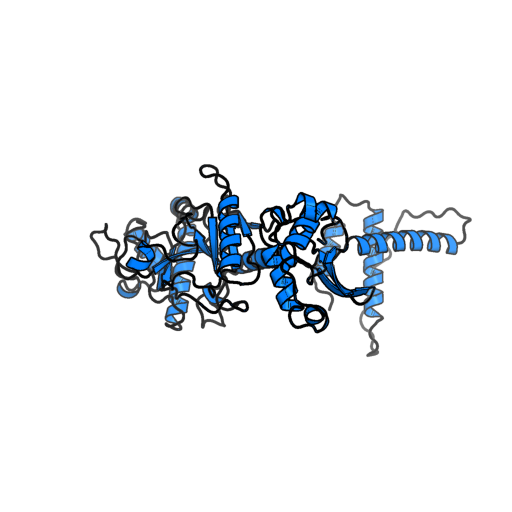N 1
ATOM 3331 C CA . SER A 1 430 ? 30.339 -0.826 -23.097 1.00 70.56 430 SER A CA 1
ATOM 3332 C C . SER A 1 430 ? 30.315 0.665 -23.389 1.00 70.56 430 SER A C 1
ATOM 3334 O O . SER A 1 430 ? 31.037 1.441 -22.756 1.00 70.56 430 SER A O 1
ATOM 3336 N N . GLY A 1 431 ? 29.473 1.068 -24.329 1.00 67.94 431 GLY A N 1
ATOM 3337 C CA . GLY A 1 431 ? 29.175 2.471 -24.507 1.00 67.94 431 GLY A CA 1
ATOM 3338 C C . GLY A 1 431 ? 28.085 2.928 -23.535 1.00 67.94 431 GLY A C 1
ATOM 3339 O O . GLY A 1 431 ? 27.555 2.144 -22.745 1.00 67.94 431 GLY A O 1
ATOM 3340 N N . ASP A 1 432 ? 27.771 4.221 -23.571 1.00 82.69 432 ASP A N 1
ATOM 3341 C CA . ASP A 1 432 ? 26.780 4.886 -22.712 1.00 82.69 432 ASP A CA 1
ATOM 3342 C C . ASP A 1 432 ? 25.402 5.038 -23.386 1.00 82.69 432 ASP A C 1
ATOM 3344 O O . ASP A 1 432 ? 24.551 5.796 -22.923 1.00 82.69 432 ASP A O 1
ATOM 3348 N N . SER A 1 433 ? 25.161 4.319 -24.490 1.00 90.38 433 SER A N 1
ATOM 3349 C CA . SER A 1 433 ? 23.983 4.536 -25.337 1.00 90.38 433 SER A CA 1
ATOM 3350 C C . SER A 1 433 ? 22.749 3.706 -24.981 1.00 90.38 433 SER A C 1
ATOM 3352 O O . SER A 1 433 ? 21.670 4.066 -25.436 1.00 90.38 433 SER A O 1
ATOM 3354 N N . LEU A 1 434 ? 22.843 2.634 -24.184 1.00 92.38 434 LEU A N 1
ATOM 3355 C CA . LEU A 1 434 ? 21.728 1.687 -24.000 1.00 92.38 434 LEU A CA 1
ATOM 3356 C C . LEU A 1 434 ? 20.401 2.357 -23.555 1.00 92.38 434 LEU A C 1
ATOM 3358 O O . LEU A 1 434 ? 19.395 2.157 -24.244 1.00 92.38 434 LEU A O 1
ATOM 3362 N N . PRO A 1 435 ? 20.360 3.230 -22.524 1.00 93.00 435 PRO A N 1
ATOM 3363 C CA . PRO A 1 435 ? 19.132 3.953 -22.168 1.00 93.00 435 PRO A CA 1
ATOM 3364 C C . PRO A 1 435 ? 18.635 4.902 -23.271 1.00 93.00 435 PRO A C 1
ATOM 3366 O O . PRO A 1 435 ? 17.431 5.130 -23.403 1.00 93.00 435 PRO A O 1
ATOM 3369 N N . VAL A 1 436 ? 19.548 5.458 -24.074 1.00 95.31 436 VAL A N 1
ATOM 3370 C CA . VAL A 1 436 ? 19.241 6.387 -25.173 1.00 95.31 436 VAL A CA 1
ATOM 3371 C C . VAL A 1 436 ? 18.640 5.641 -26.366 1.00 95.31 436 VAL A C 1
ATOM 3373 O O . VAL A 1 436 ? 17.621 6.073 -26.906 1.00 95.31 436 VAL A O 1
ATOM 3376 N N . GLN A 1 437 ? 19.204 4.486 -26.732 1.00 96.06 437 GLN A N 1
ATOM 3377 C CA . GLN A 1 437 ? 18.654 3.611 -27.770 1.00 96.06 437 GLN A CA 1
ATOM 3378 C C . GLN A 1 437 ? 17.247 3.152 -27.390 1.00 96.06 437 GLN A C 1
ATOM 3380 O O . GLN A 1 437 ? 16.315 3.293 -28.181 1.00 96.06 437 GLN A O 1
ATOM 3385 N N . ILE A 1 438 ? 17.075 2.668 -26.152 1.00 95.62 438 ILE A N 1
ATOM 3386 C CA . ILE A 1 438 ? 15.780 2.224 -25.629 1.00 95.62 438 ILE A CA 1
ATOM 3387 C C . ILE A 1 438 ? 14.762 3.368 -25.654 1.00 95.62 438 ILE A C 1
ATOM 3389 O O . ILE A 1 438 ? 13.649 3.167 -26.131 1.00 95.62 438 ILE A O 1
ATOM 3393 N N . SER A 1 439 ? 15.133 4.570 -25.199 1.00 94.88 439 SER A N 1
ATOM 3394 C CA . SER A 1 439 ? 14.248 5.744 -25.239 1.00 94.88 439 SER A CA 1
ATOM 3395 C C . SER A 1 439 ? 13.817 6.094 -26.670 1.00 94.88 439 SER A C 1
ATOM 3397 O O . SER A 1 439 ? 12.628 6.283 -26.946 1.00 94.88 439 SER A O 1
ATOM 3399 N N . CYS A 1 440 ? 14.764 6.101 -27.614 1.00 96.56 440 CYS A N 1
ATOM 3400 C CA . CYS A 1 440 ? 14.489 6.369 -29.023 1.00 96.56 440 CYS A CA 1
ATOM 3401 C C . CYS A 1 440 ? 13.555 5.312 -29.636 1.00 96.56 440 CYS A C 1
ATOM 3403 O O . CYS A 1 440 ? 12.573 5.662 -30.297 1.00 96.56 440 CYS A O 1
ATOM 3405 N N . LEU A 1 441 ? 13.811 4.025 -29.377 1.00 96.88 441 LEU A N 1
ATOM 3406 C CA . LEU A 1 441 ? 12.996 2.906 -29.855 1.00 96.88 441 LEU A CA 1
ATOM 3407 C C . LEU A 1 441 ? 11.592 2.915 -29.247 1.00 96.88 441 LEU A C 1
ATOM 3409 O O . LEU A 1 441 ? 10.611 2.733 -29.969 1.00 96.88 441 LEU A O 1
ATOM 3413 N N . ALA A 1 442 ? 11.478 3.189 -27.949 1.00 94.81 442 ALA A N 1
ATOM 3414 C CA . ALA A 1 442 ? 10.199 3.305 -27.264 1.00 94.81 442 ALA A CA 1
ATOM 3415 C C . ALA A 1 442 ? 9.380 4.503 -27.763 1.00 94.81 442 ALA A C 1
ATOM 3417 O O . ALA A 1 442 ? 8.156 4.415 -27.795 1.00 94.81 442 ALA A O 1
ATOM 3418 N N . SER A 1 443 ? 10.017 5.604 -28.164 1.00 94.31 443 SER A N 1
ATOM 3419 C CA . SER A 1 443 ? 9.318 6.802 -28.650 1.00 94.31 443 SER A CA 1
ATOM 3420 C C . SER A 1 443 ? 8.900 6.699 -30.120 1.00 94.31 443 SER A C 1
ATOM 3422 O O . SER A 1 443 ? 7.819 7.151 -30.482 1.00 94.31 443 SER A O 1
ATOM 3424 N N . ASN A 1 444 ? 9.720 6.070 -30.968 1.00 95.38 444 ASN A N 1
ATOM 3425 C CA . ASN A 1 444 ? 9.534 6.109 -32.426 1.00 95.38 444 ASN A CA 1
ATOM 3426 C C . ASN A 1 444 ? 9.106 4.766 -33.034 1.00 95.38 444 ASN A C 1
ATOM 3428 O O . ASN A 1 444 ? 8.508 4.721 -34.107 1.00 95.38 444 ASN A O 1
ATOM 3432 N N . TYR A 1 445 ? 9.397 3.653 -32.358 1.00 94.94 445 TYR A N 1
ATOM 3433 C CA . TYR A 1 445 ? 9.265 2.302 -32.910 1.00 94.94 445 TYR A CA 1
ATOM 3434 C C . TYR A 1 445 ? 8.565 1.333 -31.948 1.00 94.94 445 TYR A C 1
ATOM 3436 O O . TYR A 1 445 ? 8.743 0.113 -32.038 1.00 94.94 445 TYR A O 1
ATOM 3444 N N . ARG A 1 446 ? 7.715 1.854 -31.052 1.00 91.56 446 ARG A N 1
ATOM 3445 C CA . ARG A 1 446 ? 7.066 1.073 -29.986 1.00 91.56 446 ARG A CA 1
ATOM 3446 C C . ARG A 1 446 ? 6.264 -0.134 -30.482 1.00 91.56 446 ARG A C 1
ATOM 3448 O O . ARG A 1 446 ? 6.253 -1.190 -29.853 1.00 91.56 446 ARG A O 1
ATOM 3455 N N . GLY A 1 447 ? 5.632 0.008 -31.646 1.00 90.94 447 GLY A N 1
ATOM 3456 C CA . GLY A 1 447 ? 4.847 -1.051 -32.284 1.00 90.94 447 GLY A CA 1
ATOM 3457 C C . GLY A 1 447 ? 5.672 -2.178 -32.920 1.00 90.94 447 GLY A C 1
ATOM 3458 O O . GLY A 1 447 ? 5.103 -3.194 -33.311 1.00 90.94 447 GLY A O 1
ATOM 3459 N N . LYS A 1 448 ? 7.001 -2.045 -33.046 1.00 95.19 448 LYS A N 1
ATOM 3460 C CA . LYS A 1 448 ? 7.844 -3.102 -33.628 1.00 95.19 448 LYS A CA 1
ATOM 3461 C C . LYS A 1 448 ? 7.904 -4.309 -32.696 1.00 95.19 448 LYS A C 1
ATOM 3463 O O . LYS A 1 448 ? 8.066 -4.173 -31.485 1.00 95.19 448 LYS A O 1
ATOM 3468 N N . SER A 1 449 ? 7.790 -5.511 -33.256 1.00 94.62 449 SER A N 1
ATOM 3469 C CA . SER A 1 449 ? 7.816 -6.755 -32.475 1.00 94.62 449 SER A CA 1
ATOM 3470 C C . SER A 1 449 ? 9.173 -7.008 -31.816 1.00 94.62 449 SER A C 1
ATOM 3472 O O . SER A 1 449 ? 9.212 -7.603 -30.744 1.00 94.62 449 SER A O 1
ATOM 3474 N N . ARG A 1 450 ? 10.260 -6.517 -32.422 1.00 96.31 450 ARG A N 1
ATOM 3475 C CA . ARG A 1 450 ? 11.638 -6.641 -31.941 1.00 96.31 450 ARG A CA 1
ATOM 3476 C C . ARG A 1 450 ? 12.364 -5.309 -32.033 1.00 96.31 450 ARG A C 1
ATOM 3478 O O . ARG A 1 450 ? 12.175 -4.583 -33.012 1.00 96.31 450 ARG A O 1
ATOM 3485 N N . TRP A 1 451 ? 13.225 -5.039 -31.063 1.00 97.06 451 TRP A N 1
ATOM 3486 C CA . TRP A 1 451 ? 14.215 -3.970 -31.120 1.00 97.06 451 TRP A CA 1
ATOM 3487 C C . TRP A 1 451 ? 15.621 -4.561 -31.116 1.00 97.06 451 TRP A C 1
ATOM 3489 O O . TRP A 1 451 ? 15.856 -5.602 -30.508 1.00 97.06 451 TRP A O 1
ATOM 3499 N N . TYR A 1 452 ? 16.538 -3.888 -31.802 1.00 95.50 452 TYR A N 1
ATOM 3500 C CA . TYR A 1 452 ? 17.945 -4.261 -31.883 1.00 95.50 452 TYR A CA 1
ATOM 3501 C C . TYR A 1 452 ? 18.740 -3.185 -31.162 1.00 95.50 452 TYR A C 1
ATOM 3503 O O . TYR A 1 452 ? 18.726 -2.033 -31.595 1.00 95.50 452 TYR A O 1
ATOM 3511 N N . LEU A 1 453 ? 19.369 -3.573 -30.057 1.00 95.19 453 LEU A N 1
ATOM 3512 C CA . LEU A 1 453 ? 20.179 -2.702 -29.219 1.00 95.19 453 LEU A CA 1
ATOM 3513 C C . LEU A 1 453 ? 21.650 -3.048 -29.428 1.00 95.19 453 LEU A C 1
ATOM 3515 O O . LEU A 1 453 ? 22.009 -4.221 -29.452 1.00 95.19 453 LEU A O 1
ATOM 3519 N N . GLU A 1 454 ? 22.511 -2.049 -29.550 1.00 93.12 454 GLU A N 1
ATOM 3520 C CA . GLU A 1 454 ? 23.955 -2.199 -29.762 1.00 93.12 454 GLU A CA 1
ATOM 3521 C C . GLU A 1 454 ? 24.713 -1.541 -28.594 1.00 93.12 454 GLU A C 1
ATOM 3523 O O . GLU A 1 454 ? 25.164 -0.401 -28.722 1.00 93.12 454 GLU A O 1
ATOM 3528 N N . PRO A 1 455 ? 24.837 -2.210 -27.425 1.00 89.56 455 PRO A N 1
ATOM 3529 C CA . PRO A 1 455 ? 25.265 -1.575 -26.168 1.00 89.56 455 PRO A CA 1
ATOM 3530 C C . PRO A 1 455 ? 26.691 -1.004 -26.180 1.00 89.56 455 PRO A C 1
ATOM 3532 O O . PRO A 1 455 ? 27.052 -0.201 -25.326 1.00 89.56 455 PRO A O 1
ATOM 3535 N N . TRP A 1 456 ? 27.511 -1.404 -27.150 1.00 89.56 456 TRP A N 1
ATOM 3536 C CA . TRP A 1 456 ? 28.886 -0.938 -27.351 1.00 89.56 456 TRP A CA 1
ATOM 3537 C C . TRP A 1 456 ? 28.982 0.462 -27.988 1.00 89.56 456 TRP A C 1
ATOM 3539 O O . TRP A 1 456 ? 30.066 1.038 -28.057 1.00 89.56 456 TRP A O 1
ATOM 3549 N N . ARG A 1 457 ? 27.869 1.035 -28.463 1.00 90.75 457 ARG A N 1
ATOM 3550 C CA . ARG A 1 457 ? 27.825 2.391 -29.040 1.00 90.75 457 ARG A CA 1
ATOM 3551 C C . ARG A 1 457 ? 27.824 3.479 -27.977 1.00 90.75 457 ARG A C 1
ATOM 3553 O O . ARG A 1 457 ? 27.261 3.289 -26.900 1.00 90.75 457 ARG A O 1
ATOM 3560 N N . SER A 1 458 ? 28.349 4.659 -28.300 1.00 90.38 458 SER A N 1
ATOM 3561 C CA . SER A 1 458 ? 28.230 5.845 -27.443 1.00 90.38 458 SER A CA 1
ATOM 3562 C C . SER A 1 458 ? 27.163 6.797 -27.972 1.00 90.38 458 SER A C 1
ATOM 3564 O O . SER A 1 458 ? 27.045 6.995 -29.174 1.00 90.38 458 SER A O 1
ATOM 3566 N N . ALA A 1 459 ? 26.401 7.404 -27.062 1.00 90.25 459 ALA A N 1
ATOM 3567 C CA . ALA A 1 459 ? 25.448 8.468 -27.388 1.00 90.25 459 ALA A CA 1
ATOM 3568 C C . ALA A 1 459 ? 25.931 9.850 -26.909 1.00 90.25 459 ALA A C 1
ATOM 3570 O O . ALA A 1 459 ? 25.175 10.823 -26.907 1.00 90.25 459 ALA A O 1
ATOM 3571 N N . ARG A 1 460 ? 27.188 9.950 -26.460 1.00 91.62 460 ARG A N 1
ATOM 3572 C CA . ARG A 1 460 ? 27.724 11.157 -25.834 1.00 91.62 460 ARG A CA 1
ATOM 3573 C C . ARG A 1 460 ? 27.748 12.330 -26.807 1.00 91.62 460 ARG A C 1
ATOM 3575 O O . ARG A 1 460 ? 28.354 12.257 -27.870 1.00 91.62 460 ARG A O 1
ATOM 3582 N N . GLY A 1 461 ? 27.137 13.438 -26.395 1.00 91.75 461 GLY A N 1
ATOM 3583 C CA . GLY A 1 461 ? 27.101 14.674 -27.180 1.00 91.75 461 GLY A CA 1
ATOM 3584 C C . GLY A 1 461 ? 26.131 14.649 -28.363 1.00 91.75 461 GLY A C 1
ATOM 3585 O O . GLY A 1 461 ? 26.118 15.609 -29.129 1.00 91.75 461 GLY A O 1
ATOM 3586 N N . LEU A 1 462 ? 25.321 13.595 -28.514 1.00 93.44 462 LEU A N 1
ATOM 3587 C CA . LEU A 1 462 ? 24.303 13.517 -29.558 1.00 93.44 462 LEU A CA 1
ATOM 3588 C C . LEU A 1 462 ? 22.957 14.053 -29.069 1.00 93.44 462 LEU A C 1
ATOM 3590 O O . LEU A 1 462 ? 22.555 13.837 -27.927 1.00 93.44 462 LEU A O 1
ATOM 3594 N N . THR A 1 463 ? 22.240 14.726 -29.964 1.00 94.94 463 THR A N 1
ATOM 3595 C CA . THR A 1 463 ? 20.844 15.124 -29.754 1.00 94.94 463 THR A CA 1
ATOM 3596 C C . THR A 1 463 ? 19.893 13.971 -30.077 1.00 94.94 463 THR A C 1
ATOM 3598 O O . THR A 1 463 ? 20.236 13.055 -30.828 1.00 94.94 463 THR A O 1
ATOM 3601 N N . GLU A 1 464 ? 18.655 14.033 -29.579 1.00 92.69 464 GLU A N 1
ATOM 3602 C CA . GLU A 1 464 ? 17.617 13.039 -29.899 1.00 92.69 464 GLU A CA 1
ATOM 3603 C C . GLU A 1 464 ? 17.395 12.893 -31.413 1.00 92.69 464 GLU A C 1
ATOM 3605 O O . GLU A 1 464 ? 17.247 11.780 -31.919 1.00 92.69 464 GLU A O 1
ATOM 3610 N N . ALA A 1 465 ? 17.450 14.003 -32.157 1.00 95.00 465 ALA A N 1
ATOM 3611 C CA . ALA A 1 465 ? 17.315 13.999 -33.611 1.00 95.00 465 ALA A CA 1
ATOM 3612 C C . ALA A 1 465 ? 18.470 13.257 -34.305 1.00 95.00 465 ALA A C 1
ATOM 3614 O O . ALA A 1 465 ? 18.238 12.534 -35.273 1.00 95.00 465 ALA A O 1
ATOM 3615 N N . GLN A 1 466 ? 19.704 13.393 -33.805 1.00 96.75 466 GLN A N 1
ATOM 3616 C CA . GLN A 1 466 ? 20.866 12.670 -34.338 1.00 96.75 466 GLN A CA 1
ATOM 3617 C C . GLN A 1 466 ? 20.774 11.168 -34.050 1.00 96.75 466 GLN A C 1
ATOM 3619 O O . GLN A 1 466 ? 21.026 10.359 -34.940 1.00 96.75 466 GLN A O 1
ATOM 3624 N N . VAL A 1 467 ? 20.346 10.791 -32.841 1.00 95.75 467 VAL A N 1
ATOM 3625 C CA . VAL A 1 467 ? 20.107 9.386 -32.473 1.00 95.75 467 VAL A CA 1
ATOM 3626 C C . VAL A 1 467 ? 19.020 8.769 -33.359 1.00 95.75 467 VAL A C 1
ATOM 3628 O O . VAL A 1 467 ? 19.182 7.655 -33.859 1.00 95.75 467 VAL A O 1
ATOM 3631 N N . LEU A 1 468 ? 17.923 9.494 -33.598 1.00 96.25 468 LEU A N 1
ATOM 3632 C CA . LEU A 1 468 ? 16.846 9.036 -34.472 1.00 96.25 468 LEU A CA 1
ATOM 3633 C C . LEU A 1 468 ? 17.306 8.894 -35.929 1.00 96.25 468 LEU A C 1
ATOM 3635 O O . LEU A 1 468 ? 16.979 7.895 -36.570 1.00 96.25 468 LEU A O 1
ATOM 3639 N N . ALA A 1 469 ? 18.094 9.845 -36.440 1.00 95.25 469 ALA A N 1
ATOM 3640 C CA . ALA A 1 469 ? 18.662 9.784 -37.788 1.00 95.25 469 ALA A CA 1
ATOM 3641 C C . ALA A 1 469 ? 19.591 8.570 -37.984 1.00 95.25 469 ALA A C 1
ATOM 3643 O O . ALA A 1 469 ? 19.652 8.015 -39.079 1.00 95.25 469 ALA A O 1
ATOM 3644 N N . ALA A 1 470 ? 20.245 8.108 -36.914 1.00 93.69 470 ALA A N 1
ATOM 3645 C CA . ALA A 1 470 ? 21.029 6.872 -36.881 1.00 93.69 470 ALA A CA 1
ATOM 3646 C C . ALA A 1 470 ? 20.178 5.598 -36.666 1.00 93.69 470 ALA A C 1
ATOM 3648 O O . ALA A 1 470 ? 20.708 4.530 -36.365 1.00 93.69 470 ALA A O 1
ATOM 3649 N N . GLY A 1 471 ? 18.847 5.682 -36.772 1.00 93.69 471 GLY A N 1
ATOM 3650 C CA . GLY A 1 471 ? 17.953 4.536 -36.580 1.00 93.69 471 GLY A CA 1
ATOM 3651 C C . GLY A 1 471 ? 17.901 4.038 -35.134 1.00 93.69 471 GLY A C 1
ATOM 3652 O O . GLY A 1 471 ? 17.717 2.844 -34.907 1.00 93.69 471 GLY A O 1
ATOM 3653 N N . CYS A 1 472 ? 18.083 4.940 -34.165 1.00 95.75 472 CYS A N 1
ATOM 3654 C CA . CYS A 1 472 ? 18.208 4.646 -32.736 1.00 95.75 472 CYS A CA 1
ATOM 3655 C C . CYS A 1 472 ? 19.449 3.829 -32.334 1.00 95.75 472 CYS A C 1
ATOM 3657 O O . CYS A 1 472 ? 19.504 3.384 -31.194 1.00 95.75 472 CYS A O 1
ATOM 3659 N N . ASN A 1 473 ? 20.442 3.667 -33.217 1.00 90.81 473 ASN A N 1
ATOM 3660 C CA . ASN A 1 473 ? 21.725 3.009 -32.942 1.00 90.81 473 ASN A CA 1
ATOM 3661 C C . ASN A 1 473 ? 22.892 3.962 -33.299 1.00 90.81 473 ASN A C 1
ATOM 3663 O O . ASN A 1 473 ? 23.485 3.810 -34.369 1.00 90.81 473 ASN A O 1
ATOM 3667 N N . PRO A 1 474 ? 23.186 4.966 -32.446 1.00 85.75 474 PRO A N 1
ATOM 3668 C CA . PRO A 1 474 ? 24.087 6.084 -32.753 1.00 85.75 474 PRO A CA 1
ATOM 3669 C C . PRO A 1 474 ? 25.561 5.733 -32.992 1.00 85.75 474 PRO A C 1
ATOM 3671 O O . PRO A 1 474 ? 26.063 4.724 -32.447 1.00 85.75 474 PRO A O 1
#

Organism: NCBI:txid86185

InterPro domains:
  IPR019719 Protein of unknown function DUF2599 [PF10783] (379-474)